Protein AF-A0A6N9A4J5-F1 (afdb_monomer_lite)

Foldseek 3Di:
DDDDDDDDDDDDDDDDDDDDDDDDDDDDDPDDPDPPPPPCDPQAQDDLVNLLLLQLLLLQLLLDLVVLQVLLVQLVQDQFDQSKDFPLVVLVVDVSSLQSSQVSGDVGNVVVVVSPVSAVTKMKGQNDPCLNQPPDSDQLAWEFGDSDDPPDPDLVNCQPDDDFGWTAGNVSDTDTDNSPDPRPGGYMYMYGDHPDDDGDHDDDDDDADDDDDDPPPPPPPPDDDPDDDDDDDDDDPDDDDDPDFQADQPDWQKDFFPVLDFLVNQQPLVPPQHDQLPQRGRLVVFLRVCVGQFAWEQAFPVFQQDFFKAKAKHDDPDQKIKIKIWTQGQWFQQQPPPDPPDDRFGTARWIKMWMKGQPDPSRRMITTQKMWFFFCNPPPDQQGPIDIGGSSLAGAPSSSYGYWYAWGRHGGTDRDQRSQCNHRVNRTHRRRRPDIHTRDRDSLRHCSRPVNQQLPDQAQAGPVDDRDGGRQNYQDFRRHPNDDPPDGYGRNNVVCVVVCVPVCPDPPPD

Secondary structure (DSSP, 8-state):
--------------------PPPP----------------PPTT---HHHHHHHHHHHHHHTTSHHHHHHHHHHHHH--SGGG-EEHHHHHTT-HHHHHHHHHHSTTHHHHHHHHHHHSS-EEEE---HHHHHH--S-S-EEEEE-SS---S--TTTGGGT---EEEE-TT--EEEE-TTS--SSEEEEEEEPPTTPPPP--------------SSGGGTTTS-------PPP---TT---PPPPSS-TTSPPEEE-TT---HHHHT-TTSTT--SS-SSS-HHHHHHHHHHH--EEEE-TTS---EEEEEEEEE-SSS-EEEEEEEEES----STTT-TTS---S--EEEEEEEEEE-STTS-EEEEEEEEE-TTTT-TTTT---EEEEGGGS-B-TTSPBEEEE-TTT--EESSHHHHHHTGGG----TT--EEEE----GGGBSSSGGG--TT---EE-TTTSS-EE-TTSSSPB--TT--TT--B--HHHHHHHTT----------

pLDDT: mean 74.15, std 21.82, range [23.23, 98.0]

Radius of gyration: 29.35 Å; chains: 1; bounding box: 64×122×80 Å

Sequence (510 aa):
MKKTLPTILVLLLAAASACVDPLPTDPIDEGPLTPAASGNRPDGVVSQDAANDVARALARALASPELRLQVLGDMRASPYAGRSLDLGRHLGRDAGFHDALARQLEGGPVVLKDMMRSTTQWRIEMPEKRDRTQWRGTDNIVVLGSATPLHGTQPGVAADVAPALTGYRIDGSKTEIDPQGVSQDVVFIVHPSPSGEPLALAPRHASHKSLATLRGTISSIREEYYVTGDCEPGLQPGDPCVPPRPGGLGTPLKRTLSSGWSLADCRNTSLGGGDSDGDGLNDQCEYEVAWAFSPALMVDPADNVNRDEYWVVMPGAGNKILVFYAFGYHIDLGSPGICRRCKDHNGDSEFVVFELTPASQRGSEWGLVWAYLSAHHGEGWGFDSSVLVGGWNLEVAGDGRPVVWVAKWKHANYYTQDECDAGANTTDTCDNNTSTTRFWVSTDGNLGQLNNRTYSSCNVPSRSGGSRRECYWTPRRFHGWRARTDSGAGPYRDHLAYFGFDTGRASIDG

Structure (mmCIF, N/CA/C/O backbone):
data_AF-A0A6N9A4J5-F1
#
_entry.id   AF-A0A6N9A4J5-F1
#
loop_
_atom_site.group_PDB
_atom_site.id
_atom_site.type_symbol
_atom_site.label_atom_id
_atom_site.label_alt_id
_atom_site.label_comp_id
_atom_site.label_asym_id
_atom_site.label_entity_id
_atom_site.label_seq_id
_atom_site.pdbx_PDB_ins_code
_atom_site.Cartn_x
_atom_site.Cartn_y
_atom_site.Cartn_z
_atom_site.occupancy
_atom_site.B_iso_or_equiv
_atom_site.auth_seq_id
_atom_site.auth_comp_id
_atom_site.auth_asym_id
_atom_site.auth_atom_id
_atom_site.pdbx_PDB_model_num
ATOM 1 N N . MET A 1 1 ? -18.413 81.417 -5.120 1.00 40.69 1 MET A N 1
ATOM 2 C CA . MET A 1 1 ? -18.540 81.784 -3.692 1.00 40.69 1 MET A CA 1
ATOM 3 C C . MET A 1 1 ? -17.990 80.642 -2.851 1.00 40.69 1 MET A C 1
ATOM 5 O O . MET A 1 1 ? -18.422 79.514 -3.026 1.00 40.69 1 MET A O 1
ATOM 9 N N . LYS A 1 2 ? -16.982 80.936 -2.023 1.00 39.97 2 LYS A N 1
ATOM 10 C CA . LYS A 1 2 ? -16.364 80.033 -1.037 1.00 39.97 2 LYS A CA 1
ATOM 11 C C . LYS A 1 2 ? -17.326 79.794 0.140 1.00 39.97 2 LYS A C 1
ATOM 13 O O . LYS A 1 2 ? -17.981 80.757 0.525 1.00 39.97 2 LYS A O 1
ATOM 18 N N . LYS A 1 3 ? -17.347 78.578 0.709 1.00 43.97 3 LYS A N 1
ATOM 19 C CA . LYS A 1 3 ? -17.707 78.210 2.108 1.00 43.97 3 LYS A CA 1
ATOM 20 C C . LYS A 1 3 ? -17.475 76.686 2.264 1.00 43.97 3 LYS A C 1
ATOM 22 O O . LYS A 1 3 ? -18.145 75.937 1.572 1.00 43.97 3 LYS A O 1
ATOM 27 N N . THR A 1 4 ? -16.358 76.170 2.792 1.00 44.00 4 THR A N 1
ATOM 28 C CA . THR A 1 4 ? -15.890 75.976 4.195 1.00 44.00 4 THR A CA 1
ATOM 29 C C . THR A 1 4 ? -16.717 75.046 5.105 1.00 44.00 4 THR A C 1
ATOM 31 O O . THR A 1 4 ? -17.755 75.474 5.596 1.00 44.00 4 THR A O 1
ATOM 34 N N . LEU A 1 5 ? -16.081 73.892 5.418 1.00 44.62 5 LEU A N 1
ATOM 35 C CA . LEU A 1 5 ? -16.027 73.079 6.665 1.00 44.62 5 LEU A CA 1
ATOM 36 C C . LEU A 1 5 ? -17.269 72.263 7.134 1.00 44.62 5 LEU A C 1
ATOM 38 O O . LEU A 1 5 ? -18.382 72.659 6.804 1.00 44.62 5 LEU A O 1
ATOM 42 N N . PRO A 1 6 ? -17.099 71.150 7.914 1.00 55.59 6 PRO A N 1
ATOM 43 C CA . PRO A 1 6 ? -15.967 70.894 8.816 1.00 55.59 6 PRO A CA 1
ATOM 44 C C . PRO A 1 6 ? -15.271 69.517 8.833 1.00 55.59 6 PRO A C 1
ATOM 46 O O . PRO A 1 6 ? -15.846 68.453 8.633 1.00 55.59 6 PRO A O 1
ATOM 49 N N . THR A 1 7 ? -13.991 69.631 9.189 1.00 42.41 7 THR A N 1
ATOM 50 C CA . THR A 1 7 ? -13.043 68.662 9.744 1.00 42.41 7 THR A CA 1
ATOM 51 C C . THR A 1 7 ? -13.524 68.098 11.085 1.00 42.41 7 THR A C 1
ATOM 53 O O . THR A 1 7 ? -13.879 68.866 11.979 1.00 42.41 7 THR A O 1
ATOM 56 N N . ILE A 1 8 ? -13.449 66.777 11.258 1.00 45.28 8 ILE A N 1
ATOM 57 C CA . ILE A 1 8 ? -13.499 66.107 12.564 1.00 45.28 8 ILE A CA 1
ATOM 58 C C . ILE A 1 8 ? -12.088 65.594 12.861 1.00 45.28 8 ILE A C 1
ATOM 60 O O . ILE A 1 8 ? -11.565 64.738 12.153 1.00 45.28 8 ILE A O 1
ATOM 64 N N . LEU A 1 9 ? -11.475 66.168 13.895 1.00 34.16 9 LEU A N 1
ATOM 65 C CA . LEU A 1 9 ? -10.220 65.744 14.506 1.00 34.16 9 LEU A CA 1
ATOM 66 C C . LEU A 1 9 ? -10.577 65.210 15.898 1.00 34.16 9 LEU A C 1
ATOM 68 O O . LEU A 1 9 ? -11.057 65.974 16.734 1.00 34.16 9 LEU A O 1
ATOM 72 N N . VAL A 1 10 ? -10.358 63.920 16.146 1.00 40.50 10 VAL A N 1
ATOM 73 C CA . VAL A 1 10 ? -10.426 63.334 17.491 1.00 40.50 10 VAL A CA 1
ATOM 74 C C . VAL A 1 10 ? -9.034 62.827 17.845 1.00 40.50 10 VAL A C 1
ATOM 76 O O . VAL A 1 10 ? -8.527 61.887 17.239 1.00 40.50 10 VAL A O 1
ATOM 79 N N . LEU A 1 11 ? -8.419 63.508 18.814 1.00 34.62 11 LEU A N 1
ATOM 80 C CA . LEU A 1 11 ? -7.261 63.047 19.572 1.00 34.62 11 LEU A CA 1
ATOM 81 C C . LEU A 1 11 ? -7.695 61.913 20.509 1.00 34.62 11 LEU A C 1
ATOM 83 O O . LEU A 1 11 ? -8.643 62.087 21.271 1.00 34.62 11 LEU A O 1
ATOM 87 N N . LEU A 1 12 ? -6.923 60.829 20.553 1.00 36.09 12 LEU A N 1
ATOM 88 C CA . LEU A 1 12 ? -6.856 59.949 21.717 1.00 36.09 12 LEU A CA 1
ATOM 89 C C . LEU A 1 12 ? -5.388 59.610 21.990 1.00 36.09 12 LEU A C 1
ATOM 91 O O . LEU A 1 12 ? -4.738 58.889 21.238 1.00 36.09 12 LEU A O 1
ATOM 95 N N . LEU A 1 13 ? -4.877 60.218 23.064 1.00 36.16 13 LEU A N 1
ATOM 96 C CA . LEU A 1 13 ? -3.632 59.870 23.738 1.00 36.16 13 LEU A CA 1
ATOM 97 C C . LEU A 1 13 ? -3.775 58.470 24.351 1.00 36.16 13 LEU A C 1
ATOM 99 O O . LEU A 1 13 ? -4.686 58.246 25.144 1.00 36.16 13 LEU A O 1
ATOM 103 N N . ALA A 1 14 ? -2.827 57.578 24.074 1.00 41.88 14 ALA A N 1
ATOM 104 C CA . ALA A 1 14 ? -2.554 56.422 24.920 1.00 41.88 14 ALA A CA 1
ATOM 105 C C . ALA A 1 14 ? -1.202 56.649 25.608 1.00 41.88 14 ALA A C 1
ATOM 107 O O . ALA A 1 14 ? -0.154 56.669 24.964 1.00 41.88 14 ALA A O 1
ATOM 108 N N . ALA A 1 15 ? -1.249 56.879 26.918 1.00 43.78 15 ALA A N 1
ATOM 109 C CA . ALA A 1 15 ? -0.085 56.899 27.787 1.00 43.78 15 ALA A CA 1
ATOM 110 C C . ALA A 1 15 ? 0.357 55.453 28.057 1.00 43.78 15 ALA A C 1
ATOM 112 O O . ALA A 1 15 ? -0.427 54.645 28.553 1.00 43.78 15 ALA A O 1
ATOM 113 N N . ALA A 1 16 ? 1.610 55.130 27.738 1.00 38.28 16 ALA A N 1
ATOM 114 C CA . ALA A 1 16 ? 2.249 53.901 28.185 1.00 38.28 16 ALA A CA 1
ATOM 115 C C . ALA A 1 16 ? 2.679 54.080 29.650 1.00 38.28 16 ALA A C 1
ATOM 117 O O . ALA A 1 16 ? 3.588 54.854 29.948 1.00 38.28 16 ALA A O 1
ATOM 118 N N . SER A 1 17 ? 2.000 53.387 30.565 1.00 45.66 17 SER A N 1
ATOM 119 C CA . SER A 1 17 ? 2.425 53.246 31.958 1.00 45.66 17 SER A CA 1
ATOM 120 C C . SER A 1 17 ? 3.461 52.127 32.036 1.00 45.66 17 SER A C 1
ATOM 122 O O . SER A 1 17 ? 3.130 50.961 31.837 1.00 45.66 17 SER A O 1
ATOM 124 N N . ALA A 1 18 ? 4.715 52.485 32.300 1.00 37.88 18 ALA A N 1
ATOM 125 C CA . ALA A 1 18 ? 5.762 51.544 32.665 1.00 37.88 18 ALA A CA 1
ATOM 126 C C . ALA A 1 18 ? 5.616 51.196 34.154 1.00 37.88 18 ALA A C 1
ATOM 128 O O . ALA A 1 18 ? 5.830 52.049 35.014 1.00 37.88 18 ALA A O 1
ATOM 129 N N . CYS A 1 19 ? 5.253 49.951 34.456 1.00 44.50 19 CYS A N 1
ATOM 130 C CA . CYS A 1 19 ? 5.417 49.370 35.785 1.00 44.50 19 CYS A CA 1
ATOM 131 C C . CYS A 1 19 ? 6.729 48.579 35.783 1.00 44.50 19 CYS A C 1
ATOM 133 O O . CYS A 1 19 ? 6.866 47.588 35.070 1.00 44.50 19 CYS A O 1
ATOM 135 N N . VAL A 1 20 ? 7.707 49.083 36.534 1.00 50.28 20 VAL A N 1
ATOM 136 C CA . VAL A 1 20 ? 8.946 48.391 36.894 1.00 50.28 20 VAL A CA 1
ATOM 137 C C . VAL A 1 20 ? 8.699 47.772 38.264 1.00 50.28 20 VAL A C 1
ATOM 139 O O . VAL A 1 20 ? 8.572 48.510 39.239 1.00 50.28 20 VAL A O 1
ATOM 142 N N . ASP A 1 21 ? 8.621 46.447 38.334 1.00 47.72 21 ASP A N 1
ATOM 143 C CA . ASP A 1 21 ? 8.674 45.729 39.608 1.00 47.72 21 ASP A CA 1
ATOM 144 C C . ASP A 1 21 ? 10.143 45.509 40.018 1.00 47.72 21 ASP A C 1
ATOM 146 O O . ASP A 1 21 ? 10.973 45.160 39.169 1.00 47.72 21 ASP A O 1
ATOM 150 N N . PRO A 1 22 ? 10.505 45.716 41.297 1.00 57.22 22 PRO A N 1
ATOM 151 C CA . PRO A 1 22 ? 11.847 45.443 41.790 1.00 57.22 22 PRO A CA 1
ATOM 152 C C . PRO A 1 22 ? 12.062 43.936 41.996 1.00 57.22 22 PRO A C 1
ATOM 154 O O . PRO A 1 22 ? 11.267 43.254 42.642 1.00 57.22 22 PRO A O 1
ATOM 157 N N . LEU A 1 23 ? 13.176 43.435 41.460 1.00 43.50 23 LEU A N 1
ATOM 158 C CA . LEU A 1 23 ? 13.668 42.073 41.670 1.00 43.50 23 LEU A CA 1
ATOM 159 C C . LEU A 1 23 ? 14.000 41.829 43.158 1.00 43.50 23 LEU A C 1
ATOM 161 O O . LEU A 1 23 ? 14.650 42.682 43.770 1.00 43.50 23 LEU A O 1
ATOM 165 N N . PRO A 1 24 ? 13.636 40.668 43.735 1.00 52.69 24 PRO A N 1
ATOM 166 C CA . PRO A 1 24 ? 14.134 40.254 45.038 1.00 52.69 24 PRO A CA 1
ATOM 167 C C . PRO A 1 24 ? 15.604 39.830 44.935 1.00 52.69 24 PRO A C 1
ATOM 169 O O . PRO A 1 24 ? 15.973 38.985 44.120 1.00 52.69 24 PRO A O 1
ATOM 172 N N . THR A 1 25 ? 16.446 40.430 45.774 1.00 54.38 25 THR A N 1
ATOM 173 C CA . THR A 1 25 ? 17.832 40.019 46.008 1.00 54.38 25 THR A CA 1
ATOM 174 C C . THR A 1 25 ? 17.865 38.940 47.084 1.00 54.38 25 THR A C 1
ATOM 176 O O . THR A 1 25 ? 17.903 39.269 48.271 1.00 54.38 25 THR A O 1
ATOM 179 N N . ASP A 1 26 ? 17.883 37.676 46.674 1.00 50.44 26 ASP A N 1
ATOM 180 C CA . ASP A 1 26 ? 18.347 36.590 47.537 1.00 50.44 26 ASP A CA 1
ATOM 181 C C . ASP A 1 26 ? 19.841 36.315 47.276 1.00 50.44 26 ASP A C 1
ATOM 183 O O . ASP A 1 26 ? 20.309 36.453 46.139 1.00 50.44 26 ASP A O 1
ATOM 187 N N . PRO A 1 27 ? 20.621 35.984 48.321 1.00 51.06 27 PRO A N 1
ATOM 188 C CA . PRO A 1 27 ? 22.060 35.787 48.216 1.00 51.06 27 PRO A CA 1
ATOM 189 C C . PRO A 1 27 ? 22.393 34.516 47.426 1.00 51.06 27 PRO A C 1
ATOM 191 O O . PRO A 1 27 ? 21.881 33.433 47.703 1.00 51.06 27 PRO A O 1
ATOM 194 N N . ILE A 1 28 ? 23.287 34.670 46.449 1.00 41.81 28 ILE A N 1
ATOM 195 C CA . ILE A 1 28 ? 23.867 33.582 45.661 1.00 41.81 28 ILE A CA 1
ATOM 196 C C . ILE A 1 28 ? 24.792 32.771 46.574 1.00 41.81 28 ILE A C 1
ATOM 198 O O . ILE A 1 28 ? 25.803 33.278 47.059 1.00 41.81 28 ILE A O 1
ATOM 202 N N . ASP A 1 29 ? 24.423 31.515 46.802 1.00 37.38 29 ASP A N 1
ATOM 203 C CA . ASP A 1 29 ? 25.256 30.491 47.425 1.00 37.38 29 ASP A CA 1
ATOM 204 C C . ASP A 1 29 ? 26.269 29.994 46.378 1.00 37.38 29 ASP A C 1
ATOM 206 O O . ASP A 1 29 ? 25.944 29.194 45.496 1.00 37.38 29 ASP A O 1
ATOM 210 N N . GLU A 1 30 ? 27.490 30.538 46.408 1.00 41.03 30 GLU A N 1
ATOM 211 C CA . GLU A 1 30 ? 28.606 30.086 45.568 1.00 41.03 30 GLU A CA 1
ATOM 212 C C . GLU A 1 30 ? 29.167 28.754 46.092 1.00 41.03 30 GLU A C 1
ATOM 214 O O . GLU A 1 30 ? 30.243 28.672 46.687 1.00 41.03 30 GLU A O 1
ATOM 219 N N . GLY A 1 31 ? 28.424 27.675 45.843 1.00 44.59 31 GLY A N 1
ATOM 220 C CA . GLY A 1 31 ? 28.974 26.323 45.847 1.00 44.59 31 GLY A CA 1
ATOM 221 C C . GLY A 1 31 ? 29.976 26.147 44.693 1.00 44.59 31 GLY A C 1
ATOM 222 O O . GLY A 1 31 ? 29.829 26.781 43.645 1.00 44.59 31 GLY A O 1
ATOM 223 N N . PRO A 1 32 ? 31.009 25.298 44.839 1.00 38.00 32 PRO A N 1
ATOM 224 C CA . PRO A 1 32 ? 32.103 25.222 43.879 1.00 38.00 32 PRO A CA 1
ATOM 225 C C . PRO A 1 32 ? 31.626 24.655 42.534 1.00 38.00 32 PRO A C 1
ATOM 227 O O . PRO A 1 32 ? 31.554 23.444 42.330 1.00 38.00 32 PRO A O 1
ATOM 230 N N . LEU A 1 33 ? 31.364 25.550 41.580 1.00 40.06 33 LEU A N 1
ATOM 231 C CA . LEU A 1 33 ? 31.248 25.247 40.157 1.00 40.06 33 LEU A CA 1
ATOM 232 C C . LEU A 1 33 ? 32.645 24.985 39.592 1.00 40.06 33 LEU A C 1
ATOM 234 O O . LEU A 1 33 ? 33.256 25.827 38.941 1.00 40.06 33 LEU A O 1
ATOM 238 N N . THR A 1 34 ? 33.159 23.784 39.836 1.00 37.28 34 THR A N 1
ATOM 239 C CA . THR A 1 34 ? 34.130 23.186 38.917 1.00 37.28 34 THR A CA 1
ATOM 240 C C . THR A 1 34 ? 33.369 22.149 38.101 1.00 37.28 34 THR A C 1
ATOM 242 O O . THR A 1 34 ? 33.037 21.092 38.637 1.00 37.28 34 THR A O 1
ATOM 245 N N . PRO A 1 35 ? 33.057 22.407 36.816 1.00 39.25 35 PRO A N 1
ATOM 246 C CA . PRO A 1 35 ? 32.706 21.323 35.922 1.00 39.25 35 PRO A CA 1
ATOM 247 C C . PRO A 1 35 ? 33.932 20.417 35.890 1.00 39.25 35 PRO A C 1
ATOM 249 O O . PRO A 1 35 ? 35.016 20.848 35.484 1.00 39.25 35 PRO A O 1
ATOM 252 N N . ALA A 1 36 ? 33.782 19.184 36.373 1.00 35.06 36 ALA A N 1
ATOM 253 C CA . ALA A 1 36 ? 34.766 18.150 36.114 1.00 35.06 36 ALA A CA 1
ATOM 254 C C . ALA A 1 36 ? 35.047 18.180 34.611 1.00 35.06 36 ALA A C 1
ATOM 256 O O . ALA A 1 36 ? 34.114 18.156 33.804 1.00 35.06 36 ALA A O 1
ATOM 257 N N . ALA A 1 37 ? 36.323 18.343 34.264 1.00 34.16 37 ALA A N 1
ATOM 258 C CA . ALA A 1 37 ? 36.779 18.457 32.896 1.00 34.16 37 ALA A CA 1
ATOM 259 C C . ALA A 1 37 ? 36.077 17.398 32.039 1.00 34.16 37 ALA A C 1
ATOM 261 O O . ALA A 1 37 ? 36.232 16.198 32.270 1.00 34.16 37 ALA A O 1
ATOM 262 N N . SER A 1 38 ? 35.285 17.870 31.073 1.00 40.53 38 SER A N 1
ATOM 263 C CA . SER A 1 38 ? 34.789 17.092 29.946 1.00 40.53 38 SER A CA 1
ATOM 264 C C . SER A 1 38 ? 36.015 16.582 29.195 1.00 40.53 38 SER A C 1
ATOM 266 O O . SER A 1 38 ? 36.501 17.220 28.262 1.00 40.53 38 SER A O 1
ATOM 268 N N . GLY A 1 39 ? 36.577 15.470 29.669 1.00 36.31 39 GLY A N 1
ATOM 269 C CA . GLY A 1 39 ? 37.627 14.758 28.970 1.00 36.31 39 GLY A CA 1
ATOM 270 C C . GLY A 1 39 ? 37.114 14.446 27.575 1.00 36.31 39 GLY A C 1
ATOM 271 O O . GLY A 1 39 ? 35.978 13.995 27.441 1.00 36.31 39 GLY A O 1
ATOM 272 N N . ASN A 1 40 ? 37.931 14.740 26.564 1.00 37.41 40 ASN A N 1
ATOM 273 C CA . ASN A 1 40 ? 37.694 14.394 25.167 1.00 37.41 40 ASN A CA 1
ATOM 274 C C . ASN A 1 40 ? 37.188 12.949 25.083 1.00 37.41 40 ASN A C 1
ATOM 276 O O . ASN A 1 40 ? 37.972 12.000 25.153 1.00 37.41 40 ASN A O 1
ATOM 280 N N . ARG A 1 41 ? 35.866 12.780 25.006 1.00 46.16 41 ARG A N 1
ATOM 281 C CA . ARG A 1 41 ? 35.242 11.478 24.815 1.00 46.16 41 ARG A CA 1
ATOM 282 C C . ARG A 1 41 ? 35.514 11.146 23.351 1.00 46.16 41 ARG A C 1
ATOM 284 O O . ARG A 1 41 ? 35.215 11.996 22.517 1.00 46.16 41 ARG A O 1
ATOM 291 N N . PRO A 1 42 ? 36.140 10.003 23.027 1.00 54.16 42 PRO A N 1
ATOM 292 C CA . PRO A 1 42 ? 36.405 9.648 21.640 1.00 54.16 42 PRO A CA 1
ATOM 293 C C . PRO A 1 42 ? 35.101 9.757 20.845 1.00 54.16 42 PRO A C 1
ATOM 295 O O . PRO A 1 42 ? 34.095 9.149 21.224 1.00 54.16 42 PRO A O 1
ATOM 298 N N . ASP A 1 43 ? 35.120 10.596 19.809 1.00 57.66 43 ASP A N 1
ATOM 299 C CA . ASP A 1 43 ? 33.955 10.901 18.987 1.00 57.66 43 ASP A CA 1
ATOM 300 C C . ASP A 1 43 ? 33.308 9.593 18.505 1.00 57.66 43 ASP A C 1
ATOM 302 O O . ASP A 1 43 ? 33.956 8.758 17.871 1.00 57.66 43 ASP A O 1
ATOM 306 N N . GLY A 1 44 ? 32.028 9.398 18.836 1.00 65.31 44 GLY A N 1
ATOM 307 C CA . GLY A 1 44 ? 31.208 8.312 18.290 1.00 65.31 44 GLY A CA 1
ATOM 308 C C . GLY A 1 44 ? 30.926 7.107 19.196 1.00 65.31 44 GLY A C 1
ATOM 309 O O . GLY A 1 44 ? 30.193 6.220 18.761 1.00 65.31 44 GLY A O 1
ATOM 310 N N . VAL A 1 45 ? 31.421 7.048 20.441 1.00 76.31 45 VAL A N 1
ATOM 311 C CA . VAL A 1 45 ? 31.017 5.978 21.381 1.00 76.31 45 VAL A CA 1
ATOM 312 C C . VAL A 1 45 ? 29.787 6.404 22.183 1.00 76.31 45 VAL A C 1
ATOM 314 O O . VAL A 1 45 ? 29.864 7.249 23.076 1.00 76.31 45 VAL A O 1
ATOM 317 N N . VAL A 1 46 ? 28.647 5.784 21.886 1.00 83.56 46 VAL A N 1
ATOM 318 C CA . VAL A 1 46 ? 27.412 5.928 22.668 1.00 83.56 46 VAL A CA 1
ATOM 319 C C . VAL A 1 46 ? 27.594 5.272 24.030 1.00 83.56 46 VAL A C 1
ATOM 321 O O . VAL A 1 46 ? 28.015 4.120 24.112 1.00 83.56 46 VAL A O 1
ATOM 324 N N . SER A 1 47 ? 27.283 5.984 25.114 1.00 89.75 47 SER A N 1
ATOM 325 C CA . SER A 1 47 ? 27.273 5.369 26.442 1.00 89.75 47 SER A CA 1
ATOM 326 C C . SER A 1 47 ? 26.068 4.445 26.605 1.00 89.75 47 SER A C 1
ATOM 328 O O . SER A 1 47 ? 24.997 4.688 26.050 1.00 89.75 47 SER A O 1
ATOM 330 N N . GLN A 1 48 ? 26.213 3.411 27.434 1.00 91.38 48 GLN A N 1
ATOM 331 C CA . GLN A 1 48 ? 25.093 2.535 27.782 1.00 91.38 48 GLN A CA 1
ATOM 332 C C . GLN A 1 48 ? 23.925 3.319 28.402 1.00 91.38 48 GLN A C 1
ATOM 334 O O . GLN A 1 48 ? 22.771 3.008 28.125 1.00 91.38 48 GLN A O 1
ATOM 339 N N . ASP A 1 49 ? 24.213 4.376 29.165 1.00 91.00 49 ASP A N 1
ATOM 340 C CA . ASP A 1 49 ? 23.190 5.268 29.721 1.00 91.00 49 ASP A CA 1
ATOM 341 C C . ASP A 1 49 ? 22.376 5.964 28.625 1.00 91.00 49 ASP A C 1
ATOM 343 O O . ASP A 1 49 ? 21.151 5.955 28.678 1.00 91.00 49 ASP A O 1
ATOM 347 N N . ALA A 1 50 ? 23.030 6.463 27.570 1.00 90.25 50 ALA A N 1
ATOM 348 C CA . ALA A 1 50 ? 22.335 7.089 26.450 1.00 90.25 50 ALA A CA 1
ATOM 349 C C . ALA A 1 50 ? 21.444 6.081 25.706 1.00 90.25 50 ALA A C 1
ATOM 351 O O . ALA A 1 50 ? 20.308 6.398 25.363 1.00 90.25 50 ALA A O 1
ATOM 352 N N . ALA A 1 51 ? 21.919 4.850 25.489 1.00 91.69 51 ALA A N 1
ATOM 353 C CA . ALA A 1 51 ? 21.101 3.797 24.885 1.00 91.69 51 ALA A CA 1
ATOM 354 C C . ALA A 1 51 ? 19.904 3.412 25.766 1.00 91.69 51 ALA A C 1
ATOM 356 O O . ALA A 1 51 ? 18.798 3.214 25.261 1.00 91.69 51 ALA A O 1
ATOM 357 N N . ASN A 1 52 ? 20.104 3.358 27.082 1.00 93.88 52 ASN A N 1
ATOM 358 C CA . ASN A 1 52 ? 19.048 3.118 28.060 1.00 93.88 52 ASN A CA 1
ATOM 359 C C . ASN A 1 52 ? 18.005 4.245 28.077 1.00 93.88 52 ASN A C 1
ATOM 361 O O . ASN A 1 52 ? 16.813 3.960 28.187 1.00 93.88 52 ASN A O 1
ATOM 365 N N . ASP A 1 53 ? 18.422 5.501 27.921 1.00 93.25 53 ASP A N 1
ATOM 366 C CA . ASP A 1 53 ? 17.508 6.639 27.825 1.00 93.25 53 ASP A CA 1
ATOM 367 C C . ASP A 1 53 ? 16.653 6.581 26.557 1.00 93.25 53 ASP A C 1
ATOM 369 O O . ASP A 1 53 ? 15.435 6.761 26.644 1.00 93.25 53 ASP A O 1
ATOM 373 N N . VAL A 1 54 ? 17.238 6.233 25.401 1.00 93.25 54 VAL A N 1
ATOM 374 C CA . VAL A 1 54 ? 16.452 5.992 24.175 1.00 93.25 54 VAL A CA 1
ATOM 375 C C . VAL A 1 54 ? 15.486 4.829 24.374 1.00 93.25 54 VAL A C 1
ATOM 377 O O . VAL A 1 54 ? 14.324 4.941 23.995 1.00 93.25 54 VAL A O 1
ATOM 380 N N . ALA A 1 55 ? 15.931 3.726 24.976 1.00 95.56 55 ALA A N 1
ATOM 381 C CA . ALA A 1 55 ? 15.086 2.559 25.212 1.00 95.56 55 ALA A CA 1
ATOM 382 C C . ALA A 1 55 ? 13.891 2.889 26.114 1.00 95.56 55 ALA A C 1
ATOM 384 O O . ALA A 1 55 ? 12.755 2.551 25.783 1.00 95.56 55 ALA A O 1
ATOM 385 N N . ARG A 1 56 ? 14.133 3.610 27.213 1.00 96.50 56 ARG A N 1
ATOM 386 C CA . ARG A 1 56 ? 13.100 4.088 28.140 1.00 96.50 56 ARG A CA 1
ATOM 387 C C . ARG A 1 56 ? 12.113 5.026 27.446 1.00 96.50 56 ARG A C 1
ATOM 389 O O . ARG A 1 56 ? 10.903 4.864 27.612 1.00 96.50 56 ARG A O 1
ATOM 396 N N . ALA A 1 57 ? 12.610 5.974 26.653 1.00 95.81 57 ALA A N 1
ATOM 397 C CA . ALA A 1 57 ? 11.770 6.900 25.900 1.00 95.81 57 ALA A CA 1
ATOM 398 C C . ALA A 1 57 ? 10.933 6.181 24.832 1.00 95.81 57 ALA A C 1
ATOM 400 O O . ALA A 1 57 ? 9.736 6.441 24.713 1.00 95.81 57 ALA A O 1
ATOM 401 N N . LEU A 1 58 ? 11.536 5.240 24.099 1.00 96.38 58 LEU A N 1
ATOM 402 C CA . LEU A 1 58 ? 10.861 4.435 23.084 1.00 96.38 58 LEU A CA 1
ATOM 403 C C . LEU A 1 58 ? 9.780 3.553 23.709 1.00 96.38 58 LEU A C 1
ATOM 405 O O . LEU A 1 58 ? 8.669 3.515 23.193 1.00 96.38 58 LEU A O 1
ATOM 409 N N . ALA A 1 59 ? 10.062 2.900 24.838 1.00 97.19 59 ALA A N 1
ATOM 410 C CA . ALA A 1 59 ? 9.073 2.089 25.541 1.00 97.19 59 ALA A CA 1
ATOM 411 C C . ALA A 1 59 ? 7.843 2.925 25.936 1.00 97.19 59 ALA A C 1
ATOM 413 O O . ALA A 1 59 ? 6.713 2.528 25.660 1.00 97.19 59 ALA A O 1
ATOM 414 N N . ARG A 1 60 ? 8.063 4.130 26.481 1.00 96.94 60 ARG A N 1
ATOM 415 C CA . ARG A 1 60 ? 6.985 5.071 26.826 1.00 96.94 60 ARG A CA 1
ATOM 416 C C . ARG A 1 60 ? 6.233 5.611 25.615 1.00 96.94 60 ARG A C 1
ATOM 418 O O . ARG A 1 60 ? 5.016 5.753 25.676 1.00 96.94 60 ARG A O 1
ATOM 425 N N . ALA A 1 61 ? 6.919 5.896 24.510 1.00 95.19 61 ALA A N 1
ATOM 426 C CA . ALA A 1 61 ? 6.259 6.280 23.262 1.00 95.19 61 ALA A CA 1
ATOM 427 C C . ALA A 1 61 ? 5.349 5.145 22.762 1.00 95.19 61 ALA A C 1
ATOM 429 O O . ALA A 1 61 ? 4.186 5.367 22.428 1.00 95.19 61 ALA A O 1
ATOM 430 N N . LEU A 1 62 ? 5.834 3.905 22.836 1.00 95.62 62 LEU A N 1
ATOM 431 C CA . LEU A 1 62 ? 5.079 2.699 22.511 1.00 95.62 62 LEU A CA 1
ATOM 432 C C . LEU A 1 62 ? 3.984 2.356 23.536 1.00 95.62 62 LEU A C 1
ATOM 434 O O . LEU A 1 62 ? 3.325 1.333 23.373 1.00 95.62 62 LEU A O 1
ATOM 438 N N . ALA A 1 63 ? 3.712 3.188 24.548 1.00 94.62 63 ALA A N 1
ATOM 439 C CA . ALA A 1 63 ? 2.476 3.097 25.327 1.00 94.62 63 ALA A CA 1
ATOM 440 C C . ALA A 1 63 ? 1.236 3.477 24.491 1.00 94.62 63 ALA A C 1
ATOM 442 O O . ALA A 1 63 ? 0.149 2.957 24.757 1.00 94.62 63 ALA A O 1
ATOM 443 N N . SER A 1 64 ? 1.396 4.304 23.448 1.00 91.75 64 SER A N 1
ATOM 444 C CA . SER A 1 64 ? 0.335 4.610 22.478 1.00 91.75 64 SER A CA 1
ATOM 445 C C . SER A 1 64 ? 0.063 3.403 21.564 1.00 91.75 64 SER A C 1
ATOM 447 O O . SER A 1 64 ? 0.985 2.927 20.891 1.00 91.75 64 SER A O 1
ATOM 449 N N . PRO A 1 65 ? -1.185 2.897 21.503 1.00 81.25 65 PRO A N 1
ATOM 450 C CA . PRO A 1 65 ? -1.574 1.852 20.555 1.00 81.25 65 PRO A CA 1
ATOM 451 C C . PRO A 1 65 ? -1.303 2.229 19.095 1.00 81.25 65 PRO A C 1
ATOM 453 O O . PRO A 1 65 ? -0.852 1.389 18.317 1.00 81.25 65 PRO A O 1
ATOM 456 N N . GLU A 1 66 ? -1.527 3.492 18.737 1.00 74.75 66 GLU A N 1
ATOM 457 C CA . GLU A 1 66 ? -1.342 4.019 17.384 1.00 74.75 66 GLU A CA 1
ATOM 458 C C . GLU A 1 66 ? 0.128 3.913 16.966 1.00 74.75 66 GLU A C 1
ATOM 460 O O . GLU A 1 66 ? 0.436 3.359 15.909 1.00 74.75 66 GLU A O 1
ATOM 465 N N . LEU A 1 67 ? 1.050 4.337 17.841 1.00 85.19 67 LEU A N 1
ATOM 466 C CA . LEU A 1 67 ? 2.488 4.244 17.577 1.00 85.19 67 LEU A CA 1
ATOM 467 C C . LEU A 1 67 ? 2.982 2.793 17.536 1.00 85.19 67 LEU A C 1
ATOM 469 O O . LEU A 1 67 ? 3.861 2.470 16.737 1.00 85.19 67 LEU A O 1
ATOM 473 N N . ARG A 1 68 ? 2.405 1.880 18.333 1.00 92.69 68 ARG A N 1
ATOM 474 C CA . ARG A 1 68 ? 2.726 0.442 18.227 1.00 92.69 68 ARG A CA 1
ATOM 475 C C . ARG A 1 68 ? 2.330 -0.130 16.871 1.00 92.69 68 ARG A C 1
ATOM 477 O O . ARG A 1 68 ? 3.111 -0.867 16.271 1.00 92.69 68 ARG A O 1
ATOM 484 N N . LEU A 1 69 ? 1.131 0.192 16.386 1.00 73.50 69 LEU A N 1
ATOM 485 C CA . LEU A 1 69 ? 0.653 -0.272 15.082 1.00 73.50 69 LEU A CA 1
ATOM 486 C C . LEU A 1 69 ? 1.466 0.325 13.932 1.00 73.50 69 LEU A C 1
ATOM 488 O O . LEU A 1 69 ? 1.765 -0.386 12.968 1.00 73.50 69 LEU A O 1
ATOM 492 N N . GLN A 1 70 ? 1.878 1.585 14.061 1.00 79.94 70 GLN A N 1
ATOM 493 C CA . GLN A 1 70 ? 2.801 2.222 13.132 1.00 79.94 70 GLN A CA 1
ATOM 494 C C . GLN A 1 70 ? 4.145 1.485 13.079 1.00 79.94 70 GLN A C 1
ATOM 496 O O . GLN A 1 70 ? 4.521 0.991 12.017 1.00 79.94 70 GLN A O 1
ATOM 501 N N . VAL A 1 71 ? 4.823 1.316 14.222 1.00 85.62 71 VAL A N 1
ATOM 502 C CA . VAL A 1 71 ? 6.120 0.620 14.295 1.00 85.62 71 VAL A CA 1
ATOM 503 C C . VAL A 1 71 ? 6.015 -0.817 13.781 1.00 85.62 71 VAL A C 1
ATOM 505 O O . VAL A 1 71 ? 6.896 -1.279 13.058 1.00 85.62 71 VAL A O 1
ATOM 508 N N . LEU A 1 72 ? 4.919 -1.521 14.077 1.00 81.38 72 LEU A N 1
ATOM 509 C CA . LEU A 1 72 ? 4.643 -2.845 13.517 1.00 81.38 72 LEU A CA 1
ATOM 510 C C . LEU A 1 72 ? 4.575 -2.819 11.983 1.00 81.38 72 LEU A C 1
ATOM 512 O O . LEU A 1 72 ? 5.159 -3.684 11.322 1.00 81.38 72 LEU A O 1
ATOM 516 N N . GLY A 1 73 ? 3.833 -1.863 11.421 1.00 69.25 73 GLY A N 1
ATOM 517 C CA . GLY A 1 73 ? 3.705 -1.679 9.978 1.00 69.25 73 GLY A CA 1
ATOM 518 C C . GLY A 1 73 ? 5.053 -1.400 9.322 1.00 69.25 73 GLY A C 1
ATOM 519 O O . GLY A 1 73 ? 5.405 -2.056 8.338 1.00 69.25 73 GLY A O 1
ATOM 520 N N . ASP A 1 74 ? 5.832 -0.500 9.914 1.00 80.44 74 ASP A N 1
ATOM 521 C CA . ASP A 1 74 ? 7.142 -0.113 9.403 1.00 80.44 74 ASP A CA 1
ATOM 522 C C . ASP A 1 74 ? 8.149 -1.257 9.493 1.00 80.44 74 ASP A C 1
ATOM 524 O O . ASP A 1 74 ? 8.876 -1.512 8.532 1.00 80.44 74 ASP A O 1
ATOM 528 N N . MET A 1 75 ? 8.173 -2.011 10.597 1.00 80.50 75 MET A N 1
ATOM 529 C CA . MET A 1 75 ? 9.050 -3.178 10.721 1.00 80.50 75 MET A CA 1
ATOM 530 C C . MET A 1 75 ? 8.718 -4.236 9.679 1.00 80.50 75 MET A C 1
ATOM 532 O O . MET A 1 75 ? 9.616 -4.764 9.030 1.00 80.50 75 MET A O 1
ATOM 536 N N . ARG A 1 76 ? 7.435 -4.522 9.442 1.00 75.06 76 ARG A N 1
ATOM 537 C CA . ARG A 1 76 ? 7.022 -5.475 8.397 1.00 75.06 76 ARG A CA 1
ATOM 538 C C . ARG A 1 76 ? 7.386 -5.001 6.993 1.00 75.06 76 ARG A C 1
ATOM 540 O O . ARG A 1 76 ? 7.729 -5.833 6.156 1.00 75.06 76 ARG A O 1
ATOM 547 N N . ALA A 1 77 ? 7.335 -3.694 6.753 1.00 62.66 77 ALA A N 1
ATOM 548 C CA . ALA A 1 77 ? 7.752 -3.079 5.498 1.00 62.66 77 ALA A CA 1
ATOM 549 C C . ALA A 1 77 ? 9.279 -2.950 5.362 1.00 62.66 77 ALA A C 1
ATOM 551 O O . ALA A 1 77 ? 9.767 -2.673 4.266 1.00 62.66 77 ALA A O 1
ATOM 552 N N . SER A 1 78 ? 10.041 -3.155 6.443 1.00 74.62 78 SER A N 1
ATOM 553 C CA . SER A 1 78 ? 11.490 -3.001 6.418 1.00 74.62 78 SER A CA 1
ATOM 554 C C . SER A 1 78 ? 12.133 -3.983 5.430 1.00 74.62 78 SER A C 1
ATOM 556 O O . SER A 1 78 ? 11.894 -5.197 5.531 1.00 74.62 78 SER A O 1
ATOM 558 N N . PRO A 1 79 ? 12.969 -3.483 4.497 1.00 64.94 79 PRO A N 1
ATOM 559 C CA . PRO A 1 79 ? 13.713 -4.316 3.558 1.00 64.94 79 PRO A CA 1
ATOM 560 C C . PRO A 1 79 ? 14.942 -4.970 4.207 1.00 64.94 79 PRO A C 1
ATOM 562 O O . PRO A 1 79 ? 15.658 -5.720 3.547 1.00 64.94 79 PRO A O 1
ATOM 565 N N . TYR A 1 80 ? 15.222 -4.672 5.477 1.00 72.44 80 TYR A N 1
ATOM 566 C CA . TYR A 1 80 ? 16.429 -5.115 6.156 1.00 72.44 80 TYR A CA 1
ATOM 567 C C . TYR A 1 80 ? 16.252 -6.496 6.788 1.00 72.44 80 TYR A C 1
ATOM 569 O O . TYR A 1 80 ? 15.181 -6.851 7.299 1.00 72.44 80 TYR A O 1
ATOM 577 N N . ALA A 1 81 ? 17.335 -7.274 6.791 1.00 63.03 81 ALA A N 1
ATOM 578 C CA . ALA A 1 81 ? 17.404 -8.520 7.539 1.00 63.03 81 ALA A CA 1
ATOM 579 C C . ALA A 1 81 ? 17.008 -8.278 9.007 1.00 63.03 81 ALA A C 1
ATOM 581 O O . ALA A 1 81 ? 17.412 -7.295 9.623 1.00 63.03 81 ALA A O 1
ATOM 582 N N . GLY A 1 82 ? 16.154 -9.145 9.556 1.00 68.75 82 GLY A N 1
ATOM 583 C CA . GLY A 1 82 ? 15.642 -8.971 10.919 1.00 68.75 82 GLY A CA 1
ATOM 584 C C . GLY A 1 82 ? 14.567 -7.888 11.080 1.00 68.75 82 GLY A C 1
ATOM 585 O O . GLY A 1 82 ? 14.188 -7.614 12.214 1.00 68.75 82 GLY A O 1
ATOM 586 N N . ARG A 1 83 ? 14.027 -7.322 9.985 1.00 76.44 83 ARG A N 1
ATOM 587 C CA . ARG A 1 83 ? 12.921 -6.339 10.007 1.00 76.44 83 ARG A CA 1
ATOM 588 C C . ARG A 1 83 ? 13.226 -5.101 10.868 1.00 76.44 83 ARG A C 1
ATOM 590 O O . ARG A 1 83 ? 12.354 -4.591 11.563 1.00 76.44 83 ARG A O 1
ATOM 597 N N . SER A 1 84 ? 14.472 -4.635 10.833 1.00 88.62 84 SER A N 1
ATOM 598 C CA . SER A 1 84 ? 14.941 -3.501 11.631 1.00 88.62 84 SER A CA 1
ATOM 599 C C . SER A 1 84 ? 14.498 -2.143 11.076 1.00 88.62 84 SER A C 1
ATOM 601 O O . SER A 1 84 ? 14.212 -2.011 9.888 1.00 88.62 84 SER A O 1
ATOM 603 N N . LEU A 1 85 ? 14.450 -1.111 11.917 1.00 90.06 85 LEU A N 1
ATOM 604 C CA . LEU A 1 85 ? 14.141 0.269 11.534 1.00 90.06 85 LEU A CA 1
ATOM 605 C C . LEU A 1 85 ? 15.329 1.185 11.784 1.00 90.06 85 LEU A C 1
ATOM 607 O O . LEU A 1 85 ? 15.940 1.124 12.844 1.00 90.06 85 LEU A O 1
ATOM 611 N N . ASP A 1 86 ? 15.600 2.080 10.837 1.00 89.50 86 ASP A N 1
ATOM 612 C CA . ASP A 1 86 ? 16.469 3.237 11.055 1.00 89.50 86 ASP A CA 1
ATOM 613 C C . ASP A 1 86 ? 15.664 4.310 11.796 1.00 89.50 86 ASP A C 1
ATOM 615 O O . ASP A 1 86 ? 14.752 4.918 11.227 1.00 89.50 86 ASP A O 1
ATOM 619 N N . LEU A 1 87 ? 15.980 4.512 13.075 1.00 88.06 87 LEU A N 1
ATOM 620 C CA . LEU A 1 87 ? 15.255 5.425 13.950 1.00 88.06 87 LEU A CA 1
ATOM 621 C C . LEU A 1 87 ? 15.384 6.876 13.473 1.00 88.06 87 LEU A C 1
ATOM 623 O O . LEU A 1 87 ? 14.393 7.596 13.473 1.00 88.06 87 LEU A O 1
ATOM 627 N N . GLY A 1 88 ? 16.558 7.302 12.999 1.00 85.00 88 GLY A N 1
ATOM 628 C CA . GLY A 1 88 ? 16.755 8.668 12.506 1.00 85.00 88 GLY A CA 1
ATOM 629 C C . GLY A 1 88 ? 15.905 8.955 11.267 1.00 85.00 88 GLY A C 1
ATOM 630 O O . GLY A 1 88 ? 15.223 9.980 11.187 1.00 85.00 88 GLY A O 1
ATOM 631 N N . ARG A 1 89 ? 15.875 8.012 10.318 1.00 80.44 89 ARG A N 1
ATOM 632 C CA . ARG A 1 89 ? 15.027 8.106 9.121 1.00 80.44 89 ARG A CA 1
ATOM 633 C C . ARG A 1 89 ? 13.543 8.050 9.464 1.00 80.44 89 ARG A C 1
ATOM 635 O O . ARG A 1 89 ? 12.747 8.716 8.807 1.00 80.44 89 ARG A O 1
ATOM 642 N N . HIS A 1 90 ? 13.177 7.246 10.455 1.00 80.00 90 HIS A N 1
ATOM 643 C CA . HIS A 1 90 ? 11.797 7.101 10.894 1.00 80.00 90 HIS A CA 1
ATOM 644 C C . HIS A 1 90 ? 11.289 8.384 11.574 1.00 80.00 90 HIS A C 1
ATOM 646 O O . HIS A 1 90 ? 10.263 8.921 11.162 1.00 80.00 90 HIS A O 1
ATOM 652 N N . LEU A 1 91 ? 12.072 8.963 12.492 1.00 82.56 91 LEU A N 1
ATOM 653 C CA . LEU A 1 91 ? 11.778 10.247 13.142 1.00 82.56 91 LEU A CA 1
ATOM 654 C C . LEU A 1 91 ? 11.663 11.412 12.146 1.00 82.56 91 LEU A C 1
ATOM 656 O O . LEU A 1 91 ? 10.880 12.329 12.359 1.00 82.56 91 LEU A O 1
ATOM 660 N N . GLY A 1 92 ? 12.424 11.386 11.047 1.00 76.44 92 GLY A N 1
ATOM 661 C CA . GLY A 1 92 ? 12.345 12.414 10.004 1.00 76.44 92 GLY A CA 1
ATOM 662 C C . GLY A 1 92 ? 11.105 12.328 9.104 1.00 76.44 92 GLY A C 1
ATOM 663 O O . GLY A 1 92 ? 10.835 13.273 8.367 1.00 76.44 92 GLY A O 1
ATOM 664 N N . ARG A 1 93 ? 10.375 11.205 9.124 1.00 75.31 93 ARG A N 1
ATOM 665 C CA . ARG A 1 93 ? 9.171 10.985 8.302 1.00 75.31 93 ARG A CA 1
ATOM 666 C C . ARG A 1 93 ? 7.877 11.280 9.047 1.00 75.31 93 ARG A C 1
ATOM 668 O O . ARG A 1 93 ? 6.901 11.640 8.401 1.00 75.31 93 ARG A O 1
ATOM 675 N N . ASP A 1 94 ? 7.874 11.110 10.366 1.00 76.38 94 ASP A N 1
ATOM 676 C CA . ASP A 1 94 ? 6.673 11.214 11.184 1.00 76.38 94 ASP A CA 1
ATOM 677 C C . ASP A 1 94 ? 6.892 12.142 12.385 1.00 76.38 94 ASP A C 1
ATOM 679 O O . ASP A 1 94 ? 7.580 11.804 13.354 1.00 76.38 94 ASP A O 1
ATOM 683 N N . ALA A 1 95 ? 6.272 13.323 12.318 1.00 79.50 95 ALA A N 1
ATOM 684 C CA . ALA A 1 95 ? 6.323 14.310 13.390 1.00 79.50 95 ALA A CA 1
ATOM 685 C C . ALA A 1 95 ? 5.645 13.811 14.680 1.00 79.50 95 ALA A C 1
ATOM 687 O O . ALA A 1 95 ? 6.097 14.141 15.773 1.00 79.50 95 ALA A O 1
ATOM 688 N N . GLY A 1 96 ? 4.607 12.977 14.577 1.00 81.19 96 GLY A N 1
ATOM 689 C CA . GLY A 1 96 ? 3.906 12.397 15.720 1.00 81.19 96 GLY A CA 1
ATOM 690 C C . GLY A 1 96 ? 4.777 11.415 16.501 1.00 81.19 96 GLY A C 1
ATOM 691 O O . GLY A 1 96 ? 4.869 11.526 17.727 1.00 81.19 96 GLY A O 1
ATOM 692 N N . PHE A 1 97 ? 5.469 10.505 15.807 1.00 86.69 97 PHE A N 1
ATOM 693 C CA . PHE A 1 97 ? 6.423 9.582 16.433 1.00 86.69 97 PHE A CA 1
ATOM 694 C C . PHE A 1 97 ? 7.622 10.336 17.027 1.00 86.69 97 PHE A C 1
ATOM 696 O O . PHE A 1 97 ? 8.028 10.064 18.161 1.00 86.69 97 PHE A O 1
ATOM 703 N N . HIS A 1 98 ? 8.142 11.339 16.309 1.00 89.75 98 HIS A N 1
ATOM 704 C CA . HIS A 1 98 ? 9.192 12.222 16.818 1.00 89.75 98 HIS A CA 1
ATOM 705 C C . HIS A 1 98 ? 8.785 12.933 18.107 1.00 89.75 98 HIS A C 1
ATOM 707 O O . HIS A 1 98 ? 9.500 12.855 19.107 1.00 89.75 98 HIS A O 1
ATOM 713 N N . ASP A 1 99 ? 7.628 13.587 18.116 1.00 87.69 99 ASP A N 1
ATOM 714 C CA . ASP A 1 99 ? 7.166 14.348 19.271 1.00 87.69 99 ASP A CA 1
ATOM 715 C C . ASP A 1 99 ? 6.828 13.436 20.450 1.00 87.69 99 ASP A C 1
ATOM 717 O O . ASP A 1 99 ? 7.066 13.796 21.604 1.00 87.69 99 ASP A O 1
ATOM 721 N N . ALA A 1 100 ? 6.304 12.239 20.180 1.00 89.31 100 ALA A N 1
ATOM 722 C CA . ALA A 1 100 ? 6.065 11.242 21.210 1.00 89.31 100 ALA A CA 1
ATOM 723 C C . ALA A 1 100 ? 7.363 10.784 21.870 1.00 89.31 100 ALA A C 1
ATOM 725 O O . ALA A 1 100 ? 7.422 10.777 23.095 1.00 89.31 100 ALA A O 1
ATOM 726 N N . LEU A 1 101 ? 8.404 10.472 21.093 1.00 91.69 101 LEU A N 1
ATOM 727 C CA . LEU A 1 101 ? 9.705 10.083 21.635 1.00 91.69 101 LEU A CA 1
ATOM 728 C C . LEU A 1 101 ? 10.371 11.247 22.385 1.00 91.69 101 LEU A C 1
ATOM 730 O O . LEU A 1 101 ? 10.844 11.077 23.509 1.00 91.69 101 LEU A O 1
ATOM 734 N N . ALA A 1 102 ? 10.351 12.445 21.798 1.00 91.62 102 ALA A N 1
ATOM 735 C CA . ALA A 1 102 ? 10.942 13.648 22.373 1.00 91.62 102 ALA A CA 1
ATOM 736 C C . ALA A 1 102 ? 10.322 14.027 23.724 1.00 91.62 102 ALA A C 1
ATOM 738 O O . ALA A 1 102 ? 11.048 14.413 24.635 1.00 91.62 102 ALA A O 1
ATOM 739 N N . ARG A 1 103 ? 8.997 13.888 23.887 1.00 92.19 103 ARG A N 1
ATOM 740 C CA . ARG A 1 103 ? 8.305 14.154 25.163 1.00 92.19 103 ARG A CA 1
ATOM 741 C C . ARG A 1 103 ? 8.736 13.228 26.302 1.00 92.19 103 ARG A C 1
ATOM 743 O O . ARG A 1 103 ? 8.516 13.577 27.457 1.00 92.19 103 ARG A O 1
ATOM 750 N N . GLN A 1 104 ? 9.304 12.061 25.993 1.00 94.56 104 GLN A N 1
ATOM 751 C CA . GLN A 1 104 ? 9.702 11.069 26.997 1.00 94.56 104 GLN A CA 1
ATOM 752 C C . GLN A 1 104 ? 11.173 11.175 27.411 1.00 94.56 104 GLN A C 1
ATOM 754 O O . GLN A 1 104 ? 11.572 10.516 28.370 1.00 94.56 104 GLN A O 1
ATOM 759 N N . LEU A 1 105 ? 11.975 11.989 26.718 1.00 90.62 105 LEU A N 1
ATOM 760 C CA . LEU A 1 105 ? 13.370 12.236 27.075 1.00 90.62 105 LEU A CA 1
ATOM 761 C C . LEU A 1 105 ? 13.483 13.391 28.075 1.00 90.62 105 LEU A C 1
ATOM 763 O O . LEU A 1 105 ? 12.875 14.451 27.909 1.00 90.62 105 LEU A O 1
ATOM 767 N N . GLU A 1 106 ? 14.314 13.205 29.099 1.00 85.06 106 GLU A N 1
ATOM 768 C CA . GLU A 1 106 ? 14.696 14.269 30.028 1.00 85.06 106 GLU A CA 1
ATOM 769 C C . GLU A 1 106 ? 15.496 15.333 29.250 1.00 85.06 106 GLU A C 1
ATOM 771 O O . GLU A 1 106 ? 16.605 15.079 28.791 1.00 85.06 106 GLU A O 1
ATOM 776 N N . GLY A 1 107 ? 14.895 16.508 29.024 1.00 84.56 107 GLY A N 1
ATOM 777 C CA . GLY A 1 107 ? 15.444 17.570 28.162 1.00 84.56 107 GLY A CA 1
ATOM 778 C C . GLY A 1 107 ? 14.759 17.718 26.793 1.00 84.56 107 GLY A C 1
ATOM 779 O O . GLY A 1 107 ? 15.091 18.626 26.026 1.00 84.56 107 GLY A O 1
ATOM 780 N N . GLY A 1 108 ? 13.750 16.891 26.506 1.00 89.94 108 GLY A N 1
ATOM 781 C CA . GLY A 1 108 ? 12.809 17.117 25.414 1.00 89.94 108 GLY A CA 1
ATOM 782 C C . GLY A 1 108 ? 13.405 16.972 24.001 1.00 89.94 108 GLY A C 1
ATOM 783 O O . GLY A 1 108 ? 14.387 16.254 23.792 1.00 89.94 108 GLY A O 1
ATOM 784 N N . PRO A 1 109 ? 12.839 17.677 22.999 1.00 85.12 109 PRO A N 1
ATOM 785 C CA . PRO A 1 109 ? 13.260 17.579 21.596 1.00 85.12 109 PRO A CA 1
ATOM 786 C C . PRO A 1 109 ? 14.723 17.954 21.326 1.00 85.12 109 PRO A C 1
ATOM 788 O O . PRO A 1 109 ? 15.305 17.480 20.351 1.00 85.12 109 PRO A O 1
ATOM 791 N N . VAL A 1 110 ? 15.323 18.810 22.162 1.00 87.00 110 VAL A N 1
ATOM 792 C CA . VAL A 1 110 ? 16.719 19.249 21.997 1.00 87.00 110 VAL A CA 1
ATOM 793 C C . VAL A 1 110 ? 17.671 18.078 22.221 1.00 87.00 110 VAL A C 1
ATOM 795 O O . VAL A 1 110 ? 18.512 17.808 21.367 1.00 87.00 110 VAL A O 1
ATOM 798 N N . VAL A 1 111 ? 17.468 17.321 23.303 1.00 86.62 111 VAL A N 1
ATOM 799 C CA . VAL A 1 111 ? 18.284 16.143 23.626 1.00 86.62 111 VAL A CA 1
ATOM 800 C C . VAL A 1 111 ? 18.141 15.073 22.550 1.00 86.62 111 VAL A C 1
ATOM 802 O O . VAL A 1 111 ? 19.149 14.558 22.075 1.00 86.62 111 VAL A O 1
ATOM 805 N N . LEU A 1 112 ? 16.917 14.802 22.080 1.00 86.44 112 LEU A N 1
ATOM 806 C CA . LEU A 1 112 ? 16.705 13.854 20.982 1.00 86.44 112 LEU A CA 1
ATOM 807 C C . LEU A 1 112 ? 17.498 14.256 19.733 1.00 86.44 112 LEU A C 1
ATOM 809 O O . LEU A 1 112 ? 18.187 13.436 19.129 1.00 86.44 112 LEU A O 1
ATOM 813 N N . LYS A 1 113 ? 17.431 15.535 19.358 1.00 84.81 113 LYS A N 1
ATOM 814 C CA . LYS A 1 113 ? 18.128 16.071 18.188 1.00 84.81 113 LYS A CA 1
ATOM 815 C C . LYS A 1 113 ? 19.647 15.970 18.325 1.00 84.81 113 LYS A C 1
ATOM 817 O O . LYS A 1 113 ? 20.310 15.619 17.350 1.00 84.81 113 LYS A O 1
ATOM 822 N N . ASP A 1 114 ? 20.194 16.236 19.505 1.00 84.00 114 ASP A N 1
ATOM 823 C CA . ASP A 1 114 ? 21.632 16.123 19.765 1.00 84.00 114 ASP A CA 1
ATOM 824 C C . ASP A 1 114 ? 22.095 14.654 19.788 1.00 84.00 114 ASP A C 1
ATOM 826 O O . ASP A 1 114 ? 23.142 14.319 19.225 1.00 84.00 114 ASP A O 1
ATOM 830 N N . MET A 1 115 ? 21.277 13.739 20.316 1.00 81.56 115 MET A N 1
ATOM 831 C CA . MET A 1 115 ? 21.526 12.290 20.259 1.00 81.56 115 MET A CA 1
ATOM 832 C C . MET A 1 115 ? 21.511 11.750 18.823 1.00 81.56 115 MET A C 1
ATOM 834 O O . MET A 1 115 ? 22.376 10.957 18.445 1.00 81.56 115 MET A O 1
ATOM 838 N N . MET A 1 116 ? 20.562 12.206 17.999 1.00 81.69 116 MET A N 1
ATOM 839 C CA . MET A 1 116 ? 20.485 11.828 16.583 1.00 81.69 116 MET A CA 1
ATOM 840 C C . MET A 1 116 ? 21.616 12.439 15.742 1.00 81.69 116 MET A C 1
ATOM 842 O O . MET A 1 116 ? 21.943 11.908 14.687 1.00 81.69 116 MET A O 1
ATOM 846 N N . ARG A 1 117 ? 22.221 13.552 16.182 1.00 80.81 117 ARG A N 1
ATOM 847 C CA . ARG A 1 117 ? 23.357 14.201 15.498 1.00 80.81 117 ARG A CA 1
ATOM 848 C C . ARG A 1 117 ? 24.716 13.622 15.881 1.00 80.81 117 ARG A C 1
ATOM 850 O O . ARG A 1 117 ? 25.617 13.605 15.050 1.00 80.81 117 ARG A O 1
ATOM 857 N N . SER A 1 118 ? 24.871 13.195 17.131 1.00 71.75 118 SER A N 1
ATOM 858 C CA . SER A 1 118 ? 26.138 12.692 17.690 1.00 71.75 118 SER A CA 1
ATOM 859 C C . SER A 1 118 ? 26.476 11.258 17.275 1.00 71.75 118 SER A C 1
ATOM 861 O O . SER A 1 118 ? 27.581 10.782 17.523 1.00 71.75 118 SER A O 1
ATOM 863 N N . THR A 1 119 ? 25.544 10.564 16.626 1.00 64.50 119 THR A N 1
ATOM 864 C CA . THR A 1 119 ? 25.683 9.165 16.220 1.00 64.50 119 THR A CA 1
ATOM 865 C C . THR A 1 119 ? 25.206 9.012 14.790 1.00 64.50 119 THR A C 1
ATOM 867 O O . THR A 1 119 ? 24.261 9.671 14.366 1.00 64.50 119 THR A O 1
ATOM 870 N N . THR A 1 120 ? 25.881 8.171 14.010 1.00 65.00 120 THR A N 1
ATOM 871 C CA . THR A 1 120 ? 25.625 8.133 12.568 1.00 65.00 120 THR A CA 1
ATOM 872 C C . THR A 1 120 ? 24.405 7.311 12.169 1.00 65.00 120 THR A C 1
ATOM 874 O O . THR A 1 120 ? 24.024 7.412 11.012 1.00 65.00 120 THR A O 1
ATOM 877 N N . GLN A 1 121 ? 23.757 6.582 13.089 1.00 82.94 121 GLN A N 1
ATOM 878 C CA . GLN A 1 121 ? 22.412 6.007 12.934 1.00 82.94 121 GLN A CA 1
ATOM 879 C C . GLN A 1 121 ? 21.995 5.282 14.219 1.00 82.94 121 GLN A C 1
ATOM 881 O O . GLN A 1 121 ? 22.787 4.534 14.784 1.00 82.94 121 GLN A O 1
ATOM 886 N N . TRP A 1 122 ? 20.746 5.439 14.655 1.00 90.19 122 TRP A N 1
ATOM 887 C CA . TRP A 1 122 ? 20.132 4.566 15.662 1.00 90.19 122 TRP A CA 1
ATOM 888 C C . TRP A 1 122 ? 19.238 3.547 14.972 1.00 90.19 122 TRP A C 1
ATOM 890 O O . TRP A 1 122 ? 18.579 3.869 13.981 1.00 90.19 122 TRP A O 1
ATOM 900 N N . ARG A 1 123 ? 19.188 2.329 15.503 1.00 91.25 123 ARG A N 1
ATOM 901 C CA . ARG A 1 123 ? 18.388 1.246 14.945 1.00 91.25 123 ARG A CA 1
ATOM 902 C C . ARG A 1 123 ? 17.476 0.644 15.997 1.00 91.25 123 ARG A C 1
ATOM 904 O O . ARG A 1 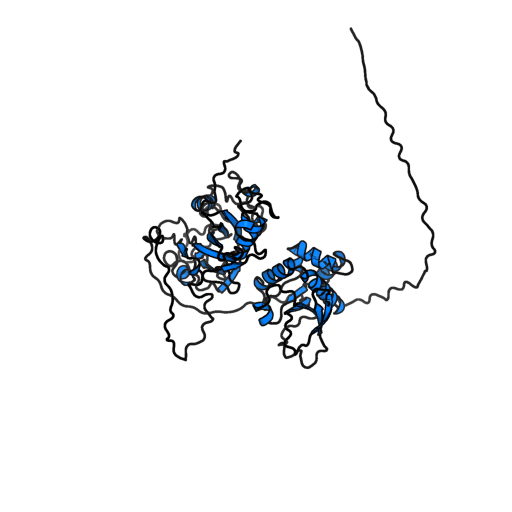123 ? 17.888 0.503 17.141 1.00 91.25 123 ARG A O 1
ATOM 911 N N . ILE A 1 124 ? 16.265 0.278 15.586 1.00 93.88 124 ILE A N 1
ATOM 912 C CA . ILE A 1 124 ? 15.351 -0.556 16.367 1.00 93.88 124 ILE A CA 1
ATOM 913 C C . ILE A 1 124 ? 15.279 -1.927 15.695 1.00 93.88 124 ILE A C 1
ATOM 915 O O . ILE A 1 124 ? 14.984 -2.016 14.504 1.00 93.88 124 ILE A O 1
ATOM 919 N N . GLU A 1 125 ? 15.518 -2.997 16.442 1.00 92.12 125 GLU A N 1
ATOM 920 C CA . GLU A 1 125 ? 15.453 -4.372 15.950 1.00 92.12 125 GLU A CA 1
ATOM 921 C C . GLU A 1 125 ? 14.532 -5.230 16.825 1.00 92.12 125 GLU A C 1
ATOM 923 O O . GLU A 1 125 ? 14.401 -4.998 18.026 1.00 92.12 125 GLU A O 1
ATOM 928 N N . MET A 1 126 ? 13.922 -6.252 16.223 1.00 89.69 126 MET A N 1
ATOM 929 C CA . MET A 1 126 ? 13.277 -7.353 16.941 1.00 89.69 126 MET A CA 1
ATOM 930 C C . MET A 1 126 ? 14.107 -8.608 16.671 1.00 89.69 126 MET A C 1
ATOM 932 O O . MET A 1 126 ? 13.995 -9.158 15.570 1.00 89.69 126 MET A O 1
ATOM 936 N N . PRO A 1 127 ? 14.971 -9.056 17.595 1.00 83.56 127 PRO A N 1
ATOM 937 C CA . PRO A 1 127 ? 15.942 -10.117 17.324 1.00 83.56 127 PRO A CA 1
ATOM 938 C C . PRO A 1 127 ? 15.262 -11.464 17.042 1.00 83.56 127 PRO A C 1
ATOM 940 O O . PRO A 1 127 ? 15.679 -12.203 16.142 1.00 83.56 127 PRO A O 1
ATOM 943 N N . GLU A 1 128 ? 14.151 -11.745 17.722 1.00 80.38 128 GLU A N 1
ATOM 944 C CA . GLU A 1 128 ? 13.452 -13.020 17.631 1.00 80.38 128 GLU A CA 1
ATOM 945 C C . GLU A 1 128 ? 12.517 -13.109 16.424 1.00 80.38 128 GLU A C 1
ATOM 947 O O . GLU A 1 128 ? 11.629 -12.281 16.206 1.00 80.38 128 GLU A O 1
ATOM 952 N N . LYS A 1 129 ? 12.653 -14.185 15.636 1.00 78.44 129 LYS A N 1
ATOM 953 C CA . LYS A 1 129 ? 11.749 -14.447 14.499 1.00 78.44 129 LYS A CA 1
ATOM 954 C C . LYS A 1 129 ? 10.305 -14.629 14.961 1.00 78.44 129 LYS A C 1
ATOM 956 O O . LYS A 1 129 ? 9.384 -14.203 14.259 1.00 78.44 129 LYS A O 1
ATOM 961 N N . ARG A 1 130 ? 10.116 -15.263 16.121 1.00 81.00 130 ARG A N 1
ATOM 962 C CA . ARG A 1 130 ? 8.806 -15.443 16.748 1.00 81.00 130 ARG A CA 1
ATOM 963 C C . ARG A 1 130 ? 8.137 -14.087 16.946 1.00 81.00 130 ARG A C 1
ATOM 965 O O . ARG A 1 130 ? 7.068 -13.861 16.392 1.00 81.00 130 ARG A O 1
ATOM 972 N N . ASP A 1 131 ? 8.813 -13.166 17.616 1.00 86.19 131 ASP A N 1
ATOM 973 C CA . ASP A 1 131 ? 8.263 -11.853 17.945 1.00 86.19 131 ASP A CA 1
ATOM 974 C C . ASP A 1 131 ? 7.953 -11.045 16.676 1.00 86.19 131 ASP A C 1
ATOM 976 O O . ASP A 1 131 ? 6.850 -10.518 16.534 1.00 86.19 131 ASP A O 1
ATOM 980 N N . ARG A 1 132 ? 8.843 -11.075 15.671 1.00 81.88 132 ARG A N 1
ATOM 981 C CA . ARG A 1 132 ? 8.600 -10.449 14.353 1.00 81.88 132 ARG A CA 1
ATOM 982 C C . ARG A 1 132 ? 7.339 -10.955 13.652 1.00 81.88 132 ARG A C 1
ATOM 984 O O . ARG A 1 132 ? 6.661 -10.201 12.957 1.00 81.88 132 ARG A O 1
ATOM 991 N N . THR A 1 133 ? 7.053 -12.249 13.771 1.00 68.25 133 THR A N 1
ATOM 992 C CA . THR A 1 133 ? 5.934 -12.895 13.062 1.00 68.25 133 THR A CA 1
ATOM 993 C C . THR A 1 133 ? 4.644 -12.903 13.872 1.00 68.25 133 THR A C 1
ATOM 995 O O . THR A 1 133 ? 3.560 -12.941 13.285 1.00 68.25 133 THR A O 1
ATOM 998 N N . GLN A 1 134 ? 4.725 -12.830 15.201 1.00 78.06 134 GLN A N 1
ATOM 999 C CA . GLN A 1 134 ? 3.588 -12.993 16.107 1.00 78.06 134 GLN A CA 1
ATOM 1000 C C . GLN A 1 134 ? 3.147 -11.702 16.789 1.00 78.06 134 GLN A C 1
ATOM 1002 O O . GLN A 1 134 ? 1.964 -11.593 17.093 1.00 78.06 134 GLN A O 1
ATOM 1007 N N . TRP A 1 135 ? 4.008 -10.695 16.956 1.00 86.75 135 TRP A N 1
ATOM 1008 C CA . TRP A 1 135 ? 3.582 -9.427 17.548 1.00 86.75 135 TRP A CA 1
ATOM 1009 C C . TRP A 1 135 ? 2.503 -8.754 16.685 1.00 86.75 135 TRP A C 1
ATOM 1011 O O . TRP A 1 135 ? 2.541 -8.771 15.444 1.00 86.75 135 TRP A O 1
ATOM 1021 N N . ARG A 1 136 ? 1.476 -8.226 17.353 1.00 85.50 136 ARG A N 1
ATOM 1022 C CA . ARG A 1 136 ? 0.292 -7.596 16.741 1.00 85.50 136 ARG A CA 1
ATOM 1023 C C . ARG A 1 136 ? 0.067 -6.169 17.254 1.00 85.50 136 ARG A C 1
ATOM 1025 O O . ARG A 1 136 ? -1.043 -5.669 17.153 1.00 85.50 136 ARG A O 1
ATOM 1032 N N . GLY A 1 137 ? 1.101 -5.523 17.798 1.00 85.00 137 GLY A N 1
ATOM 1033 C CA . GLY A 1 137 ? 0.971 -4.194 18.411 1.00 85.00 137 GLY A CA 1
ATOM 1034 C C . GLY A 1 137 ? 0.418 -4.237 19.840 1.00 85.00 137 GLY A C 1
ATOM 1035 O O . GLY A 1 137 ? -0.113 -3.243 20.332 1.00 85.00 137 GLY A O 1
ATOM 1036 N N . THR A 1 138 ? 0.519 -5.392 20.500 1.00 91.75 138 THR A N 1
ATOM 1037 C CA . THR A 1 138 ? 0.185 -5.582 21.917 1.00 91.75 138 THR A CA 1
ATOM 1038 C C . THR A 1 138 ? 1.193 -4.863 22.821 1.00 91.75 138 THR A C 1
ATOM 1040 O O . THR A 1 138 ? 2.277 -4.489 22.370 1.00 91.75 138 THR A O 1
ATOM 1043 N N . ASP A 1 139 ? 0.822 -4.633 24.079 1.00 94.38 139 ASP A N 1
ATOM 1044 C CA . ASP A 1 139 ? 1.569 -3.845 25.071 1.00 94.38 139 ASP A CA 1
ATOM 1045 C C . ASP A 1 139 ? 2.580 -4.651 25.905 1.00 94.38 139 ASP A C 1
ATOM 1047 O O . ASP A 1 139 ? 3.393 -4.060 26.616 1.00 94.38 139 ASP A O 1
ATOM 1051 N N . ASN A 1 140 ? 2.579 -5.981 25.781 1.00 94.62 140 ASN A N 1
ATOM 1052 C CA . ASN A 1 140 ? 3.582 -6.891 26.337 1.00 94.62 140 ASN A CA 1
ATOM 1053 C C . ASN A 1 140 ? 4.913 -6.767 25.580 1.00 94.62 140 ASN A C 1
ATOM 1055 O O . ASN A 1 140 ? 5.337 -7.674 24.864 1.00 94.62 140 ASN A O 1
ATOM 1059 N N . ILE A 1 141 ? 5.544 -5.602 25.689 1.00 95.75 141 ILE A N 1
ATOM 1060 C CA . ILE A 1 141 ? 6.821 -5.300 25.055 1.00 95.75 141 ILE A CA 1
ATOM 1061 C C . ILE A 1 141 ? 7.859 -4.918 26.104 1.00 95.75 141 ILE A C 1
ATOM 1063 O O . ILE A 1 141 ? 7.549 -4.294 27.124 1.00 95.75 141 ILE A O 1
ATOM 1067 N N . VAL A 1 142 ? 9.111 -5.240 25.807 1.00 96.00 142 VAL A N 1
ATOM 1068 C CA . VAL A 1 142 ? 10.267 -4.743 26.546 1.00 96.00 142 VAL A CA 1
ATOM 1069 C C . VAL A 1 142 ? 11.270 -4.173 25.556 1.00 96.00 142 VAL A C 1
ATOM 1071 O O . VAL A 1 142 ? 11.609 -4.817 24.565 1.00 96.00 142 VAL A O 1
ATOM 1074 N N . VAL A 1 143 ? 11.752 -2.961 25.822 1.00 96.25 143 VAL A N 1
ATOM 1075 C CA . VAL A 1 143 ? 12.771 -2.297 25.003 1.00 96.25 143 VAL A CA 1
ATOM 1076 C C . VAL A 1 143 ? 14.111 -2.323 25.733 1.00 96.25 143 VAL A C 1
ATOM 1078 O O . VAL A 1 143 ? 14.232 -1.813 26.846 1.00 96.25 143 VAL A O 1
ATOM 1081 N N . LEU A 1 144 ? 15.121 -2.910 25.100 1.00 94.75 144 LEU A N 1
ATOM 1082 C CA . LEU A 1 144 ? 16.506 -2.955 25.554 1.00 94.75 144 LEU A CA 1
ATOM 1083 C C . LEU A 1 144 ? 17.310 -1.835 24.898 1.00 94.75 144 LEU A C 1
ATOM 1085 O O . LEU A 1 144 ? 17.284 -1.692 23.678 1.00 94.75 144 LEU A O 1
ATOM 1089 N N . GLY A 1 145 ? 18.064 -1.081 25.692 1.00 93.94 145 GLY A N 1
ATOM 1090 C CA . GLY A 1 145 ? 19.100 -0.190 25.178 1.00 93.94 145 GLY A CA 1
ATOM 1091 C C . GLY A 1 145 ? 20.420 -0.941 25.089 1.00 93.94 145 GLY A C 1
ATOM 1092 O O . GLY A 1 145 ? 20.799 -1.615 26.043 1.00 93.94 145 GLY A O 1
ATOM 1093 N N . SER A 1 146 ? 21.147 -0.823 23.982 1.00 91.69 146 SER A N 1
ATOM 1094 C CA . SER A 1 146 ? 22.514 -1.341 23.880 1.00 91.69 146 SER A CA 1
ATOM 1095 C C . SER A 1 146 ? 23.446 -0.294 23.289 1.00 91.69 146 SER A C 1
ATOM 1097 O O . SER A 1 146 ? 23.134 0.307 22.265 1.00 91.69 146 SER A O 1
ATOM 1099 N N . ALA A 1 147 ? 24.604 -0.078 23.916 1.00 89.62 147 ALA A N 1
ATOM 1100 C CA . ALA A 1 147 ? 25.662 0.771 23.364 1.00 89.62 147 ALA A CA 1
ATOM 1101 C C . ALA A 1 147 ? 26.363 0.146 22.143 1.00 89.62 147 ALA A C 1
ATOM 1103 O O . ALA A 1 147 ? 27.018 0.853 21.379 1.00 89.62 147 ALA A O 1
ATOM 1104 N N . THR A 1 148 ? 26.230 -1.169 21.949 1.00 85.00 148 THR A N 1
ATOM 1105 C CA . THR A 1 148 ? 26.835 -1.918 20.840 1.00 85.00 148 THR A CA 1
ATOM 1106 C C . THR A 1 148 ? 25.780 -2.711 20.060 1.00 85.00 148 THR A C 1
ATOM 1108 O O . THR A 1 148 ? 24.811 -3.195 20.653 1.00 85.00 148 THR A O 1
ATOM 1111 N N . PRO A 1 149 ? 25.934 -2.882 18.733 1.00 80.19 149 PRO A N 1
ATOM 1112 C CA . PRO A 1 149 ? 25.092 -3.798 17.974 1.00 80.19 149 PRO A CA 1
ATOM 1113 C C . PRO A 1 149 ? 25.205 -5.220 18.520 1.00 80.19 149 PRO A C 1
ATOM 1115 O O . PRO A 1 149 ? 26.305 -5.751 18.672 1.00 80.19 149 PRO A O 1
ATOM 1118 N N . LEU A 1 150 ? 24.065 -5.861 18.757 1.00 74.00 150 LEU A N 1
ATOM 1119 C CA . LEU A 1 150 ? 23.998 -7.276 19.116 1.00 74.00 150 LEU A CA 1
ATOM 1120 C C . LEU A 1 150 ? 23.911 -8.107 17.827 1.00 74.00 150 LEU A C 1
ATOM 1122 O O . LEU A 1 150 ? 22.906 -8.749 17.537 1.00 74.00 150 LEU A O 1
ATOM 1126 N N . HIS A 1 151 ? 24.942 -8.031 16.981 1.00 60.03 151 HIS A N 1
ATOM 1127 C CA . HIS A 1 151 ? 24.990 -8.785 15.727 1.00 60.03 151 HIS A CA 1
ATOM 1128 C C . HIS A 1 151 ? 25.524 -10.203 15.952 1.00 60.03 151 HIS A C 1
ATOM 1130 O O . HIS A 1 151 ? 26.623 -10.401 16.461 1.00 60.03 151 HIS A O 1
ATOM 1136 N N . GLY A 1 152 ? 24.754 -11.206 15.523 1.00 52.41 152 GLY A N 1
ATOM 1137 C CA . GLY A 1 152 ? 25.255 -12.569 15.327 1.00 52.41 152 GLY A CA 1
ATOM 1138 C C . GLY A 1 152 ? 25.402 -13.438 16.578 1.00 52.41 152 GLY A C 1
ATOM 1139 O O . GLY A 1 152 ? 25.704 -14.623 16.435 1.00 52.41 152 GLY A O 1
ATOM 1140 N N . THR A 1 153 ? 25.128 -12.939 17.786 1.00 46.56 153 THR A N 1
ATOM 1141 C CA . THR A 1 153 ? 24.900 -13.845 18.915 1.00 46.56 153 THR A CA 1
ATOM 1142 C C . THR A 1 153 ? 23.549 -14.503 18.701 1.00 46.56 153 THR A C 1
ATOM 1144 O O . THR A 1 153 ? 22.509 -13.861 18.844 1.00 46.56 153 THR A O 1
ATOM 1147 N N . GLN A 1 154 ? 23.549 -15.788 18.328 1.00 45.34 154 GLN A N 1
ATOM 1148 C CA . GLN A 1 154 ? 22.346 -16.593 18.496 1.00 45.34 154 GLN A CA 1
ATOM 1149 C C . GLN A 1 154 ? 21.821 -16.368 19.924 1.00 45.34 154 GLN A C 1
ATOM 1151 O O . GLN A 1 154 ? 22.644 -16.233 20.834 1.00 45.34 154 GLN A O 1
ATOM 1156 N N . PRO A 1 155 ? 20.499 -16.353 20.142 1.00 46.41 155 PRO A N 1
ATOM 1157 C CA . PRO A 1 155 ? 19.900 -16.142 21.463 1.00 46.41 155 PRO A CA 1
ATOM 1158 C C . PRO A 1 155 ? 20.502 -17.038 22.566 1.00 46.41 155 PRO A C 1
ATOM 1160 O O . PRO A 1 155 ? 20.504 -16.666 23.731 1.00 46.41 155 PRO A O 1
ATOM 1163 N N . GLY A 1 156 ? 21.115 -18.173 22.198 1.00 44.12 156 GLY A N 1
ATOM 1164 C CA . GLY A 1 156 ? 21.840 -19.060 23.111 1.00 44.12 156 GLY A CA 1
ATOM 1165 C C . GLY A 1 156 ? 23.279 -18.673 23.498 1.00 44.12 156 GLY A C 1
ATOM 1166 O O . GLY A 1 156 ? 23.800 -19.272 24.425 1.00 44.12 156 GLY A O 1
ATOM 1167 N N . VAL A 1 157 ? 23.950 -17.707 22.853 1.00 38.94 157 VAL A N 1
ATOM 1168 C C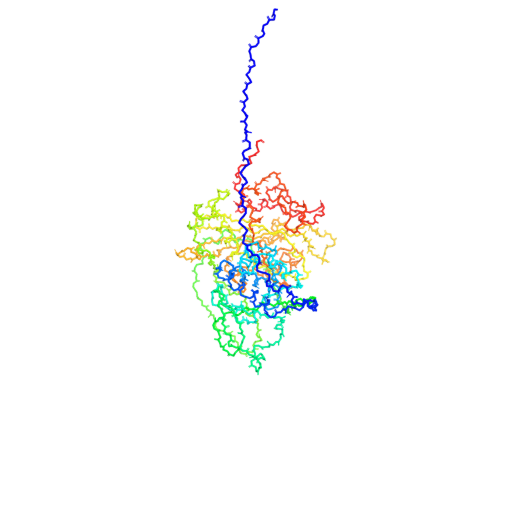A . VAL A 1 157 ? 25.368 -17.367 23.154 1.00 38.94 157 VAL A CA 1
ATOM 1169 C C . VAL A 1 157 ? 25.501 -16.178 24.117 1.00 38.94 157 VAL A C 1
ATOM 1171 O O . VAL A 1 157 ? 26.506 -16.054 24.809 1.00 38.94 157 VAL A O 1
ATOM 1174 N N . ALA A 1 158 ? 24.467 -15.341 24.251 1.00 44.75 158 ALA A N 1
ATOM 1175 C CA . ALA A 1 158 ? 24.411 -14.339 25.324 1.00 44.75 158 ALA A CA 1
ATOM 1176 C C . ALA A 1 158 ? 24.150 -14.969 26.712 1.00 44.75 158 ALA A C 1
ATOM 1178 O O . ALA A 1 158 ? 24.353 -14.322 27.737 1.00 44.75 158 ALA A O 1
ATOM 1179 N N . ALA A 1 159 ? 23.724 -16.234 26.746 1.00 45.72 159 ALA A N 1
ATOM 1180 C CA . ALA A 1 159 ? 23.218 -16.914 27.930 1.00 45.72 159 ALA A CA 1
ATOM 1181 C C . ALA A 1 159 ? 24.298 -17.383 28.925 1.00 45.72 159 ALA A C 1
ATOM 1183 O O . ALA A 1 159 ? 23.963 -17.611 30.085 1.00 45.72 159 ALA A O 1
ATOM 1184 N N . ASP A 1 160 ? 25.563 -17.503 28.505 1.00 40.06 160 ASP A N 1
ATOM 1185 C CA . ASP A 1 160 ? 26.613 -18.106 29.343 1.00 40.06 160 ASP A CA 1
ATOM 1186 C C . ASP A 1 160 ? 27.479 -17.091 30.115 1.00 40.06 160 ASP A C 1
ATOM 1188 O O . ASP A 1 160 ? 28.239 -17.492 30.997 1.00 40.06 160 ASP A O 1
ATOM 1192 N N . VAL A 1 161 ? 27.393 -15.780 29.829 1.00 38.12 161 VAL A N 1
ATOM 1193 C CA . VAL A 1 161 ? 28.266 -14.769 30.482 1.00 38.12 161 VAL A CA 1
ATOM 1194 C C . VAL A 1 161 ? 27.598 -13.401 30.738 1.00 38.12 161 VAL A C 1
ATOM 1196 O O . VAL A 1 161 ? 28.207 -12.541 31.374 1.00 38.12 161 VAL A O 1
ATOM 1199 N N . ALA A 1 162 ? 26.363 -13.143 30.289 1.00 54.22 162 ALA A N 1
ATOM 1200 C CA . ALA A 1 162 ? 25.767 -11.813 30.448 1.00 54.22 162 ALA A CA 1
ATOM 1201 C C . ALA A 1 162 ? 25.022 -11.653 31.794 1.00 54.22 162 ALA A C 1
ATOM 1203 O O . ALA A 1 162 ? 24.176 -12.488 32.119 1.00 54.22 162 ALA A O 1
ATOM 1204 N N . PRO A 1 163 ? 25.274 -10.580 32.575 1.00 63.16 163 PRO A N 1
ATOM 1205 C CA . PRO A 1 163 ? 24.372 -10.191 33.659 1.00 63.16 163 PRO A CA 1
ATOM 1206 C C . PRO A 1 163 ? 22.964 -9.928 33.105 1.00 63.16 163 PRO A C 1
ATOM 1208 O O . PRO A 1 163 ? 22.817 -9.593 31.928 1.00 63.16 163 PRO A O 1
ATOM 1211 N N . ALA A 1 164 ? 21.943 -10.064 33.961 1.00 69.38 164 ALA A N 1
ATOM 1212 C CA . ALA A 1 164 ? 20.550 -9.790 33.614 1.00 69.38 164 ALA A CA 1
ATOM 1213 C C . ALA A 1 164 ? 20.433 -8.483 32.809 1.00 69.38 164 ALA A C 1
ATOM 1215 O O . ALA A 1 164 ? 20.877 -7.417 33.249 1.00 69.38 164 ALA A O 1
ATOM 1216 N N . LEU A 1 165 ? 19.868 -8.573 31.601 1.00 84.00 165 LEU A N 1
ATOM 1217 C CA . LEU A 1 165 ? 19.715 -7.411 30.734 1.00 84.00 165 LEU A CA 1
ATOM 1218 C C . LEU A 1 165 ? 18.581 -6.545 31.284 1.00 84.00 165 LEU A C 1
ATOM 1220 O O . LEU A 1 165 ? 17.454 -7.009 31.455 1.00 84.00 165 LEU A O 1
ATOM 1224 N N . THR A 1 166 ? 18.880 -5.279 31.568 1.00 89.56 166 THR A N 1
ATOM 1225 C CA . THR A 1 166 ? 17.863 -4.313 31.996 1.00 89.56 166 THR A CA 1
ATOM 1226 C C . THR A 1 166 ? 17.125 -3.778 30.772 1.00 89.56 166 THR A C 1
ATOM 1228 O O . THR A 1 166 ? 17.716 -3.094 29.938 1.00 89.56 166 THR A O 1
ATOM 1231 N N . GLY A 1 167 ? 15.830 -4.069 30.682 1.00 94.69 167 GLY A N 1
ATOM 1232 C CA . GLY A 1 167 ? 14.915 -3.499 29.698 1.00 94.69 167 GLY A CA 1
ATOM 1233 C C . GLY A 1 167 ? 13.888 -2.561 30.325 1.00 94.69 167 GLY A C 1
ATOM 1234 O O . GLY A 1 167 ? 13.818 -2.407 31.546 1.00 94.69 167 GLY A O 1
ATOM 1235 N N . TYR A 1 168 ? 13.074 -1.942 29.473 1.00 97.06 168 TYR A N 1
ATOM 1236 C CA . TYR A 1 168 ? 12.034 -0.994 29.868 1.00 97.06 168 TYR A CA 1
ATOM 1237 C C . TYR A 1 168 ? 10.668 -1.432 29.339 1.00 97.06 168 TYR A C 1
ATOM 1239 O O . TYR A 1 168 ? 10.529 -1.724 28.149 1.00 97.06 168 TYR A O 1
ATOM 1247 N N . ARG A 1 169 ? 9.665 -1.468 30.222 1.00 97.31 169 ARG A N 1
ATOM 1248 C CA . ARG A 1 169 ? 8.253 -1.704 29.866 1.00 97.31 169 ARG A CA 1
ATOM 1249 C C . ARG A 1 169 ? 7.598 -0.421 29.353 1.00 97.31 169 ARG A C 1
ATOM 1251 O O . ARG A 1 169 ? 8.186 0.654 29.448 1.00 97.31 169 ARG A O 1
ATOM 1258 N N . ILE A 1 170 ? 6.372 -0.511 28.834 1.00 97.00 170 ILE A N 1
ATOM 1259 C CA . ILE A 1 170 ? 5.669 0.641 28.238 1.00 97.00 170 ILE A CA 1
ATOM 1260 C C . ILE A 1 170 ? 5.397 1.807 29.203 1.00 97.00 170 ILE A C 1
ATOM 1262 O O . ILE A 1 170 ? 5.239 2.941 28.773 1.00 97.00 170 ILE A O 1
ATOM 1266 N N . ASP A 1 171 ? 5.384 1.573 30.512 1.00 96.12 171 ASP A N 1
ATOM 1267 C CA . ASP A 1 171 ? 5.311 2.625 31.539 1.00 96.12 171 ASP A CA 1
ATOM 1268 C C . ASP A 1 171 ? 6.694 3.244 31.864 1.00 96.12 171 ASP A C 1
ATOM 1270 O O . ASP A 1 171 ? 6.835 4.169 32.673 1.00 96.12 171 ASP A O 1
ATOM 1274 N N . GLY A 1 172 ? 7.746 2.741 31.218 1.00 96.00 172 GLY A N 1
ATOM 1275 C CA . GLY A 1 172 ? 9.148 3.062 31.443 1.00 96.00 172 GLY A CA 1
ATOM 1276 C C . GLY A 1 172 ? 9.731 2.487 32.730 1.00 96.00 172 GLY A C 1
ATOM 1277 O O . GLY A 1 172 ? 10.825 2.904 33.114 1.00 96.00 172 GLY A O 1
ATOM 1278 N N . SER A 1 173 ? 9.029 1.576 33.410 1.00 97.19 173 SER A N 1
ATOM 1279 C CA . SER A 1 173 ? 9.592 0.828 34.533 1.00 97.19 173 SER A CA 1
ATOM 1280 C C . SER A 1 173 ? 10.702 -0.106 34.043 1.00 97.19 173 SER A C 1
ATOM 1282 O O . SER A 1 173 ? 10.640 -0.663 32.942 1.00 97.19 173 SER A O 1
ATOM 1284 N N . LYS A 1 174 ? 11.750 -0.248 34.860 1.00 96.69 174 LYS A N 1
ATOM 1285 C CA . LYS A 1 174 ? 12.837 -1.195 34.600 1.00 96.69 174 LYS A CA 1
ATOM 1286 C C . LYS A 1 174 ? 12.335 -2.617 34.833 1.00 96.69 174 LYS A C 1
ATOM 1288 O O . LYS A 1 174 ? 11.661 -2.879 35.826 1.00 96.69 174 LYS A O 1
ATOM 1293 N N . THR A 1 175 ? 12.715 -3.529 33.952 1.00 95.06 175 THR A N 1
ATOM 1294 C CA . THR A 1 175 ? 12.483 -4.966 34.101 1.00 95.06 175 THR A CA 1
ATOM 1295 C C . THR A 1 175 ? 13.767 -5.708 33.768 1.00 95.06 175 THR A C 1
ATOM 1297 O O . THR A 1 175 ? 14.503 -5.312 32.864 1.00 95.06 175 THR A O 1
ATOM 1300 N N . GLU A 1 176 ? 14.045 -6.784 34.490 1.00 91.75 176 GLU A N 1
ATOM 1301 C CA . GLU A 1 176 ? 15.091 -7.722 34.095 1.00 91.75 176 GLU A CA 1
ATOM 1302 C C . GLU A 1 176 ? 14.522 -8.660 33.030 1.00 91.75 176 GLU A C 1
ATOM 1304 O O . GLU A 1 176 ? 13.384 -9.125 33.150 1.00 91.75 176 GLU A O 1
ATOM 1309 N N . ILE A 1 177 ? 15.285 -8.890 31.963 1.00 83.88 177 ILE A N 1
ATOM 1310 C CA . ILE A 1 177 ? 14.968 -9.904 30.960 1.00 83.88 177 ILE A CA 1
ATOM 1311 C C . ILE A 1 177 ? 15.827 -11.118 31.264 1.00 83.88 177 ILE A C 1
ATOM 1313 O O . ILE A 1 177 ? 17.054 -11.022 31.263 1.00 83.88 177 ILE A O 1
ATOM 1317 N N . ASP A 1 178 ? 15.172 -12.250 31.505 1.00 78.62 178 ASP A N 1
ATOM 1318 C CA . ASP A 1 178 ? 15.837 -13.544 31.553 1.00 78.62 178 ASP A CA 1
ATOM 1319 C C . ASP A 1 178 ? 16.211 -13.955 30.117 1.00 78.62 178 ASP A C 1
ATOM 1321 O O . ASP A 1 178 ? 15.310 -14.250 29.325 1.00 78.62 178 ASP A O 1
ATOM 1325 N N . PRO A 1 179 ? 17.506 -13.969 29.748 1.00 65.06 179 PRO A N 1
ATOM 1326 C CA . PRO A 1 179 ? 17.925 -14.358 28.405 1.00 65.06 179 PRO A CA 1
ATOM 1327 C C . PRO A 1 179 ? 17.665 -15.845 28.115 1.00 65.06 179 PRO A C 1
ATOM 1329 O O . PRO A 1 179 ? 17.675 -16.239 26.951 1.00 65.06 179 PRO A O 1
ATOM 1332 N N . GLN A 1 180 ? 17.432 -16.670 29.144 1.00 64.31 180 GLN A N 1
ATOM 1333 C CA . GLN A 1 180 ? 17.124 -18.098 29.012 1.00 64.31 180 GLN A CA 1
ATOM 1334 C C . GLN A 1 180 ? 15.623 -18.403 29.142 1.00 64.31 180 GLN A C 1
ATOM 1336 O O . GLN A 1 180 ? 15.178 -19.512 28.833 1.00 64.31 180 GLN A O 1
ATOM 1341 N N . GLY A 1 181 ? 14.830 -17.428 29.583 1.00 63.28 181 GLY A N 1
ATOM 1342 C CA . GLY A 1 181 ? 13.404 -17.581 29.824 1.00 63.28 181 GLY A CA 1
ATOM 1343 C C . GLY A 1 181 ? 12.587 -17.472 28.541 1.00 63.28 181 GLY A C 1
ATOM 1344 O O . GLY A 1 181 ? 12.817 -16.609 27.694 1.00 63.28 181 GLY A O 1
ATOM 1345 N N . VAL A 1 182 ? 11.548 -18.304 28.414 1.00 59.41 182 VAL A N 1
ATOM 1346 C CA . VAL A 1 182 ? 10.490 -18.093 27.416 1.00 59.41 182 VAL A CA 1
ATOM 1347 C C . VAL A 1 182 ? 9.651 -16.900 27.874 1.00 59.41 182 VAL A C 1
ATOM 1349 O O . VAL A 1 182 ? 8.557 -17.062 28.412 1.00 59.41 182 VAL A O 1
ATOM 1352 N N . SER A 1 183 ? 10.178 -15.689 27.703 1.00 73.31 183 SER A N 1
ATOM 1353 C CA . SER A 1 183 ? 9.395 -14.488 27.959 1.00 73.31 183 SER A CA 1
ATOM 1354 C C . SER A 1 183 ? 8.228 -14.440 26.973 1.00 73.31 183 SER A C 1
ATOM 1356 O O . SER A 1 183 ? 8.389 -14.707 25.773 1.00 73.31 183 SER A O 1
ATOM 1358 N N . GLN A 1 184 ? 7.037 -14.143 27.495 1.00 83.12 184 GLN A N 1
ATOM 1359 C CA . GLN A 1 184 ? 5.879 -13.788 26.674 1.00 83.12 184 GLN A CA 1
ATOM 1360 C C . GLN A 1 184 ? 5.988 -12.358 26.143 1.00 83.12 184 GLN A C 1
ATOM 1362 O O . GLN A 1 184 ? 5.216 -11.984 25.260 1.00 83.12 184 GLN A O 1
ATOM 1367 N N . ASP A 1 185 ? 6.920 -11.566 26.673 1.00 91.31 185 ASP A N 1
ATOM 1368 C CA . ASP A 1 185 ? 7.149 -10.211 26.208 1.00 91.31 185 ASP A CA 1
ATOM 1369 C C . ASP A 1 185 ? 7.878 -10.229 24.864 1.00 91.31 185 ASP A C 1
ATOM 1371 O O . ASP A 1 185 ? 8.780 -11.030 24.613 1.00 91.31 185 ASP A O 1
ATOM 1375 N N . VAL A 1 186 ? 7.472 -9.307 24.003 1.00 90.75 186 VAL A N 1
ATOM 1376 C CA . VAL A 1 186 ? 8.117 -9.022 22.731 1.00 90.75 186 VAL A CA 1
ATOM 1377 C C . VAL A 1 186 ? 9.309 -8.109 22.976 1.00 90.75 186 VAL A C 1
ATOM 1379 O O . VAL A 1 186 ? 9.162 -7.020 23.537 1.00 90.75 186 VAL A O 1
ATOM 1382 N N . VAL A 1 187 ? 10.492 -8.535 22.539 1.00 92.94 187 VAL A N 1
ATOM 1383 C CA . VAL A 1 187 ? 11.730 -7.797 22.811 1.00 92.94 187 VAL A CA 1
ATOM 1384 C C . VAL A 1 187 ? 12.100 -6.901 21.632 1.00 92.94 187 VAL A C 1
ATOM 1386 O O . VAL A 1 187 ? 12.288 -7.364 20.506 1.00 92.94 187 VAL A O 1
ATOM 1389 N N . PHE A 1 188 ? 12.256 -5.610 21.912 1.00 93.75 188 PHE A N 1
ATOM 1390 C CA . PHE A 1 188 ? 12.905 -4.643 21.033 1.00 93.75 188 PHE A CA 1
ATOM 1391 C C . PHE A 1 188 ? 14.308 -4.353 21.532 1.00 93.75 188 PHE A C 1
ATOM 1393 O O . PHE A 1 188 ? 14.539 -4.262 22.735 1.00 93.75 188 PHE A O 1
ATOM 1400 N N . ILE A 1 189 ? 15.231 -4.123 20.608 1.00 93.25 189 ILE A N 1
ATOM 1401 C CA . ILE A 1 189 ? 16.572 -3.636 20.917 1.00 93.25 189 ILE A CA 1
ATOM 1402 C C . ILE A 1 189 ? 16.770 -2.325 20.179 1.00 93.25 189 ILE A C 1
ATOM 1404 O O . ILE A 1 189 ? 16.593 -2.270 18.964 1.00 93.25 189 ILE A O 1
ATOM 1408 N N . VAL A 1 190 ? 17.142 -1.277 20.910 1.00 93.81 190 VAL A N 1
ATOM 1409 C CA . VAL A 1 190 ? 17.586 -0.010 20.342 1.00 93.81 190 VAL A CA 1
ATOM 1410 C C . VAL A 1 190 ? 19.076 0.173 20.583 1.00 93.81 190 VAL A C 1
ATOM 1412 O O . VAL A 1 190 ? 19.559 0.088 21.713 1.00 93.81 190 VAL A O 1
ATOM 1415 N N . HIS A 1 191 ? 19.823 0.385 19.506 1.00 92.31 191 HIS A N 1
ATOM 1416 C CA . HIS A 1 191 ? 21.276 0.496 19.563 1.00 92.31 191 HIS A CA 1
ATOM 1417 C C . HIS A 1 191 ? 21.804 1.421 18.461 1.00 92.31 191 HIS A C 1
ATOM 1419 O O . HIS A 1 191 ? 21.130 1.615 17.442 1.00 92.31 191 HIS A O 1
ATOM 1425 N N . PRO A 1 192 ? 23.002 2.005 18.620 1.00 90.25 192 PRO A N 1
ATOM 1426 C CA . PRO A 1 192 ? 23.657 2.694 17.524 1.00 90.25 192 PRO A CA 1
ATOM 1427 C C . PRO A 1 192 ? 24.097 1.683 16.460 1.00 90.25 192 PRO A C 1
ATOM 1429 O O . PRO A 1 192 ? 24.542 0.574 16.765 1.00 90.25 192 PRO A O 1
ATOM 1432 N N . SER A 1 193 ? 23.979 2.071 15.198 1.00 83.50 193 SER A N 1
ATOM 1433 C CA . SER A 1 193 ? 24.558 1.372 14.057 1.00 83.50 193 SER A CA 1
ATOM 1434 C C . SER A 1 193 ? 25.916 2.008 13.746 1.00 83.50 193 SER A C 1
ATOM 1436 O O . SER A 1 193 ? 25.979 3.236 13.624 1.00 83.50 193 SER A O 1
ATOM 1438 N N . PRO A 1 194 ? 27.004 1.230 13.596 1.00 72.25 194 PRO A N 1
ATOM 1439 C CA . PRO A 1 194 ? 28.262 1.773 13.105 1.00 72.25 194 PRO A CA 1
ATOM 1440 C C . PRO A 1 194 ? 28.044 2.368 11.708 1.00 72.25 194 PRO A C 1
ATOM 1442 O O . PRO A 1 194 ? 27.282 1.832 10.897 1.00 72.25 194 PRO A O 1
ATOM 1445 N N . SER A 1 195 ? 28.685 3.502 11.433 1.00 55.53 195 SER A N 1
ATOM 1446 C CA . SER A 1 195 ? 28.600 4.161 10.130 1.00 55.53 195 SER A CA 1
ATOM 1447 C C . SER A 1 195 ? 29.172 3.251 9.044 1.00 55.53 195 SER A C 1
ATOM 1449 O O . SER A 1 195 ? 30.341 2.880 9.092 1.00 55.53 195 SER A O 1
ATOM 1451 N N . GLY A 1 196 ? 28.361 2.932 8.033 1.00 55.22 196 GLY A N 1
ATOM 1452 C CA . GLY A 1 196 ? 28.844 2.336 6.785 1.00 55.22 196 GLY A CA 1
ATOM 1453 C C . GLY A 1 196 ? 28.636 0.832 6.592 1.00 55.22 196 GLY A C 1
ATOM 1454 O O . GLY A 1 196 ? 29.074 0.337 5.558 1.00 55.22 196 GLY A O 1
ATOM 1455 N N . GLU A 1 197 ? 27.956 0.103 7.487 1.00 51.06 197 GLU A N 1
ATOM 1456 C CA . GLU A 1 197 ? 27.535 -1.273 7.167 1.00 51.06 197 GLU A CA 1
ATOM 1457 C C . GLU A 1 197 ? 26.289 -1.286 6.252 1.00 51.06 197 GLU A C 1
ATOM 1459 O O . GLU A 1 197 ? 25.220 -0.821 6.664 1.00 51.06 197 GLU A O 1
ATOM 1464 N N . PRO A 1 198 ? 26.382 -1.808 5.009 1.00 51.97 198 PRO A N 1
ATOM 1465 C CA . PRO A 1 198 ? 25.233 -1.965 4.125 1.00 51.97 198 PRO A CA 1
ATOM 1466 C C . PRO A 1 198 ? 24.319 -3.105 4.596 1.00 51.97 198 PRO A C 1
ATOM 1468 O O . PRO A 1 198 ? 24.769 -4.162 5.030 1.00 51.97 198 PRO A O 1
ATOM 1471 N N . LEU A 1 199 ? 23.010 -2.902 4.475 1.00 56.25 199 LEU A N 1
ATOM 1472 C CA . LEU A 1 199 ? 21.991 -3.848 4.941 1.00 56.25 199 LEU A CA 1
ATOM 1473 C C . LEU A 1 199 ? 21.826 -5.007 3.927 1.00 56.25 199 LEU A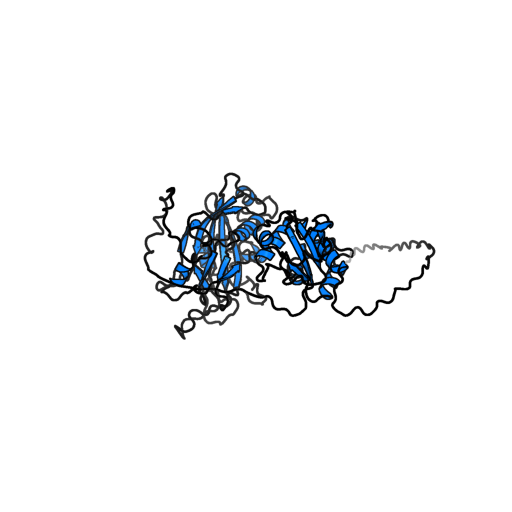 C 1
ATOM 1475 O O . LEU A 1 199 ? 21.684 -4.756 2.732 1.00 56.25 199 LEU A O 1
ATOM 1479 N N . ALA A 1 200 ? 21.861 -6.271 4.376 1.00 41.69 200 ALA A N 1
ATOM 1480 C CA . ALA A 1 200 ? 21.888 -7.474 3.512 1.00 41.69 200 ALA A CA 1
ATOM 1481 C C . ALA A 1 200 ? 20.490 -8.006 3.057 1.00 41.69 200 ALA A C 1
ATOM 1483 O O . ALA A 1 200 ? 19.525 -7.891 3.814 1.00 41.69 200 ALA A O 1
ATOM 1484 N N . LEU A 1 201 ? 20.398 -8.629 1.852 1.00 39.09 201 LEU A N 1
ATOM 1485 C CA . LEU A 1 201 ? 19.186 -9.138 1.117 1.00 39.09 201 LEU A CA 1
ATOM 1486 C C . LEU A 1 201 ? 19.185 -10.712 0.893 1.00 39.09 201 LEU A C 1
ATOM 1488 O O . LEU A 1 201 ? 20.185 -11.332 1.241 1.00 39.09 201 LEU A O 1
ATOM 1492 N N . ALA A 1 202 ? 18.141 -11.395 0.322 1.00 36.28 202 ALA A N 1
ATOM 1493 C CA . ALA A 1 202 ? 17.931 -12.906 0.273 1.00 36.28 202 ALA A CA 1
ATOM 1494 C C . ALA A 1 202 ? 17.634 -13.626 -1.141 1.00 36.28 202 ALA A C 1
ATOM 1496 O O . ALA A 1 202 ? 17.265 -12.883 -2.047 1.00 36.28 202 ALA A O 1
ATOM 1497 N N . PRO A 1 203 ? 17.745 -15.002 -1.382 1.00 31.27 203 PRO A N 1
ATOM 1498 C CA . PRO A 1 203 ? 17.824 -15.761 -2.727 1.00 31.27 203 PRO A CA 1
ATOM 1499 C C . PRO A 1 203 ? 16.706 -16.840 -3.210 1.00 31.27 203 PRO A C 1
ATOM 1501 O O . PRO A 1 203 ? 15.842 -17.128 -2.389 1.00 31.27 203 PRO A O 1
ATOM 1504 N N . ARG A 1 204 ? 16.685 -17.455 -4.480 1.00 34.19 204 ARG A N 1
ATOM 1505 C CA . ARG A 1 204 ? 15.500 -18.064 -5.314 1.00 34.19 204 ARG A CA 1
ATOM 1506 C C . ARG A 1 204 ? 15.624 -19.296 -6.363 1.00 34.19 204 ARG A C 1
ATOM 1508 O O . ARG A 1 204 ? 16.765 -19.621 -6.666 1.00 34.19 204 ARG A O 1
ATOM 1515 N N . HIS A 1 205 ? 14.513 -19.849 -7.019 1.00 33.88 205 HIS A N 1
ATOM 1516 C CA . HIS A 1 205 ? 14.371 -20.819 -8.231 1.00 33.88 205 HIS A CA 1
ATOM 1517 C C . HIS A 1 205 ? 12.952 -20.922 -9.019 1.00 33.88 205 HIS A C 1
ATOM 1519 O O . HIS A 1 205 ? 11.992 -20.414 -8.456 1.00 33.88 205 HIS A O 1
ATOM 1525 N N . ALA A 1 206 ? 12.775 -21.572 -10.241 1.00 34.22 206 ALA A N 1
ATOM 1526 C CA . ALA A 1 206 ? 11.690 -21.389 -11.326 1.00 34.22 206 ALA A CA 1
ATOM 1527 C C . ALA A 1 206 ? 10.977 -22.615 -12.092 1.00 34.22 206 ALA A C 1
ATOM 1529 O O . ALA A 1 206 ? 11.544 -23.707 -12.066 1.00 34.22 206 ALA A O 1
ATOM 1530 N N . SER A 1 207 ? 9.819 -22.440 -12.836 1.00 35.47 207 SER A N 1
ATOM 1531 C CA . SER A 1 207 ? 9.373 -23.004 -14.202 1.00 35.47 207 SER A CA 1
ATOM 1532 C C . SER A 1 207 ? 7.818 -23.061 -14.574 1.00 35.47 207 SER A C 1
ATOM 1534 O O . SER A 1 207 ? 6.994 -23.048 -13.673 1.00 35.47 207 SER A O 1
ATOM 1536 N N . HIS A 1 208 ? 7.447 -23.171 -15.894 1.00 32.62 208 HIS A N 1
ATOM 1537 C CA . HIS A 1 208 ? 6.251 -22.683 -16.711 1.00 32.62 208 HIS A CA 1
ATOM 1538 C C . HIS A 1 208 ? 5.085 -23.642 -17.195 1.00 32.62 208 HIS A C 1
ATOM 1540 O O . HIS A 1 208 ? 5.361 -24.831 -17.376 1.00 32.62 208 HIS A O 1
ATOM 1546 N N . LYS A 1 209 ? 3.888 -23.107 -17.639 1.00 27.47 209 LYS A N 1
ATOM 1547 C CA . LYS A 1 209 ? 3.154 -23.315 -18.971 1.00 27.47 209 LYS A CA 1
ATOM 1548 C C . LYS A 1 209 ? 1.684 -22.749 -19.126 1.00 27.47 209 LYS A C 1
ATOM 1550 O O . LYS A 1 209 ? 0.964 -22.643 -18.149 1.00 27.47 209 LYS A O 1
ATOM 1555 N N . SER A 1 210 ? 1.229 -22.495 -20.385 1.00 32.28 210 SER A N 1
ATOM 1556 C CA . SER A 1 210 ? 0.098 -21.636 -20.905 1.00 32.28 210 SER A CA 1
ATOM 1557 C C . SER A 1 210 ? -1.254 -22.275 -21.372 1.00 32.28 210 SER A C 1
ATOM 1559 O O . SER A 1 210 ? -1.219 -23.446 -21.747 1.00 32.28 210 SER A O 1
ATOM 1561 N N . LEU A 1 211 ? -2.341 -21.479 -21.609 1.00 27.73 211 LEU A N 1
ATOM 1562 C CA . LEU A 1 211 ? -3.124 -21.310 -22.894 1.00 27.73 211 LEU A CA 1
ATOM 1563 C C . LEU A 1 211 ? -4.476 -20.526 -22.772 1.00 27.73 211 LEU A C 1
ATOM 1565 O O . LEU A 1 211 ? -5.172 -20.592 -21.771 1.00 27.73 211 LEU A O 1
ATOM 1569 N N . ALA A 1 212 ? -4.883 -19.854 -23.860 1.00 26.34 212 ALA A N 1
ATOM 1570 C CA . ALA A 1 212 ? -6.057 -18.987 -24.061 1.00 26.34 212 ALA A CA 1
ATOM 1571 C C . ALA A 1 212 ? -7.461 -19.648 -24.011 1.00 26.34 212 ALA A C 1
ATOM 1573 O O . ALA A 1 212 ? -7.681 -20.611 -24.738 1.00 26.34 212 ALA A O 1
ATOM 1574 N N . THR A 1 213 ? -8.442 -19.067 -23.286 1.00 30.28 213 THR A N 1
ATOM 1575 C CA . THR A 1 213 ? -9.923 -19.192 -23.483 1.00 30.28 213 THR A CA 1
ATOM 1576 C C . THR A 1 213 ? -10.687 -18.225 -22.540 1.00 30.28 213 THR A C 1
ATOM 1578 O O . THR A 1 213 ? -11.007 -18.640 -21.438 1.00 30.28 213 THR A O 1
ATOM 1581 N N . LEU A 1 214 ? -11.003 -16.955 -22.875 1.00 34.38 214 LEU A N 1
ATOM 1582 C CA . LEU A 1 214 ? -11.705 -16.082 -21.882 1.00 34.38 214 LEU A CA 1
ATOM 1583 C C . LEU A 1 214 ? -12.602 -14.931 -22.402 1.00 34.38 214 LEU A C 1
ATOM 1585 O O . LEU A 1 214 ? -12.922 -14.011 -21.658 1.00 34.38 214 LEU A O 1
ATOM 1589 N N . ARG A 1 215 ? -13.093 -14.963 -23.651 1.00 29.06 215 ARG A N 1
ATOM 1590 C CA . ARG A 1 215 ? -13.962 -13.885 -24.199 1.00 29.06 215 ARG A CA 1
ATOM 1591 C C . ARG A 1 215 ? -15.482 -14.053 -24.000 1.00 29.06 215 ARG A C 1
ATOM 1593 O O . ARG A 1 215 ? -16.239 -13.226 -24.492 1.00 29.06 215 ARG A O 1
ATOM 1600 N N . GLY A 1 216 ? -15.949 -15.075 -23.282 1.00 27.59 216 GLY A N 1
ATOM 1601 C CA . GLY A 1 216 ? -17.390 -15.329 -23.082 1.00 27.59 216 GLY A CA 1
ATOM 1602 C C . GLY A 1 216 ? -17.954 -14.963 -21.703 1.00 27.59 216 GLY A C 1
ATOM 1603 O O . GLY A 1 216 ? -19.169 -14.918 -21.535 1.00 27.59 216 GLY A O 1
ATOM 1604 N N . THR A 1 217 ? -17.103 -14.714 -20.706 1.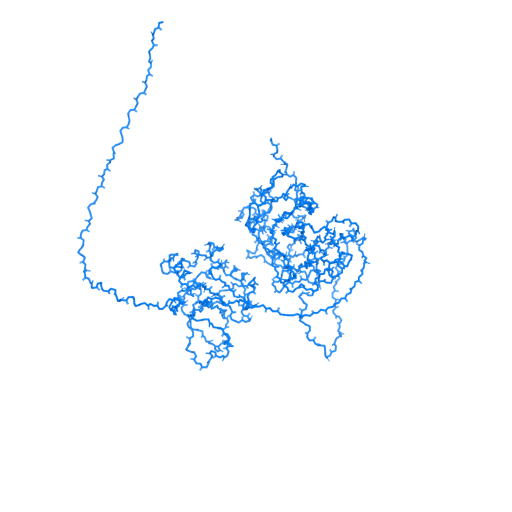00 35.88 217 THR A N 1
ATOM 1605 C CA . THR A 1 217 ? -17.468 -14.997 -19.307 1.00 35.88 217 THR A CA 1
ATOM 1606 C C . THR A 1 217 ? -18.141 -13.834 -18.559 1.00 35.88 217 THR A C 1
ATOM 1608 O O . THR A 1 217 ? -18.857 -14.069 -17.595 1.00 35.88 217 THR A O 1
ATOM 1611 N N . ILE A 1 218 ? -18.001 -12.574 -18.987 1.00 38.16 218 ILE A N 1
ATOM 1612 C CA . ILE A 1 218 ? -18.344 -11.410 -18.132 1.00 38.16 218 ILE A CA 1
ATOM 1613 C C . ILE A 1 218 ? -19.860 -11.232 -17.871 1.00 38.16 218 ILE A C 1
ATOM 1615 O O . ILE A 1 218 ? -20.238 -10.605 -16.885 1.00 38.16 218 ILE A O 1
ATOM 1619 N N . SER A 1 219 ? -20.751 -11.828 -18.672 1.00 30.14 219 SER A N 1
ATOM 1620 C CA . SER A 1 219 ? -22.208 -11.718 -18.443 1.00 30.14 219 SER A CA 1
ATOM 1621 C C . SER A 1 219 ? -22.844 -12.902 -17.700 1.00 30.14 219 SER A C 1
ATOM 1623 O O . SER A 1 219 ? -23.970 -12.765 -17.224 1.00 30.14 219 SER A O 1
ATOM 1625 N N . SER A 1 220 ? -22.140 -14.031 -17.540 1.00 30.69 220 SER A N 1
ATOM 1626 C CA . SER A 1 220 ? -22.713 -15.269 -16.983 1.00 30.69 220 SER A CA 1
ATOM 1627 C C . SER A 1 220 ? -22.289 -15.603 -15.545 1.00 30.69 220 SER A C 1
ATOM 1629 O O . SER A 1 220 ? -22.880 -16.496 -14.952 1.00 30.69 220 SER A O 1
ATOM 1631 N N . ILE A 1 221 ? -21.345 -14.881 -14.923 1.00 37.62 221 ILE A N 1
ATOM 1632 C CA . ILE A 1 221 ? -20.927 -15.110 -13.511 1.00 37.62 221 ILE A CA 1
ATOM 1633 C C . ILE A 1 221 ? -21.928 -14.493 -12.507 1.00 37.62 221 ILE A C 1
ATOM 1635 O O . ILE A 1 221 ? -21.567 -14.120 -11.395 1.00 37.62 221 ILE A O 1
ATOM 1639 N N . ARG A 1 222 ? -23.198 -14.299 -12.885 1.00 39.66 222 ARG A N 1
ATOM 1640 C CA . ARG A 1 222 ? -24.173 -13.614 -12.021 1.00 39.66 222 ARG A CA 1
ATOM 1641 C C . ARG A 1 222 ? -25.016 -14.525 -11.132 1.00 39.66 222 ARG A C 1
ATOM 1643 O O . ARG A 1 222 ? -25.654 -13.975 -10.244 1.00 39.66 222 ARG A O 1
ATOM 1650 N N . GLU A 1 223 ? -24.997 -15.853 -11.292 1.00 30.73 223 GLU A N 1
ATOM 1651 C CA . GLU A 1 223 ? -25.971 -16.694 -10.567 1.00 30.73 223 GLU A CA 1
ATOM 1652 C C . GLU A 1 223 ? -25.549 -18.095 -10.086 1.00 30.73 223 GLU A C 1
ATOM 1654 O O . GLU A 1 223 ? -26.373 -18.769 -9.476 1.00 30.73 223 GLU A O 1
ATOM 1659 N N . GLU A 1 224 ? -24.300 -18.541 -10.219 1.00 30.81 224 GLU A N 1
ATOM 1660 C CA . GLU A 1 224 ? -23.912 -19.869 -9.705 1.00 30.81 224 GLU A CA 1
ATOM 1661 C C . GLU A 1 224 ? -22.616 -19.844 -8.891 1.00 30.81 224 GLU A C 1
ATOM 1663 O O . GLU A 1 224 ? -21.744 -19.015 -9.126 1.00 30.81 224 GLU A O 1
ATOM 1668 N N . TYR A 1 225 ? -22.520 -20.804 -7.962 1.00 28.31 225 TYR A N 1
ATOM 1669 C CA . TYR A 1 225 ? -21.419 -21.132 -7.042 1.00 28.31 225 TYR A CA 1
ATOM 1670 C C . TYR A 1 225 ? -21.528 -20.632 -5.592 1.00 28.31 225 TYR A C 1
ATOM 1672 O O . TYR A 1 225 ? -20.709 -19.874 -5.085 1.00 28.31 225 TYR A O 1
ATOM 1680 N N . TYR A 1 226 ? -22.474 -21.234 -4.866 1.00 25.78 226 TYR A N 1
ATOM 1681 C CA . TYR A 1 226 ? -22.179 -21.787 -3.541 1.00 25.78 226 TYR A CA 1
ATOM 1682 C C . TYR A 1 226 ? -22.088 -23.313 -3.678 1.00 25.78 226 TYR A C 1
ATOM 1684 O O . TYR A 1 226 ? -23.116 -23.973 -3.796 1.00 25.78 226 TYR A O 1
ATOM 1692 N N . VAL A 1 227 ? -20.879 -23.883 -3.668 1.00 24.67 227 VAL A N 1
ATOM 1693 C CA . VAL A 1 227 ? -20.686 -25.330 -3.476 1.00 24.67 227 VAL A CA 1
ATOM 1694 C C . VAL A 1 227 ? -19.594 -25.553 -2.433 1.00 24.67 227 VAL A C 1
ATOM 1696 O O . VAL A 1 227 ? -18.517 -24.967 -2.482 1.00 24.67 227 VAL A O 1
ATOM 1699 N N . THR A 1 228 ? -19.949 -26.369 -1.451 1.00 26.16 228 THR A N 1
ATOM 1700 C CA . THR A 1 228 ? -19.182 -26.826 -0.294 1.00 26.16 228 THR A CA 1
ATOM 1701 C C . THR A 1 228 ? -18.164 -27.915 -0.651 1.00 26.16 228 THR A C 1
ATOM 1703 O O . THR A 1 228 ? -18.511 -28.797 -1.424 1.00 26.16 228 THR A O 1
ATOM 1706 N N . GLY A 1 229 ? -16.991 -27.870 -0.000 1.00 25.48 229 GLY A N 1
ATOM 1707 C CA . GLY A 1 229 ? -16.191 -29.002 0.519 1.00 25.48 229 GLY A CA 1
ATOM 1708 C C . GLY A 1 229 ? -15.778 -30.157 -0.408 1.00 25.48 229 GLY A C 1
ATOM 1709 O O . GLY A 1 229 ? -16.622 -30.906 -0.875 1.00 25.48 229 GLY A O 1
ATOM 1710 N N . ASP A 1 230 ? -14.467 -30.359 -0.595 1.00 24.23 230 ASP A N 1
ATOM 1711 C CA . ASP A 1 230 ? -13.676 -31.422 0.071 1.00 24.23 230 ASP A CA 1
ATOM 1712 C C . ASP A 1 230 ? -12.303 -31.604 -0.615 1.00 24.23 230 ASP A C 1
ATOM 1714 O O . ASP A 1 230 ? -12.178 -31.557 -1.837 1.00 24.23 230 ASP A O 1
ATOM 1718 N N . CYS A 1 231 ? -11.247 -31.788 0.184 1.00 23.23 231 CYS A N 1
ATOM 1719 C CA . CYS A 1 231 ? -9.890 -32.077 -0.289 1.00 23.23 231 CYS A CA 1
ATOM 1720 C C . CYS A 1 231 ? -9.730 -33.580 -0.567 1.00 23.23 231 CYS A C 1
ATOM 1722 O O . CYS A 1 231 ? -9.988 -34.387 0.326 1.00 23.23 231 CYS A O 1
ATOM 1724 N N . GLU A 1 232 ? -9.219 -33.969 -1.740 1.00 25.66 232 GLU A N 1
ATOM 1725 C CA . GLU A 1 232 ? -8.774 -35.352 -1.963 1.00 25.66 232 GLU A CA 1
ATOM 1726 C C . GLU A 1 232 ? -7.370 -35.623 -1.373 1.00 25.66 232 GLU A C 1
ATOM 1728 O O . GLU A 1 232 ? -6.496 -34.749 -1.417 1.00 25.66 232 GLU A O 1
ATOM 1733 N N . PRO A 1 233 ? -7.118 -36.835 -0.836 1.00 30.75 233 PRO A N 1
ATOM 1734 C CA . PRO A 1 233 ? -5.839 -37.232 -0.262 1.00 30.75 233 PRO A CA 1
ATOM 1735 C C . PRO A 1 233 ? -4.948 -37.954 -1.286 1.00 30.75 233 PRO A C 1
ATOM 1737 O O . PRO A 1 233 ? -5.330 -38.985 -1.836 1.00 30.75 233 PRO A O 1
ATOM 1740 N N . GLY A 1 234 ? -3.705 -37.497 -1.465 1.00 31.81 234 GLY A N 1
ATOM 1741 C CA . GLY A 1 234 ? -2.696 -38.310 -2.151 1.00 31.81 234 GLY A CA 1
ATOM 1742 C C . GLY A 1 234 ? -1.428 -37.578 -2.577 1.00 31.81 234 GLY A C 1
ATOM 1743 O O . GLY A 1 234 ? -1.302 -37.226 -3.741 1.00 31.81 234 GLY A O 1
ATOM 1744 N N . LEU A 1 235 ? -0.450 -37.435 -1.676 1.00 30.91 235 LEU A N 1
ATOM 1745 C CA . LEU A 1 235 ? 0.956 -37.211 -2.047 1.00 30.91 235 LEU A CA 1
ATOM 1746 C C . LEU A 1 235 ? 1.871 -38.091 -1.177 1.00 30.91 235 LEU A C 1
ATOM 1748 O O . LEU A 1 235 ? 1.644 -38.242 0.024 1.00 30.91 235 LEU A O 1
ATOM 1752 N N . GLN A 1 236 ? 2.848 -38.740 -1.817 1.00 33.25 236 GLN A N 1
ATOM 1753 C CA . GLN A 1 236 ? 3.744 -39.741 -1.225 1.00 33.25 236 GLN A CA 1
ATOM 1754 C C . GLN A 1 236 ? 4.930 -39.116 -0.458 1.00 33.25 236 GLN A C 1
ATOM 1756 O O . GLN A 1 236 ? 5.282 -37.962 -0.694 1.00 33.25 236 GLN A O 1
ATOM 1761 N N . PRO A 1 237 ? 5.592 -39.870 0.445 1.00 26.28 237 PRO A N 1
ATOM 1762 C CA . PRO A 1 237 ? 6.740 -39.382 1.207 1.00 26.28 237 PRO A CA 1
ATOM 1763 C C . PRO A 1 237 ? 7.992 -39.313 0.317 1.00 26.28 237 PRO A C 1
ATOM 1765 O O . PRO A 1 237 ? 8.524 -40.352 -0.072 1.00 26.28 237 PRO A O 1
ATOM 1768 N N . GLY A 1 238 ? 8.478 -38.105 0.013 1.00 35.19 238 GLY A N 1
ATOM 1769 C CA . GLY A 1 238 ? 9.732 -37.919 -0.730 1.00 35.19 238 GLY A CA 1
ATOM 1770 C C . GLY A 1 238 ? 9.889 -36.606 -1.500 1.00 35.19 238 GLY A C 1
ATOM 1771 O O . GLY A 1 238 ? 10.997 -36.323 -1.951 1.00 35.19 238 GLY A O 1
ATOM 1772 N N . ASP A 1 239 ? 8.839 -35.791 -1.629 1.00 33.50 239 ASP A N 1
ATOM 1773 C CA . ASP A 1 239 ? 8.945 -34.513 -2.337 1.00 33.50 239 ASP A CA 1
ATOM 1774 C C . ASP A 1 239 ? 9.729 -33.461 -1.522 1.00 33.50 239 ASP A C 1
ATOM 1776 O O . ASP A 1 239 ? 9.484 -33.293 -0.321 1.00 33.50 239 ASP A O 1
ATOM 1780 N N . PRO A 1 240 ? 10.685 -32.740 -2.142 1.00 31.75 240 PRO A N 1
ATOM 1781 C CA . PRO A 1 240 ? 11.425 -31.674 -1.479 1.00 31.75 240 PRO A CA 1
ATOM 1782 C C . PRO A 1 240 ? 10.478 -30.540 -1.068 1.00 31.75 240 PRO A C 1
ATOM 1784 O O . PRO A 1 240 ? 9.609 -30.135 -1.836 1.00 31.75 240 PRO A O 1
ATOM 1787 N N . CYS A 1 241 ? 10.667 -30.011 0.144 1.00 25.62 241 CYS A N 1
ATOM 1788 C CA . CYS A 1 241 ? 9.878 -28.917 0.708 1.00 25.62 241 CYS A CA 1
ATOM 1789 C C . CYS A 1 241 ? 9.816 -27.704 -0.236 1.00 25.62 241 CYS A C 1
ATOM 1791 O O . CYS A 1 241 ? 10.726 -26.874 -0.261 1.00 25.62 241 CYS A O 1
ATOM 1793 N N . VAL A 1 242 ? 8.710 -27.567 -0.962 1.00 33.78 242 VAL A N 1
ATOM 1794 C CA . VAL A 1 242 ? 8.292 -26.301 -1.565 1.00 33.78 242 VAL A CA 1
ATOM 1795 C C . VAL A 1 242 ? 7.884 -25.382 -0.404 1.00 33.78 242 VAL A C 1
ATOM 1797 O O . VAL A 1 242 ? 7.115 -25.819 0.459 1.00 33.78 242 VAL A O 1
ATOM 1800 N N . PRO A 1 243 ? 8.396 -24.140 -0.303 1.00 30.05 243 PRO A N 1
ATOM 1801 C CA . PRO A 1 243 ? 7.885 -23.193 0.682 1.00 30.05 243 PRO A CA 1
ATOM 1802 C C . PRO A 1 243 ? 6.364 -23.048 0.495 1.00 30.05 243 PRO A C 1
ATOM 1804 O O . PRO A 1 243 ? 5.891 -23.075 -0.641 1.00 30.05 243 PRO A O 1
ATOM 1807 N N . PRO A 1 244 ? 5.578 -22.942 1.578 1.00 29.30 244 PRO A N 1
ATOM 1808 C CA . PRO A 1 244 ? 4.122 -22.929 1.485 1.00 29.30 244 PRO A CA 1
ATOM 1809 C C . PRO A 1 244 ? 3.658 -21.835 0.517 1.00 29.30 244 PRO A C 1
ATOM 1811 O O . PRO A 1 244 ? 4.052 -20.677 0.665 1.00 29.30 244 PRO A O 1
ATOM 1814 N N . ARG A 1 245 ? 2.822 -22.211 -0.464 1.00 38.22 245 ARG A N 1
ATOM 1815 C CA . ARG A 1 245 ? 2.108 -21.257 -1.325 1.00 38.22 245 ARG A CA 1
ATOM 1816 C C . ARG A 1 245 ? 1.389 -20.233 -0.424 1.00 38.22 245 ARG A C 1
ATOM 1818 O O . ARG A 1 245 ? 0.674 -20.660 0.489 1.00 38.22 245 ARG A O 1
ATOM 1825 N N . PRO A 1 246 ? 1.581 -18.916 -0.614 1.00 37.62 246 PRO A N 1
ATOM 1826 C CA . PRO A 1 246 ? 0.912 -17.900 0.190 1.00 37.62 246 PRO A CA 1
ATOM 1827 C C . PRO A 1 246 ? -0.596 -17.881 -0.105 1.00 37.62 246 PRO A C 1
ATOM 1829 O O . PRO A 1 246 ? -1.030 -17.365 -1.127 1.00 37.62 246 PRO A O 1
ATOM 1832 N N . GLY A 1 247 ? -1.390 -18.456 0.803 1.00 36.59 247 GLY A N 1
ATOM 1833 C CA . GLY A 1 247 ? -2.852 -18.483 0.723 1.00 36.59 247 GLY A CA 1
ATOM 1834 C C . GLY A 1 247 ? -3.373 -19.507 -0.284 1.00 36.59 247 GLY A C 1
ATOM 1835 O O . GLY A 1 247 ? -3.175 -19.387 -1.487 1.00 36.59 247 GLY A O 1
ATOM 1836 N N . GLY A 1 248 ? -4.064 -20.537 0.205 1.00 38.69 248 GLY A N 1
ATOM 1837 C CA . GLY A 1 248 ? -4.839 -21.403 -0.674 1.00 38.69 248 GLY A CA 1
ATOM 1838 C C . GLY A 1 248 ? -5.895 -20.570 -1.397 1.00 38.69 248 GLY A C 1
ATOM 1839 O O . GLY A 1 248 ? -6.701 -19.902 -0.742 1.00 38.69 248 GLY A O 1
ATOM 1840 N N . LEU A 1 249 ? -5.880 -20.627 -2.730 1.00 51.41 249 LEU A N 1
ATOM 1841 C CA . LEU A 1 249 ? -7.004 -20.220 -3.568 1.00 51.41 249 LEU A CA 1
ATOM 1842 C C . LEU A 1 249 ? -8.302 -20.735 -2.922 1.00 51.41 249 LEU A C 1
ATOM 1844 O O . LEU A 1 249 ? -8.389 -21.910 -2.559 1.00 51.41 249 LEU A O 1
ATOM 1848 N N . GLY A 1 250 ? -9.285 -19.856 -2.723 1.00 55.16 250 GLY A N 1
ATOM 1849 C CA . GLY A 1 250 ? -10.605 -20.233 -2.201 1.00 55.16 250 GLY A CA 1
ATOM 1850 C C . GLY A 1 250 ? -10.968 -19.742 -0.795 1.00 55.16 250 GLY A C 1
ATOM 1851 O O . GLY A 1 250 ? -12.137 -19.842 -0.429 1.00 55.16 250 GLY A O 1
ATOM 1852 N N . THR A 1 251 ? -10.048 -19.159 -0.012 1.00 61.56 251 THR A N 1
ATOM 1853 C CA . THR A 1 251 ? -10.453 -18.443 1.219 1.00 61.56 251 THR A CA 1
ATOM 1854 C C . THR A 1 251 ? -10.657 -16.959 0.910 1.00 61.56 251 THR A C 1
ATOM 1856 O O . THR A 1 251 ? -9.720 -16.320 0.434 1.00 61.56 251 THR A O 1
ATOM 1859 N N . PRO A 1 252 ? -11.840 -16.375 1.184 1.00 73.00 252 PRO A N 1
ATOM 1860 C CA . PRO A 1 252 ? -12.048 -14.942 1.010 1.00 73.00 252 PRO A CA 1
ATOM 1861 C C . PRO A 1 252 ? -11.020 -14.149 1.820 1.00 73.00 252 PRO A C 1
ATOM 1863 O O . PRO A 1 252 ? -10.886 -14.365 3.028 1.00 73.00 252 PRO A O 1
ATOM 1866 N N . LEU A 1 253 ? -10.302 -13.230 1.172 1.00 88.44 253 LEU A N 1
ATOM 1867 C CA . LEU A 1 253 ? -9.367 -12.345 1.858 1.00 88.44 253 LEU A CA 1
ATOM 1868 C C . LEU A 1 253 ? -10.161 -11.414 2.771 1.00 88.44 253 LEU A C 1
ATOM 1870 O O . LEU A 1 253 ? -11.016 -10.663 2.299 1.00 88.44 253 LEU A O 1
ATOM 1874 N N . LYS A 1 254 ? -9.874 -11.462 4.074 1.00 93.12 254 LYS A N 1
ATOM 1875 C CA . LYS A 1 254 ? -10.558 -10.661 5.090 1.00 93.12 254 LYS A CA 1
ATOM 1876 C C . LYS A 1 254 ? -9.590 -9.851 5.935 1.00 93.12 254 LYS A C 1
ATOM 1878 O O . LYS A 1 254 ? -8.476 -10.295 6.214 1.00 93.12 254 LYS A O 1
ATOM 1883 N N . ARG A 1 255 ? -10.021 -8.662 6.356 1.00 92.81 255 ARG A N 1
ATOM 1884 C CA . ARG A 1 255 ? -9.240 -7.728 7.172 1.00 92.81 255 ARG A CA 1
ATOM 1885 C C . ARG A 1 255 ? -10.131 -6.978 8.147 1.00 92.81 255 ARG A C 1
ATOM 1887 O O . ARG A 1 255 ? -11.183 -6.475 7.773 1.00 92.81 255 ARG A O 1
ATOM 1894 N N . THR A 1 256 ? -9.660 -6.835 9.375 1.00 92.62 256 THR A N 1
ATOM 1895 C CA . THR A 1 256 ? -10.227 -5.892 10.342 1.00 92.62 256 THR A CA 1
ATOM 1896 C C . THR A 1 256 ? -9.489 -4.565 10.218 1.00 92.62 256 THR A C 1
ATOM 1898 O O . THR A 1 256 ? -8.255 -4.559 10.142 1.00 92.62 256 THR A O 1
ATOM 1901 N N . LEU A 1 257 ? -10.226 -3.455 10.181 1.00 91.81 257 LEU A N 1
ATOM 1902 C CA . LEU A 1 257 ? -9.629 -2.116 10.231 1.00 91.81 257 LEU A CA 1
ATOM 1903 C C . LEU A 1 257 ? -9.048 -1.861 11.626 1.00 91.81 257 LEU A C 1
ATOM 1905 O O . LEU A 1 257 ? -9.564 -2.385 12.614 1.00 91.81 257 LEU A O 1
ATOM 1909 N N . SER A 1 258 ? -7.979 -1.073 11.728 1.00 90.38 258 SER A N 1
ATOM 1910 C CA . SER A 1 258 ? -7.306 -0.797 13.010 1.00 90.38 258 SER A CA 1
ATOM 1911 C C . SER A 1 258 ? -8.232 -0.143 14.030 1.00 90.38 258 SER A C 1
ATOM 1913 O O . SER A 1 258 ? -8.189 -0.478 15.211 1.00 90.38 258 SER A O 1
ATOM 1915 N N . SER A 1 259 ? -9.100 0.744 13.558 1.00 89.62 259 SER A N 1
ATOM 1916 C CA . SER A 1 259 ? -10.137 1.412 14.343 1.00 89.62 259 SER A CA 1
ATOM 1917 C C . SER A 1 259 ? -11.326 0.512 14.697 1.00 89.62 259 SER A C 1
ATOM 1919 O O . SER A 1 259 ? -12.169 0.885 15.511 1.00 89.62 259 SER A O 1
ATOM 1921 N N . GLY A 1 260 ? -11.431 -0.666 14.071 1.00 92.31 260 GLY A N 1
ATOM 1922 C CA . GLY A 1 260 ? -12.600 -1.534 14.168 1.00 92.31 260 GLY A CA 1
ATOM 1923 C C . GLY A 1 260 ? -13.839 -0.988 13.452 1.00 92.31 260 GLY A C 1
ATOM 1924 O O . GLY A 1 260 ? -14.936 -1.466 13.729 1.00 92.31 260 GLY A O 1
ATOM 1925 N N . TRP A 1 261 ? -13.693 -0.010 12.556 1.00 92.38 261 TRP A N 1
ATOM 1926 C CA . TRP A 1 261 ? -14.831 0.608 11.882 1.00 92.38 261 TRP A CA 1
ATOM 1927 C C . TRP A 1 261 ? -15.619 -0.366 11.016 1.00 92.38 261 TRP A C 1
ATOM 1929 O O . TRP A 1 261 ? -15.074 -1.132 10.211 1.00 92.38 261 TRP A O 1
ATOM 1939 N N . SER A 1 262 ? -16.933 -0.298 11.187 1.00 93.31 262 SER A N 1
ATOM 1940 C CA . SER A 1 262 ? -17.903 -0.950 10.329 1.00 93.31 262 SER A CA 1
ATOM 1941 C C . SER A 1 262 ? -18.263 -0.095 9.121 1.00 93.31 262 SER A C 1
ATOM 1943 O O . SER A 1 262 ? -17.987 1.100 9.078 1.00 93.31 262 SER A O 1
ATOM 1945 N N . LEU A 1 263 ? -18.968 -0.675 8.147 1.00 92.69 263 LEU A N 1
ATOM 1946 C CA . LEU A 1 263 ? -19.540 0.108 7.048 1.00 92.69 263 LEU A CA 1
ATOM 1947 C C . LEU A 1 263 ? -20.474 1.225 7.541 1.00 92.69 263 LEU A C 1
ATOM 1949 O O . LEU A 1 263 ? -20.537 2.281 6.920 1.00 92.69 263 LEU A O 1
ATOM 1953 N N . ALA A 1 264 ? -21.203 1.000 8.638 1.00 92.56 264 ALA A N 1
ATOM 1954 C CA . ALA A 1 264 ? -22.068 2.025 9.214 1.00 92.56 264 ALA A CA 1
ATOM 1955 C C . ALA A 1 264 ? -21.248 3.188 9.788 1.00 92.56 264 ALA A C 1
ATOM 1957 O O . ALA A 1 264 ? -21.618 4.339 9.579 1.00 92.56 264 ALA A O 1
ATOM 1958 N N . ASP A 1 265 ? -20.117 2.892 10.435 1.00 93.38 265 ASP A N 1
ATOM 1959 C CA . ASP A 1 265 ? -19.193 3.913 10.940 1.00 93.38 265 ASP A CA 1
ATOM 1960 C C . ASP A 1 265 ? -18.545 4.677 9.784 1.00 93.38 265 ASP A C 1
ATOM 1962 O O . ASP A 1 265 ? -18.521 5.902 9.788 1.00 93.38 265 ASP A O 1
ATOM 1966 N N . CYS A 1 266 ? -18.122 3.960 8.741 1.00 93.19 266 CYS A N 1
ATOM 1967 C CA . CYS A 1 266 ? -17.565 4.554 7.530 1.00 93.19 266 CYS A CA 1
ATOM 1968 C C . CYS A 1 266 ? -18.542 5.482 6.813 1.00 93.19 266 CYS A C 1
ATOM 1970 O O . CYS A 1 266 ? -18.115 6.477 6.253 1.00 93.19 266 CYS A O 1
ATOM 1972 N N . ARG A 1 267 ? -19.846 5.192 6.845 1.00 93.44 267 ARG A N 1
ATOM 1973 C CA . ARG A 1 267 ? -20.893 6.075 6.299 1.00 93.44 267 ARG A CA 1
ATOM 1974 C C . ARG A 1 267 ? -21.332 7.169 7.265 1.00 93.44 267 ARG A C 1
ATOM 1976 O O . ARG A 1 267 ? -22.132 8.030 6.903 1.00 93.44 267 ARG A O 1
ATOM 1983 N N . ASN A 1 268 ? -20.862 7.128 8.508 1.00 91.94 268 ASN A N 1
ATOM 1984 C CA . ASN A 1 268 ? -21.157 8.147 9.490 1.00 91.94 268 ASN A CA 1
ATOM 1985 C C . ASN A 1 268 ? -20.094 9.246 9.422 1.00 91.94 268 ASN A C 1
ATOM 1987 O O . ASN A 1 268 ? -19.134 9.286 10.190 1.00 91.94 268 ASN A O 1
ATOM 1991 N N . THR A 1 269 ? -20.325 10.185 8.515 1.00 89.12 269 THR A N 1
ATOM 1992 C CA . THR A 1 269 ? -19.445 11.328 8.240 1.00 89.12 269 THR A CA 1
ATOM 1993 C C . THR A 1 269 ? -19.327 12.314 9.411 1.00 89.12 269 THR A C 1
ATOM 1995 O O . THR A 1 269 ? -18.502 13.223 9.378 1.00 89.12 269 THR A O 1
ATOM 1998 N N . SER A 1 270 ? -20.124 12.130 10.473 1.00 87.94 270 SER A N 1
ATOM 1999 C CA . SER A 1 270 ? -20.033 12.908 11.716 1.00 87.94 270 SER A CA 1
ATOM 2000 C C . SER A 1 270 ? -19.055 12.331 12.746 1.00 87.94 270 SER A C 1
ATOM 2002 O O . SER A 1 270 ? -18.725 13.010 13.720 1.00 87.94 270 SER A O 1
ATOM 2004 N N . LEU A 1 271 ? -18.586 11.092 12.556 1.00 80.25 271 LEU A N 1
ATOM 2005 C CA . LEU A 1 271 ? -17.500 10.531 13.361 1.00 80.25 271 LEU A CA 1
ATOM 2006 C C . LEU A 1 271 ? -16.173 11.180 12.943 1.00 80.25 271 LEU A C 1
ATOM 2008 O O . LEU A 1 271 ? -16.049 11.672 11.826 1.00 80.25 271 LEU A O 1
ATOM 2012 N N . GLY A 1 272 ? -15.197 11.241 13.855 1.00 69.44 272 GLY A N 1
ATOM 2013 C CA . GLY A 1 272 ? -13.925 11.947 13.633 1.00 69.44 272 GLY A CA 1
ATOM 2014 C C . GLY A 1 272 ? -13.284 11.643 12.271 1.00 69.44 272 GLY A C 1
ATOM 2015 O O . GLY A 1 272 ? -13.412 10.534 11.769 1.00 69.44 272 GLY A O 1
ATOM 2016 N N . GLY A 1 273 ? -12.629 12.634 11.664 1.00 74.56 273 GLY A N 1
ATOM 2017 C CA . GLY A 1 273 ? -12.094 12.552 10.295 1.00 74.56 273 GLY A CA 1
ATOM 2018 C C . GLY A 1 273 ? -12.918 13.339 9.273 1.00 74.56 273 GLY A C 1
ATOM 2019 O O . GLY A 1 273 ? -12.328 14.003 8.431 1.00 74.56 273 GLY A O 1
ATOM 2020 N N . GLY A 1 274 ? -14.248 13.384 9.427 1.00 86.94 274 GLY A N 1
ATOM 2021 C CA . GLY A 1 274 ? -15.135 14.083 8.488 1.00 86.94 274 GLY A CA 1
ATOM 2022 C C . GLY A 1 274 ? -15.277 13.361 7.144 1.00 86.94 274 GLY A C 1
ATOM 2023 O O . GLY A 1 274 ? -14.765 12.264 6.975 1.00 86.94 274 GLY A O 1
ATOM 2024 N N . ASP A 1 275 ? -16.007 13.980 6.221 1.00 90.75 275 ASP A N 1
ATOM 2025 C CA . ASP A 1 275 ? -16.164 13.588 4.811 1.00 90.75 275 ASP A CA 1
ATOM 2026 C C . ASP A 1 275 ? -15.858 14.845 4.001 1.00 90.75 275 ASP A C 1
ATOM 2028 O O . ASP A 1 275 ? -16.735 15.685 3.757 1.00 90.75 275 ASP A O 1
ATOM 2032 N N . SER A 1 276 ? -14.569 15.079 3.755 1.00 85.44 276 SER A N 1
ATOM 2033 C CA . SER A 1 276 ? -14.126 16.355 3.196 1.00 85.44 276 SER A CA 1
ATOM 2034 C C . SER A 1 276 ? -14.549 16.503 1.743 1.00 85.44 276 SER A C 1
ATOM 2036 O O . SER A 1 276 ? -14.660 17.638 1.272 1.00 85.44 276 SER A O 1
ATOM 2038 N N . ASP A 1 277 ? -14.749 15.393 1.024 1.00 82.69 277 ASP A N 1
ATOM 2039 C CA . ASP A 1 277 ? -15.116 15.399 -0.388 1.00 82.69 277 ASP A CA 1
ATOM 2040 C C . ASP A 1 277 ? -16.620 15.214 -0.669 1.00 82.69 277 ASP A C 1
ATOM 2042 O O . ASP A 1 277 ? -17.096 15.428 -1.797 1.00 82.69 277 ASP A O 1
ATOM 2046 N N . GLY A 1 278 ? -17.397 14.967 0.385 1.00 88.00 278 GLY A N 1
ATOM 2047 C CA . GLY A 1 278 ? -18.849 14.868 0.368 1.00 88.00 278 GLY A CA 1
ATOM 2048 C C . GLY A 1 278 ? -19.328 13.671 -0.442 1.00 88.00 278 GLY A C 1
ATOM 2049 O O . GLY A 1 278 ? -20.349 13.788 -1.145 1.00 88.00 278 GLY A O 1
ATOM 2050 N N . ASP A 1 279 ? -18.557 12.587 -0.458 1.00 86.25 279 ASP A N 1
ATOM 2051 C CA . ASP A 1 279 ? -18.868 11.372 -1.204 1.00 86.25 279 ASP A CA 1
ATOM 2052 C C . ASP A 1 279 ? -19.706 10.370 -0.384 1.00 86.25 279 ASP A C 1
ATOM 2054 O O . ASP A 1 279 ? -20.300 9.444 -0.945 1.00 86.25 279 ASP A O 1
ATOM 2058 N N . GLY A 1 280 ? -19.878 10.640 0.916 1.00 90.81 280 GLY A N 1
ATOM 2059 C CA . GLY A 1 280 ? -20.661 9.841 1.849 1.00 90.81 280 GLY A CA 1
ATOM 2060 C C . GLY A 1 280 ? -19.843 8.825 2.644 1.00 90.81 280 GLY A C 1
ATOM 2061 O O . GLY A 1 280 ? -20.449 8.023 3.368 1.00 90.81 280 GLY A O 1
ATOM 2062 N N . LEU A 1 281 ? -18.513 8.834 2.528 1.00 93.06 281 LEU A N 1
ATOM 2063 C CA . LEU A 1 281 ? -17.599 8.097 3.391 1.00 93.06 281 LEU A CA 1
ATOM 2064 C C . LEU A 1 281 ? -16.779 9.036 4.270 1.00 93.06 281 LEU A C 1
ATOM 2066 O O . LEU A 1 281 ? -16.480 10.172 3.941 1.00 93.06 281 LEU A O 1
ATOM 2070 N N . ASN A 1 282 ? -16.427 8.541 5.446 1.00 93.44 282 ASN A N 1
ATOM 2071 C CA . ASN A 1 282 ? -15.524 9.232 6.339 1.00 93.44 282 ASN A CA 1
ATOM 2072 C C . ASN A 1 282 ? -14.070 9.093 5.848 1.00 93.44 282 ASN A C 1
ATOM 2074 O O . ASN A 1 282 ? -13.596 7.964 5.712 1.00 93.44 282 ASN A O 1
ATOM 2078 N N . ASP A 1 283 ? -13.340 10.200 5.691 1.00 91.44 283 ASP A N 1
ATOM 2079 C CA . ASP A 1 283 ? -11.966 10.267 5.161 1.00 91.44 283 ASP A CA 1
ATOM 2080 C C . ASP A 1 283 ? -10.982 9.327 5.889 1.00 91.44 283 ASP A C 1
ATOM 2082 O O . ASP A 1 283 ? -10.091 8.717 5.289 1.00 91.44 283 ASP A O 1
ATOM 2086 N N . GLN A 1 284 ? -11.123 9.187 7.210 1.00 93.06 284 GLN A N 1
ATOM 2087 C CA . GLN A 1 284 ? -10.281 8.292 8.005 1.00 93.06 284 GLN A CA 1
ATOM 2088 C C . GLN A 1 284 ? -10.639 6.817 7.740 1.00 93.06 284 GLN A C 1
ATOM 2090 O O . GLN A 1 284 ? -9.751 5.962 7.757 1.00 93.06 284 GLN A O 1
ATOM 2095 N N . CYS A 1 285 ? -11.904 6.513 7.422 1.00 94.50 285 CYS A N 1
ATOM 2096 C CA . CYS A 1 285 ? -12.331 5.169 7.017 1.00 94.50 285 CYS A CA 1
ATOM 2097 C C . CYS A 1 285 ? -11.679 4.839 5.694 1.00 94.50 285 CYS A C 1
ATOM 2099 O O . CYS A 1 285 ? -11.097 3.768 5.547 1.00 94.50 285 CYS A O 1
ATOM 2101 N N . GLU A 1 286 ? -11.794 5.757 4.735 1.00 95.00 286 GLU A N 1
ATOM 2102 C CA . GLU A 1 286 ? -11.225 5.594 3.409 1.00 95.00 286 GLU A CA 1
ATOM 2103 C C . GLU A 1 286 ? -9.743 5.262 3.504 1.00 95.00 286 GLU A C 1
ATOM 2105 O O . GLU A 1 286 ? -9.284 4.269 2.938 1.00 95.00 286 GLU A O 1
ATOM 2110 N N . TYR A 1 287 ? -9.008 6.044 4.296 1.00 95.31 287 TYR A N 1
ATOM 2111 C CA . TYR A 1 287 ? -7.595 5.814 4.532 1.00 95.31 287 TYR A CA 1
ATOM 2112 C C . TYR A 1 287 ? -7.330 4.429 5.131 1.00 95.31 287 TYR A C 1
ATOM 2114 O O . TYR A 1 287 ? -6.472 3.702 4.627 1.00 95.31 287 TYR A O 1
ATOM 2122 N N . GLU A 1 288 ? -8.056 4.026 6.177 1.00 95.75 288 GLU A N 1
ATOM 2123 C CA . GLU A 1 288 ? -7.858 2.717 6.808 1.00 95.75 288 GLU A CA 1
ATOM 2124 C C . GLU A 1 288 ? -8.230 1.553 5.890 1.00 95.75 288 GLU A C 1
ATOM 2126 O O . GLU A 1 288 ? -7.513 0.553 5.860 1.00 95.75 288 GLU A O 1
ATOM 2131 N N . VAL A 1 289 ? -9.303 1.681 5.111 1.00 95.94 289 VAL A N 1
ATOM 2132 C CA . VAL A 1 289 ? -9.729 0.698 4.112 1.00 95.94 289 VAL A CA 1
ATOM 2133 C C . VAL A 1 289 ? -8.669 0.570 3.023 1.00 95.94 289 VAL A C 1
ATOM 2135 O O . VAL A 1 289 ? -8.159 -0.532 2.786 1.00 95.94 289 VAL A O 1
ATOM 2138 N N . ALA A 1 290 ? -8.272 1.689 2.413 1.00 97.31 290 ALA A N 1
ATOM 2139 C CA . ALA A 1 290 ? -7.234 1.716 1.395 1.00 97.31 290 ALA A CA 1
ATOM 2140 C C . ALA A 1 290 ? -5.931 1.131 1.945 1.00 97.31 290 ALA A C 1
ATOM 2142 O O . ALA A 1 290 ? -5.304 0.289 1.297 1.00 97.31 290 ALA A O 1
ATOM 2143 N N . TRP A 1 291 ? -5.538 1.505 3.163 1.00 96.94 291 TRP A N 1
ATOM 2144 C CA . TRP A 1 291 ? -4.329 1.007 3.806 1.00 96.94 291 TRP A CA 1
ATOM 2145 C C . TRP A 1 291 ? -4.427 -0.476 4.151 1.00 96.94 291 TRP A C 1
ATOM 2147 O O . TRP A 1 291 ? -3.436 -1.184 3.979 1.00 96.94 291 TRP A O 1
ATOM 2157 N N . ALA A 1 292 ? -5.563 -0.981 4.629 1.00 95.81 292 ALA A N 1
ATOM 2158 C CA . ALA A 1 292 ? -5.727 -2.377 5.036 1.00 95.81 292 ALA A CA 1
ATOM 2159 C C . ALA A 1 292 ? -5.656 -3.332 3.842 1.00 95.81 292 ALA A C 1
ATOM 2161 O O . ALA A 1 292 ? -5.022 -4.383 3.950 1.00 95.81 292 ALA A O 1
ATOM 2162 N N . PHE A 1 293 ? -6.234 -2.931 2.710 1.00 97.25 293 PHE A N 1
ATOM 2163 C CA . PHE A 1 293 ? -6.273 -3.729 1.486 1.00 97.25 293 PHE A CA 1
ATOM 2164 C C . PHE A 1 293 ? -5.190 -3.359 0.472 1.00 97.25 293 PHE A C 1
ATOM 2166 O O . PHE A 1 293 ? -5.143 -3.973 -0.586 1.00 97.25 293 PHE A O 1
ATOM 2173 N N . SER A 1 294 ? -4.286 -2.418 0.786 1.00 97.81 294 SER A N 1
ATOM 2174 C CA . SER A 1 294 ? -3.257 -2.006 -0.177 1.00 97.81 294 SER A CA 1
ATOM 2175 C C . SER A 1 294 ? -2.427 -3.200 -0.661 1.00 97.81 294 SER A C 1
ATOM 2177 O O . SER A 1 294 ? -1.973 -3.990 0.183 1.00 97.81 294 SER A O 1
ATOM 2179 N N . PRO A 1 295 ? -2.243 -3.356 -1.985 1.00 97.81 295 PRO A N 1
ATOM 2180 C CA . PRO A 1 295 ? -1.646 -4.558 -2.537 1.00 97.81 295 PRO A CA 1
ATOM 2181 C C . PRO A 1 295 ? -0.157 -4.676 -2.204 1.00 97.81 295 PRO A C 1
ATOM 2183 O O . PRO A 1 295 ? 0.583 -3.687 -2.107 1.00 97.81 295 PRO A O 1
ATOM 2186 N N . ALA A 1 296 ? 0.275 -5.920 -2.032 1.00 96.75 296 ALA A N 1
ATOM 2187 C CA . ALA A 1 296 ? 1.673 -6.313 -2.018 1.00 96.75 296 ALA A CA 1
ATOM 2188 C C . ALA A 1 296 ? 2.095 -6.616 -3.460 1.00 96.75 296 ALA A C 1
ATOM 2190 O O . ALA A 1 296 ? 1.621 -7.574 -4.063 1.00 96.75 296 ALA A O 1
ATOM 2191 N N . LEU A 1 297 ? 2.972 -5.790 -4.016 1.00 97.50 297 LEU A N 1
ATOM 2192 C CA . LEU A 1 297 ? 3.445 -5.922 -5.385 1.00 97.50 297 LEU A CA 1
ATOM 2193 C C . LEU A 1 297 ? 4.657 -6.848 -5.422 1.00 97.50 297 LEU A C 1
ATOM 2195 O O . LEU A 1 297 ? 5.706 -6.533 -4.850 1.00 97.50 297 LEU A O 1
ATOM 2199 N N . MET A 1 298 ? 4.518 -7.974 -6.107 1.00 97.38 298 MET A N 1
ATOM 2200 C CA . MET A 1 298 ? 5.621 -8.873 -6.422 1.00 97.38 298 MET A CA 1
ATOM 2201 C C . MET A 1 298 ? 6.299 -8.353 -7.681 1.00 97.38 298 MET A C 1
ATOM 2203 O O . MET A 1 298 ? 5.666 -8.272 -8.731 1.00 97.38 298 MET A O 1
ATOM 2207 N N . VAL A 1 299 ? 7.572 -7.980 -7.558 1.00 96.19 299 VAL A N 1
ATOM 2208 C CA . VAL A 1 299 ? 8.345 -7.263 -8.582 1.00 96.19 299 VAL A CA 1
ATOM 2209 C C . VAL A 1 299 ? 9.726 -7.881 -8.776 1.00 96.19 299 VAL A C 1
ATOM 2211 O O . VAL A 1 299 ? 10.305 -8.481 -7.854 1.00 96.19 299 VAL A O 1
ATOM 2214 N N . ASP A 1 300 ? 10.288 -7.696 -9.968 1.00 95.12 300 ASP A N 1
ATOM 2215 C CA . ASP A 1 300 ? 11.675 -8.048 -10.244 1.00 95.12 300 ASP A CA 1
ATOM 2216 C C . ASP A 1 300 ? 12.629 -7.011 -9.618 1.00 95.12 300 ASP A C 1
ATOM 2218 O O . ASP A 1 300 ? 12.494 -5.815 -9.864 1.00 95.12 300 ASP A O 1
ATOM 2222 N N . PRO A 1 301 ? 13.604 -7.421 -8.784 1.00 92.12 301 PRO A N 1
ATOM 2223 C CA . PRO A 1 301 ? 14.539 -6.512 -8.125 1.00 92.12 301 PRO A CA 1
ATOM 2224 C C . PRO A 1 301 ? 15.503 -5.813 -9.091 1.00 92.12 301 PRO A C 1
ATOM 2226 O O . PRO A 1 301 ? 16.127 -4.828 -8.702 1.00 92.12 301 PRO A O 1
ATOM 2229 N N . ALA A 1 302 ? 15.670 -6.326 -10.311 1.00 90.38 302 ALA A N 1
ATOM 2230 C CA . ALA A 1 302 ? 16.443 -5.678 -11.365 1.00 90.38 302 ALA A CA 1
ATOM 2231 C C . ALA A 1 302 ? 15.612 -4.663 -12.169 1.00 90.38 302 ALA A C 1
ATOM 2233 O O . ALA A 1 302 ? 16.175 -3.959 -13.008 1.00 90.38 302 ALA A O 1
ATOM 2234 N N . ASP A 1 303 ? 14.300 -4.608 -11.941 1.00 90.19 303 ASP A N 1
ATOM 2235 C CA . ASP A 1 303 ? 13.386 -3.715 -12.637 1.00 90.19 303 ASP A CA 1
ATOM 2236 C C . ASP A 1 303 ? 13.229 -2.370 -11.916 1.00 90.19 303 ASP A C 1
ATOM 2238 O O . ASP A 1 303 ? 13.397 -2.244 -10.698 1.00 90.19 303 ASP A O 1
ATOM 2242 N N . ASN A 1 304 ? 12.902 -1.333 -12.682 1.00 87.88 304 ASN A N 1
ATOM 2243 C CA . ASN A 1 304 ? 12.679 0.003 -12.159 1.00 87.88 304 ASN A CA 1
ATOM 2244 C C . ASN A 1 304 ? 11.204 0.231 -11.827 1.00 87.88 304 ASN A C 1
ATOM 2246 O O . ASN A 1 304 ? 10.500 0.970 -12.506 1.00 87.88 304 ASN A O 1
ATOM 2250 N N . VAL A 1 305 ? 10.787 -0.297 -10.684 1.00 90.25 305 VAL A N 1
ATOM 2251 C CA . VAL A 1 305 ? 9.408 -0.163 -10.195 1.00 90.25 305 VAL A CA 1
ATOM 2252 C C . VAL A 1 305 ? 9.142 1.127 -9.409 1.00 90.25 305 VAL A C 1
ATOM 2254 O O . VAL A 1 305 ? 8.200 1.186 -8.610 1.00 90.25 305 VAL A O 1
ATOM 2257 N N . ASN A 1 306 ? 9.980 2.156 -9.592 1.00 89.19 306 ASN A N 1
ATOM 2258 C CA . ASN A 1 306 ? 9.735 3.469 -9.000 1.00 89.19 306 ASN A CA 1
ATOM 2259 C C . ASN A 1 306 ? 8.459 4.065 -9.595 1.00 89.19 306 ASN A C 1
ATOM 2261 O O . ASN A 1 306 ? 8.276 4.116 -10.813 1.00 89.19 306 ASN A O 1
ATOM 2265 N N . ARG A 1 307 ? 7.583 4.529 -8.712 1.00 90.88 307 ARG A N 1
ATOM 2266 C CA . ARG A 1 307 ? 6.241 4.991 -9.046 1.00 90.88 307 ARG A CA 1
ATOM 2267 C C . ARG A 1 307 ? 5.788 6.028 -8.034 1.00 90.88 307 ARG A C 1
ATOM 2269 O O . ARG A 1 307 ? 6.279 6.045 -6.907 1.00 90.88 307 ARG A O 1
ATOM 2276 N N . ASP A 1 308 ? 4.840 6.855 -8.444 1.00 90.56 308 ASP A N 1
ATOM 2277 C CA . ASP A 1 308 ? 4.048 7.645 -7.512 1.00 90.56 308 ASP A CA 1
ATOM 2278 C C . ASP A 1 308 ? 2.677 6.989 -7.353 1.00 90.56 308 ASP A C 1
ATOM 2280 O O . ASP A 1 308 ? 2.046 6.593 -8.332 1.00 90.56 308 ASP A O 1
ATOM 2284 N N . GLU A 1 309 ? 2.243 6.857 -6.107 1.00 92.25 309 GLU A N 1
ATOM 2285 C CA . GLU A 1 309 ? 1.090 6.046 -5.727 1.00 92.25 309 GLU A CA 1
ATOM 2286 C C . GLU A 1 309 ? -0.065 6.934 -5.279 1.00 92.25 309 GLU A C 1
ATOM 2288 O O . GLU A 1 309 ? 0.101 7.797 -4.402 1.00 92.25 309 GLU A O 1
ATOM 2293 N N . TYR A 1 310 ? -1.226 6.686 -5.883 1.00 93.75 310 TYR A N 1
ATOM 2294 C CA . TYR A 1 310 ? -2.466 7.399 -5.614 1.00 93.75 310 TYR A CA 1
ATOM 2295 C C . TYR A 1 310 ? -3.634 6.439 -5.497 1.00 93.75 310 TYR A C 1
ATOM 2297 O O . TYR A 1 310 ? -3.664 5.396 -6.143 1.00 93.75 310 TYR A O 1
ATOM 2305 N N . TRP A 1 311 ? -4.608 6.782 -4.676 1.00 95.38 311 TRP A N 1
ATOM 2306 C CA . TRP A 1 311 ? -5.721 5.899 -4.376 1.00 95.38 311 TRP A CA 1
ATOM 2307 C C . TRP A 1 311 ? -7.007 6.697 -4.226 1.00 95.38 311 TRP A C 1
ATOM 2309 O O . TRP A 1 311 ? -6.964 7.895 -3.977 1.00 95.38 311 TRP A O 1
ATOM 2319 N N . VAL A 1 312 ? -8.150 6.047 -4.382 1.00 94.06 312 VAL A N 1
ATOM 2320 C CA . VAL A 1 312 ? -9.453 6.621 -4.031 1.00 94.06 312 VAL A CA 1
ATOM 2321 C C . VAL A 1 312 ? -10.351 5.511 -3.519 1.00 94.06 312 VAL A C 1
ATOM 2323 O O . VAL A 1 312 ? -10.317 4.387 -4.025 1.00 94.06 312 VAL A O 1
ATOM 2326 N N . VAL A 1 313 ? -11.126 5.826 -2.492 1.00 95.50 313 VAL A N 1
ATOM 2327 C CA . VAL A 1 313 ? -12.186 4.973 -1.966 1.00 95.50 313 VAL A CA 1
ATOM 2328 C C . VAL A 1 313 ? -13.506 5.657 -2.281 1.00 95.50 313 VAL A C 1
ATOM 2330 O O . VAL A 1 313 ? -13.540 6.871 -2.383 1.00 95.50 313 VAL A O 1
ATOM 2333 N N . MET A 1 314 ? -14.561 4.884 -2.521 1.00 93.00 314 MET A N 1
ATOM 2334 C CA . MET A 1 314 ? -15.906 5.430 -2.683 1.00 93.00 314 MET A CA 1
ATOM 2335 C C . MET A 1 314 ? -16.977 4.417 -2.276 1.00 93.00 314 MET A C 1
ATOM 2337 O O . MET A 1 314 ? -16.732 3.199 -2.300 1.00 93.00 314 MET A O 1
ATOM 2341 N N . PRO A 1 315 ? -18.212 4.870 -1.998 1.00 92.62 315 PRO A N 1
ATOM 2342 C CA . PRO A 1 315 ? -19.349 3.974 -1.869 1.00 92.62 315 PRO A CA 1
ATOM 2343 C C . PRO A 1 315 ? -19.565 3.137 -3.138 1.00 92.62 315 PRO A C 1
ATOM 2345 O O . PRO A 1 315 ? -19.676 3.655 -4.247 1.00 92.62 315 PRO A O 1
ATOM 2348 N N . GLY A 1 316 ? -19.697 1.823 -2.962 1.00 88.88 316 GLY A N 1
ATOM 2349 C CA . GLY A 1 316 ? -20.199 0.913 -3.987 1.00 88.88 316 GLY A CA 1
ATOM 2350 C C . GLY A 1 316 ? -21.713 0.703 -3.876 1.00 88.88 316 GLY A C 1
ATOM 2351 O O . GLY A 1 316 ? -22.379 1.185 -2.955 1.00 88.88 316 GLY A O 1
ATOM 2352 N N . ALA A 1 317 ? -22.279 -0.080 -4.796 1.00 81.88 317 ALA A N 1
ATOM 2353 C CA . ALA A 1 317 ? -23.694 -0.443 -4.743 1.00 81.88 317 ALA A CA 1
ATOM 2354 C C . ALA A 1 317 ? -24.027 -1.279 -3.488 1.00 81.88 317 ALA A C 1
ATOM 2356 O O . ALA A 1 317 ? -23.333 -2.240 -3.154 1.00 81.88 317 ALA A O 1
ATOM 2357 N N . GLY A 1 318 ? -25.135 -0.965 -2.812 1.00 88.62 318 GLY A N 1
ATOM 2358 C CA . GLY A 1 318 ? -25.587 -1.716 -1.636 1.00 88.62 318 GLY A CA 1
ATOM 2359 C C . GLY A 1 318 ? -24.683 -1.505 -0.420 1.00 88.62 318 GLY A C 1
ATOM 2360 O O . GLY A 1 318 ? -24.474 -0.371 -0.000 1.00 88.62 318 GLY A O 1
ATOM 2361 N N . ASN A 1 319 ? -24.169 -2.588 0.170 1.00 90.06 319 ASN A N 1
ATOM 2362 C CA . ASN A 1 319 ? -23.297 -2.553 1.352 1.00 90.06 319 ASN A CA 1
ATOM 2363 C C . ASN A 1 319 ? -21.821 -2.751 0.989 1.00 90.06 319 ASN A C 1
ATOM 2365 O O . ASN A 1 319 ? -21.127 -3.555 1.606 1.00 90.06 319 ASN A O 1
ATOM 2369 N N . LYS A 1 320 ? -21.366 -2.058 -0.053 1.00 92.44 320 LYS A N 1
ATOM 2370 C CA . LYS A 1 320 ? -20.038 -2.253 -0.628 1.00 92.44 320 LYS A CA 1
ATOM 2371 C C . LYS A 1 320 ? -19.258 -0.949 -0.672 1.00 92.44 320 LYS A C 1
ATOM 2373 O O . LYS A 1 320 ? -19.848 0.131 -0.669 1.00 92.44 320 LYS A O 1
ATOM 2378 N N . ILE A 1 321 ? -17.941 -1.078 -0.738 1.00 95.69 321 ILE A N 1
ATOM 2379 C CA . ILE A 1 321 ? -16.992 0.009 -0.978 1.00 95.69 321 ILE A CA 1
ATOM 2380 C C . ILE A 1 321 ? -16.090 -0.409 -2.137 1.00 95.69 321 ILE A C 1
ATOM 2382 O O . ILE A 1 321 ? -15.729 -1.582 -2.242 1.00 95.69 321 ILE A O 1
ATOM 2386 N N . LEU A 1 322 ? -15.742 0.539 -3.001 1.00 96.31 322 LEU A N 1
ATOM 2387 C CA . LEU A 1 322 ? -14.761 0.346 -4.061 1.00 96.31 322 LEU A CA 1
ATOM 2388 C C . LEU A 1 322 ? -13.470 1.073 -3.697 1.00 96.31 322 LEU A C 1
ATOM 2390 O O . LEU A 1 322 ? -13.513 2.173 -3.151 1.00 96.31 322 LEU A O 1
ATOM 2394 N N . VAL A 1 323 ? -12.332 0.468 -4.021 1.00 97.88 323 VAL A N 1
ATOM 2395 C CA . VAL A 1 323 ? -11.008 1.068 -3.856 1.00 97.88 323 VAL A CA 1
ATOM 2396 C C . VAL A 1 323 ? -10.268 0.995 -5.180 1.00 97.88 323 VAL A C 1
ATOM 2398 O O . VAL A 1 323 ? -10.100 -0.091 -5.728 1.00 97.88 323 VAL A O 1
ATOM 2401 N N . PHE A 1 324 ? -9.813 2.133 -5.685 1.00 96.94 324 PHE A N 1
ATOM 2402 C CA . PHE A 1 324 ? -8.948 2.224 -6.856 1.00 96.94 324 PHE A CA 1
ATOM 2403 C C . PHE A 1 324 ? -7.525 2.529 -6.393 1.00 96.94 324 PHE A C 1
ATOM 2405 O O . PHE A 1 324 ? -7.314 3.483 -5.645 1.00 96.94 324 PHE A O 1
ATOM 2412 N N . TYR A 1 325 ? -6.549 1.760 -6.861 1.00 97.56 325 TYR A N 1
ATOM 2413 C CA . TYR A 1 325 ? -5.127 2.015 -6.649 1.00 97.56 325 TYR A CA 1
ATOM 2414 C C . TYR A 1 325 ? -4.472 2.305 -7.998 1.00 97.56 325 TYR A C 1
ATOM 2416 O O . TYR A 1 325 ? -4.472 1.450 -8.877 1.00 97.56 325 TYR A O 1
ATOM 2424 N N . ALA A 1 326 ? -3.924 3.505 -8.154 1.00 94.69 326 ALA A N 1
ATOM 2425 C CA . ALA A 1 326 ? -3.258 3.981 -9.358 1.00 94.69 326 ALA A CA 1
ATOM 2426 C C . ALA A 1 326 ? -1.733 3.924 -9.188 1.00 94.69 326 ALA A C 1
ATOM 2428 O O . ALA A 1 326 ? -1.175 4.536 -8.266 1.00 94.69 326 ALA A O 1
ATOM 2429 N N . PHE A 1 327 ? -1.053 3.218 -10.089 1.00 93.38 327 PHE A N 1
ATOM 2430 C CA . PHE A 1 327 ? 0.397 3.068 -10.091 1.00 93.38 327 PHE A CA 1
ATOM 2431 C C . PHE A 1 327 ? 1.009 3.978 -11.156 1.00 93.38 327 PHE A C 1
ATOM 2433 O O . PHE A 1 327 ? 1.188 3.602 -12.310 1.00 93.38 327 PHE A O 1
ATOM 2440 N N . GLY A 1 328 ? 1.373 5.202 -10.779 1.00 89.56 328 GLY A N 1
ATOM 2441 C CA . GLY A 1 328 ? 2.046 6.123 -11.688 1.00 89.56 328 GLY A CA 1
ATOM 2442 C C . GLY A 1 328 ? 3.520 5.765 -11.863 1.00 89.56 328 GLY A C 1
ATOM 2443 O O . GLY A 1 328 ? 4.371 6.474 -11.316 1.00 89.56 328 GLY A O 1
ATOM 2444 N N . TYR A 1 329 ? 3.834 4.685 -12.585 1.00 88.12 329 TYR A N 1
ATOM 2445 C CA . TYR A 1 329 ? 5.214 4.262 -12.843 1.00 88.12 329 TYR A CA 1
ATOM 2446 C C . TYR A 1 329 ? 6.007 5.370 -13.534 1.00 88.12 329 TYR A C 1
ATOM 2448 O O . TYR A 1 329 ? 5.499 6.139 -14.351 1.00 88.12 329 TYR A O 1
ATOM 2456 N N . HIS A 1 330 ? 7.272 5.516 -13.152 1.00 84.75 330 HIS A N 1
ATOM 2457 C CA . HIS A 1 330 ? 8.108 6.604 -13.661 1.00 84.75 330 HIS A CA 1
ATOM 2458 C C . HIS A 1 330 ? 8.636 6.314 -15.061 1.00 84.75 330 HIS A C 1
ATOM 2460 O O . HIS A 1 330 ? 8.814 7.241 -15.851 1.00 84.75 330 HIS A O 1
ATOM 2466 N N . ILE A 1 331 ? 8.949 5.048 -15.326 1.00 78.69 331 ILE A N 1
ATOM 2467 C CA . ILE A 1 331 ? 9.558 4.545 -16.554 1.00 78.69 331 ILE A CA 1
ATOM 2468 C C . ILE A 1 331 ? 8.890 3.207 -16.860 1.00 78.69 331 ILE A C 1
ATOM 2470 O O . ILE A 1 331 ? 8.733 2.411 -15.946 1.00 78.69 331 ILE A O 1
ATOM 2474 N N . ASP A 1 332 ? 8.577 2.971 -18.128 1.00 77.44 332 ASP A N 1
ATOM 2475 C CA . ASP A 1 332 ? 8.233 1.668 -18.688 1.00 77.44 332 ASP A CA 1
ATOM 2476 C C . ASP A 1 332 ? 9.233 1.391 -19.828 1.00 77.44 332 ASP A C 1
ATOM 2478 O O . ASP A 1 332 ? 9.491 2.243 -20.684 1.00 77.44 332 ASP A O 1
ATOM 2482 N N . LEU A 1 333 ? 9.907 0.245 -19.751 1.00 77.88 333 LEU A N 1
ATOM 2483 C CA . LEU A 1 333 ? 10.939 -0.182 -20.702 1.00 77.88 333 LEU A CA 1
ATOM 2484 C C . LEU A 1 333 ? 10.417 -1.233 -21.688 1.00 77.88 333 LEU A C 1
ATOM 2486 O O . LEU A 1 333 ? 11.197 -1.770 -22.478 1.00 77.88 333 LEU A O 1
ATOM 2490 N N . GLY A 1 334 ? 9.124 -1.549 -21.637 1.00 78.38 334 GLY A N 1
ATOM 2491 C CA . GLY A 1 334 ? 8.449 -2.444 -22.554 1.00 78.38 334 GLY A CA 1
ATOM 2492 C C . GLY A 1 334 ? 9.089 -3.831 -22.586 1.00 78.38 334 GLY A C 1
ATOM 2493 O O . GLY A 1 334 ? 9.158 -4.549 -21.596 1.00 78.38 334 GLY A O 1
ATOM 2494 N N . SER A 1 335 ? 9.545 -4.253 -23.767 1.00 72.69 335 SER A N 1
ATOM 2495 C CA . SER A 1 335 ? 10.204 -5.552 -23.981 1.00 72.69 335 SER A CA 1
ATOM 2496 C C . SER A 1 335 ? 11.641 -5.356 -24.462 1.00 72.69 335 SER A C 1
ATOM 2498 O O . SER A 1 335 ? 11.902 -5.458 -25.673 1.00 72.69 335 SER A O 1
ATOM 2500 N N . PRO A 1 336 ? 12.593 -5.084 -23.550 1.00 60.97 336 PRO A N 1
ATOM 2501 C CA . PRO A 1 336 ? 13.972 -4.827 -23.929 1.00 60.97 336 PRO A CA 1
ATOM 2502 C C . PRO A 1 336 ? 14.557 -6.054 -24.643 1.00 60.97 336 PRO A C 1
ATOM 2504 O O . PRO A 1 336 ? 14.755 -7.111 -24.053 1.00 60.97 336 PRO A O 1
ATOM 2507 N N . GLY A 1 337 ? 14.813 -5.916 -25.948 1.00 60.97 337 GLY A N 1
ATOM 2508 C CA . GLY A 1 337 ? 15.453 -6.941 -26.785 1.00 60.97 337 GLY A CA 1
ATOM 2509 C C . GLY A 1 337 ? 14.575 -7.577 -27.867 1.00 60.97 337 GLY A C 1
ATOM 2510 O O . GLY A 1 337 ? 15.118 -8.003 -28.884 1.00 60.97 337 GLY A O 1
ATOM 2511 N N . ILE A 1 338 ? 13.246 -7.585 -27.727 1.00 60.84 338 ILE A N 1
ATOM 2512 C CA . ILE A 1 338 ? 12.355 -8.156 -28.761 1.00 60.84 338 ILE A CA 1
ATOM 2513 C C . ILE A 1 338 ? 12.115 -7.146 -29.882 1.00 60.84 338 ILE A C 1
ATOM 2515 O O . ILE A 1 338 ? 11.976 -7.503 -31.051 1.00 60.84 338 ILE A O 1
ATOM 2519 N N . CYS A 1 339 ? 12.092 -5.859 -29.546 1.00 55.22 339 CYS A N 1
ATOM 2520 C CA . CYS A 1 339 ? 11.644 -4.865 -30.495 1.00 55.22 339 CYS A CA 1
ATOM 2521 C C . CYS A 1 339 ? 12.306 -3.514 -30.244 1.00 55.22 339 CYS A C 1
ATOM 2523 O O . CYS A 1 339 ? 11.890 -2.724 -29.410 1.00 55.22 339 CYS A O 1
ATOM 2525 N N . ARG A 1 340 ? 13.320 -3.215 -31.060 1.00 53.56 340 ARG A N 1
ATOM 2526 C CA . ARG A 1 340 ? 14.106 -1.964 -31.051 1.00 53.56 340 ARG A CA 1
ATOM 2527 C C . ARG A 1 340 ? 13.283 -0.692 -31.357 1.00 53.56 340 ARG A C 1
ATOM 2529 O O . ARG A 1 340 ? 13.846 0.397 -31.401 1.00 53.56 340 ARG A O 1
ATOM 2536 N N . ARG A 1 341 ? 11.991 -0.851 -31.670 1.00 51.88 341 ARG A N 1
ATOM 2537 C CA . ARG A 1 341 ? 11.001 0.195 -31.993 1.00 51.88 341 ARG A CA 1
ATOM 2538 C C . ARG A 1 341 ? 9.682 0.028 -31.230 1.00 51.88 341 ARG A C 1
ATOM 2540 O O . ARG A 1 341 ? 8.750 0.787 -31.496 1.00 51.88 341 ARG A O 1
ATOM 2547 N N . CYS A 1 342 ? 9.568 -0.974 -30.361 1.00 56.75 342 CYS A N 1
ATOM 2548 C CA . CYS A 1 342 ? 8.386 -1.081 -29.520 1.00 56.75 342 CYS A CA 1
ATOM 2549 C C . CYS A 1 342 ? 8.507 0.043 -28.516 1.00 56.75 342 CYS A C 1
ATOM 2551 O O . CYS A 1 342 ? 9.604 0.363 -28.067 1.00 56.75 342 CYS A O 1
ATOM 2553 N N . LYS A 1 343 ? 7.410 0.770 -28.376 1.00 56.34 343 LYS A N 1
ATOM 2554 C CA . LYS A 1 343 ? 7.405 2.081 -27.764 1.00 56.34 343 LYS A CA 1
ATOM 2555 C C . LYS A 1 343 ? 7.624 1.902 -26.272 1.00 56.34 343 LYS A C 1
ATOM 2557 O O . LYS A 1 343 ? 6.650 1.792 -25.547 1.00 56.34 343 LYS A O 1
ATOM 2562 N N . ASP A 1 344 ? 8.881 1.898 -25.842 1.00 59.16 344 ASP A N 1
ATOM 2563 C CA . ASP A 1 344 ? 9.230 2.330 -24.496 1.00 59.16 344 ASP A CA 1
ATOM 2564 C C . ASP A 1 344 ? 8.536 3.689 -24.332 1.00 59.16 344 ASP A C 1
ATOM 2566 O O . ASP A 1 344 ? 8.873 4.656 -25.033 1.00 59.16 344 ASP A O 1
ATOM 2570 N N . HIS A 1 345 ? 7.492 3.744 -23.514 1.00 60.03 345 HIS A N 1
ATOM 2571 C CA . HIS A 1 345 ? 6.815 4.989 -23.200 1.00 60.03 345 HIS A CA 1
ATOM 2572 C C . HIS A 1 345 ? 7.112 5.379 -21.768 1.00 60.03 345 HIS A C 1
ATOM 2574 O O . HIS A 1 345 ? 7.436 4.568 -20.905 1.00 60.03 345 HIS A O 1
ATOM 2580 N N . ASN A 1 346 ? 7.109 6.683 -21.524 1.00 62.44 346 ASN A N 1
ATOM 2581 C CA . ASN A 1 346 ? 7.393 7.146 -20.182 1.00 62.44 346 ASN A CA 1
ATOM 2582 C C . ASN A 1 346 ? 6.144 6.932 -19.349 1.00 62.44 346 ASN A C 1
ATOM 2584 O O . ASN A 1 346 ? 5.073 7.437 -19.681 1.00 62.44 346 ASN A O 1
ATOM 2588 N N . GLY A 1 347 ? 6.344 6.172 -18.280 1.00 67.94 347 GLY A N 1
ATOM 2589 C CA . GLY A 1 347 ? 5.303 5.753 -17.371 1.00 67.94 347 GLY A CA 1
ATOM 2590 C C . GLY A 1 347 ? 4.291 4.799 -17.978 1.00 67.94 347 GLY A C 1
ATOM 2591 O O . GLY A 1 347 ? 4.182 4.639 -19.193 1.00 67.94 347 GLY A O 1
ATOM 2592 N N . ASP A 1 348 ? 3.543 4.204 -17.064 1.00 78.69 348 ASP A N 1
ATOM 2593 C CA . ASP A 1 348 ? 2.392 3.385 -17.372 1.00 78.69 348 ASP A CA 1
ATOM 2594 C C . ASP A 1 348 ? 1.227 3.799 -16.467 1.00 78.69 348 ASP A C 1
ATOM 2596 O O . ASP A 1 348 ? 1.440 4.179 -15.308 1.00 78.69 348 ASP A O 1
ATOM 2600 N N . SER A 1 349 ? 0.014 3.811 -17.016 1.00 84.94 349 SER A N 1
ATOM 2601 C CA . SER A 1 349 ? -1.214 4.200 -16.311 1.00 84.94 349 SER A CA 1
ATOM 2602 C C . SER A 1 349 ? -1.919 2.976 -15.742 1.00 84.94 349 SER A C 1
ATOM 2604 O O . SER A 1 349 ? -3.122 2.791 -15.913 1.00 84.94 349 SER A O 1
ATOM 2606 N N . GLU A 1 350 ? -1.139 2.124 -15.100 1.00 92.12 350 GLU A N 1
ATOM 2607 C CA . GLU A 1 350 ? -1.584 0.861 -14.547 1.00 92.12 350 GLU A CA 1
ATOM 2608 C C . GLU A 1 350 ? -2.332 1.066 -13.222 1.00 92.12 350 GLU A C 1
ATOM 2610 O O . GLU A 1 350 ? -2.060 1.979 -12.438 1.00 92.12 350 GLU A O 1
ATOM 2615 N N . PHE A 1 351 ? -3.295 0.198 -12.945 1.00 95.75 351 PHE A N 1
ATOM 2616 C CA . PHE A 1 351 ? -4.152 0.271 -11.766 1.00 95.75 351 PHE A CA 1
ATOM 2617 C C . PHE A 1 351 ? -4.707 -1.088 -11.311 1.00 95.75 351 PHE A C 1
ATOM 2619 O O . PHE A 1 351 ? -4.710 -2.083 -12.038 1.00 95.75 351 PHE A O 1
ATOM 2626 N N . VAL A 1 352 ? -5.231 -1.129 -10.088 1.00 97.94 352 VAL A N 1
ATOM 2627 C CA . VAL A 1 352 ? -6.112 -2.212 -9.630 1.00 97.94 352 VAL A CA 1
ATOM 2628 C C . VAL A 1 352 ? -7.348 -1.639 -8.950 1.00 97.94 352 VAL A C 1
ATOM 2630 O O . VAL A 1 352 ? -7.281 -0.590 -8.307 1.00 97.94 352 VAL A O 1
ATOM 2633 N N . VAL A 1 353 ? -8.476 -2.337 -9.076 1.00 97.62 353 VAL A N 1
ATOM 2634 C CA . VAL A 1 353 ? -9.739 -1.962 -8.424 1.00 97.62 353 VAL A CA 1
ATOM 2635 C C . VAL A 1 353 ? -10.216 -3.101 -7.548 1.00 97.62 353 VAL A C 1
ATOM 2637 O O . VAL A 1 353 ? -10.353 -4.221 -8.028 1.00 97.62 353 VAL A O 1
ATOM 2640 N N . PHE A 1 354 ? -10.497 -2.825 -6.281 1.00 98.00 354 PHE A N 1
ATOM 2641 C CA . PHE A 1 354 ? -11.025 -3.792 -5.325 1.00 98.00 354 PHE A CA 1
ATOM 2642 C C . PHE A 1 354 ? -12.445 -3.421 -4.915 1.00 98.00 354 PHE A C 1
ATOM 2644 O O . PHE A 1 354 ? -12.721 -2.263 -4.611 1.00 98.00 354 PHE A O 1
ATOM 2651 N N . GLU A 1 355 ? -13.331 -4.412 -4.841 1.00 95.81 355 GLU A N 1
ATOM 2652 C CA . GLU A 1 355 ? -14.630 -4.273 -4.182 1.00 95.81 355 GLU A CA 1
ATOM 2653 C C . GLU A 1 355 ? -14.618 -4.992 -2.844 1.00 95.81 355 GLU A C 1
ATOM 2655 O O . GLU A 1 355 ? -14.272 -6.171 -2.748 1.00 95.81 355 GLU A O 1
ATOM 2660 N N . LEU A 1 356 ? -15.041 -4.278 -1.810 1.00 96.75 356 LEU A N 1
ATOM 2661 C CA . LEU A 1 356 ? -15.050 -4.740 -0.436 1.00 96.75 356 LEU A CA 1
ATOM 2662 C C . LEU A 1 356 ? -16.479 -4.789 0.100 1.00 96.75 356 LEU A C 1
ATOM 2664 O O . LEU A 1 356 ? -17.311 -3.936 -0.211 1.00 96.75 356 LEU A O 1
ATOM 2668 N N . THR A 1 357 ? -16.749 -5.768 0.956 1.00 94.62 357 THR A N 1
ATOM 2669 C CA . THR A 1 357 ? -18.010 -5.906 1.696 1.00 94.62 357 THR A CA 1
ATOM 2670 C C . THR A 1 357 ? -17.718 -6.177 3.170 1.00 94.62 357 THR A C 1
ATOM 2672 O O . THR A 1 357 ? -16.710 -6.816 3.473 1.00 94.62 357 THR A O 1
ATOM 2675 N N . PRO A 1 358 ? -18.592 -5.788 4.110 1.00 92.31 358 PRO A N 1
ATOM 2676 C CA . PRO A 1 358 ? -18.545 -6.321 5.465 1.00 92.31 358 PRO A CA 1
ATOM 2677 C C . PRO A 1 358 ? -18.594 -7.854 5.438 1.00 92.31 358 PRO A C 1
ATOM 2679 O O . PRO A 1 358 ? -19.491 -8.447 4.838 1.00 92.31 358 PRO A O 1
ATOM 2682 N N . ALA A 1 359 ? -17.615 -8.494 6.071 1.00 86.88 359 ALA A N 1
ATOM 2683 C CA . ALA A 1 359 ? -17.461 -9.943 6.166 1.00 86.88 359 ALA A CA 1
ATOM 2684 C C . ALA A 1 359 ? -18.030 -10.530 7.467 1.00 86.88 359 ALA A C 1
ATOM 2686 O O . ALA A 1 359 ? -18.215 -11.745 7.562 1.00 86.88 359 ALA A O 1
ATOM 2687 N N . SER A 1 360 ? -18.332 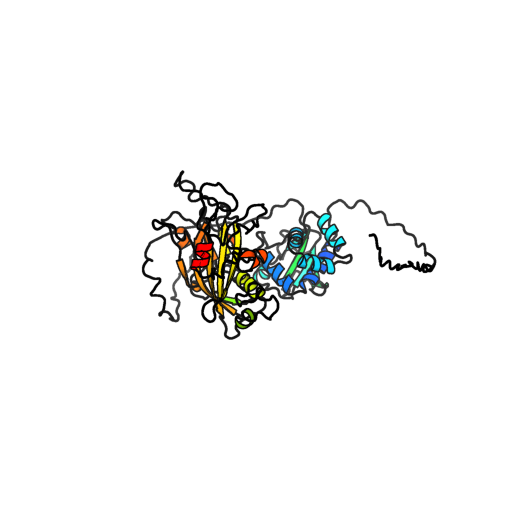-9.684 8.457 1.00 78.19 360 SER A N 1
ATOM 2688 C CA . SER A 1 360 ? -18.990 -10.087 9.699 1.00 78.19 360 SER A CA 1
ATOM 2689 C C . SER A 1 360 ? -20.243 -9.256 9.965 1.00 78.19 360 SER A C 1
ATOM 2691 O O . SER A 1 360 ? -20.331 -8.087 9.596 1.00 78.19 360 SER A O 1
ATOM 2693 N N . GLN A 1 361 ? -21.214 -9.848 10.668 1.00 62.34 361 GLN A N 1
ATOM 2694 C CA . GLN A 1 361 ? -22.441 -9.153 11.083 1.00 62.34 361 GLN A CA 1
ATOM 2695 C C . GLN A 1 361 ? -22.177 -8.001 12.063 1.00 62.34 361 GLN A C 1
ATOM 2697 O O . GLN A 1 361 ? -22.986 -7.085 12.157 1.00 62.34 361 GLN A O 1
ATOM 2702 N N . ARG A 1 362 ? -21.042 -8.032 12.781 1.00 66.19 362 ARG A N 1
ATOM 2703 C CA . ARG A 1 362 ? -20.580 -6.918 13.627 1.00 66.19 362 ARG A CA 1
ATOM 2704 C C . ARG A 1 362 ? -19.918 -5.795 12.818 1.00 66.19 362 ARG A C 1
ATOM 2706 O O . ARG A 1 362 ? -19.599 -4.759 13.381 1.00 66.19 362 ARG A O 1
ATOM 2713 N N . GLY A 1 363 ? -19.723 -5.996 11.515 1.00 70.25 363 GLY A N 1
ATOM 2714 C CA . GLY A 1 363 ? -19.379 -4.967 10.541 1.00 70.25 363 GLY A CA 1
ATOM 2715 C C . GLY A 1 363 ? -17.904 -4.575 10.464 1.00 70.25 363 GLY A C 1
ATOM 2716 O O . GLY A 1 363 ? -17.518 -4.035 9.439 1.00 70.25 363 GLY A O 1
ATOM 2717 N N . SER A 1 364 ? -17.086 -4.862 11.480 1.00 82.25 364 SER A N 1
ATOM 2718 C CA . SER A 1 364 ? -15.686 -4.403 11.567 1.00 82.25 364 SER A CA 1
ATOM 2719 C C . SER A 1 364 ? -14.671 -5.229 10.769 1.00 82.25 364 SER A C 1
ATOM 2721 O O . SER A 1 364 ? -13.533 -4.806 10.563 1.00 82.25 364 SER A O 1
ATOM 2723 N N . GLU A 1 365 ? -15.075 -6.421 10.327 1.00 92.44 365 GLU A N 1
ATOM 2724 C CA . GLU A 1 365 ? -14.298 -7.257 9.414 1.00 92.44 365 GLU A CA 1
ATOM 2725 C C . GLU A 1 365 ? -14.791 -7.003 7.993 1.00 92.44 365 GLU A C 1
ATOM 2727 O O . GLU A 1 365 ? -15.992 -7.058 7.734 1.00 92.44 365 GLU A O 1
ATOM 2732 N N . TRP A 1 366 ? -13.862 -6.774 7.079 1.00 94.56 366 TRP A N 1
ATOM 2733 C CA . TRP A 1 366 ? -14.090 -6.502 5.669 1.00 94.56 366 TRP A CA 1
ATOM 2734 C C . TRP A 1 366 ? -13.553 -7.657 4.840 1.00 94.56 366 TRP A C 1
ATOM 2736 O O . TRP A 1 366 ? -12.532 -8.239 5.190 1.00 94.56 366 TRP A O 1
ATOM 2746 N N . GLY A 1 367 ? -14.225 -7.991 3.747 1.00 94.50 367 GLY A N 1
ATOM 2747 C CA . GLY A 1 367 ? -13.833 -9.036 2.813 1.00 94.50 367 GLY A CA 1
ATOM 2748 C C . GLY A 1 367 ? -13.675 -8.485 1.404 1.00 94.50 367 GLY A C 1
ATOM 2749 O O . GLY A 1 367 ? -14.512 -7.699 0.959 1.00 94.50 367 GLY A O 1
ATOM 2750 N N . LEU A 1 368 ? -12.629 -8.922 0.705 1.00 95.50 368 LEU A N 1
ATOM 2751 C CA . LEU A 1 368 ? -12.432 -8.663 -0.718 1.00 95.50 368 LEU A CA 1
ATOM 2752 C C . LEU A 1 368 ? -13.374 -9.556 -1.534 1.00 95.50 368 LEU A C 1
ATOM 2754 O O . LEU A 1 368 ? -13.266 -10.782 -1.489 1.00 95.50 368 LEU A O 1
ATOM 2758 N N . VAL A 1 369 ? -14.301 -8.938 -2.266 1.00 90.38 369 VAL A N 1
ATOM 2759 C CA . VAL A 1 369 ? -15.296 -9.626 -3.102 1.00 90.38 369 VAL A CA 1
ATOM 2760 C C . VAL A 1 369 ? -14.694 -9.975 -4.455 1.00 90.38 369 VAL A C 1
ATOM 2762 O O . VAL A 1 369 ? -14.692 -11.139 -4.851 1.00 90.38 369 VAL A O 1
ATOM 2765 N N . TRP A 1 370 ? -14.160 -8.973 -5.149 1.00 93.62 370 TRP A N 1
ATOM 2766 C CA . TRP A 1 370 ? -13.485 -9.126 -6.431 1.00 93.62 370 TRP A CA 1
ATOM 2767 C C . TRP A 1 370 ? -12.359 -8.107 -6.577 1.00 93.62 370 TRP A C 1
ATOM 2769 O O . TRP A 1 370 ? -12.333 -7.082 -5.889 1.00 93.62 370 TRP A O 1
ATOM 2779 N N . ALA A 1 371 ? -11.442 -8.407 -7.493 1.00 96.38 371 ALA A N 1
ATOM 2780 C CA . ALA A 1 371 ? -10.419 -7.490 -7.962 1.00 96.38 371 ALA A CA 1
ATOM 2781 C C . ALA A 1 371 ? -10.454 -7.383 -9.488 1.00 96.38 371 ALA A C 1
ATOM 2783 O O . ALA A 1 371 ? -10.643 -8.382 -10.181 1.00 96.38 371 ALA A O 1
ATOM 2784 N N . TYR A 1 372 ? -10.237 -6.178 -9.999 1.00 95.31 372 TYR A N 1
ATOM 2785 C CA . TYR A 1 372 ? -9.907 -5.919 -11.391 1.00 95.31 372 TYR A CA 1
ATOM 2786 C C . TYR A 1 372 ? -8.423 -5.573 -11.495 1.00 95.31 372 TYR A C 1
ATOM 2788 O O . TYR A 1 372 ? -7.947 -4.695 -10.771 1.00 95.31 372 TYR A O 1
ATOM 2796 N N . LEU A 1 373 ? -7.709 -6.259 -12.381 1.00 96.06 373 LEU A N 1
ATOM 2797 C CA . LEU A 1 373 ? -6.282 -6.081 -12.630 1.00 96.06 373 LEU A CA 1
ATOM 2798 C C . LEU A 1 373 ? -6.120 -5.583 -14.070 1.00 96.06 373 LEU A C 1
ATOM 2800 O O . LEU A 1 373 ? -6.744 -6.146 -14.967 1.00 96.06 373 LEU A O 1
ATOM 2804 N N . SER A 1 374 ? -5.351 -4.514 -14.282 1.00 94.12 374 SER A N 1
ATOM 2805 C CA . SER A 1 374 ? -5.390 -3.717 -15.522 1.00 94.12 374 SER A CA 1
ATOM 2806 C C . SER A 1 374 ? -4.286 -4.009 -16.538 1.00 94.12 374 SER A C 1
ATOM 2808 O O . SER A 1 374 ? -4.003 -3.144 -17.359 1.00 94.12 374 SER A O 1
ATOM 2810 N N . ALA A 1 375 ? -3.693 -5.208 -16.520 1.00 92.00 375 ALA A N 1
ATOM 2811 C CA . ALA A 1 375 ? -2.625 -5.576 -17.447 1.00 92.00 375 ALA A CA 1
ATOM 2812 C C . ALA A 1 375 ? -2.937 -5.186 -18.908 1.00 92.00 375 ALA A C 1
ATOM 2814 O O . ALA A 1 375 ? -3.762 -5.827 -19.569 1.00 92.00 375 ALA A O 1
ATOM 2815 N N . HIS A 1 376 ? -2.244 -4.156 -19.414 1.00 87.75 376 HIS A N 1
ATOM 2816 C CA . HIS A 1 376 ? -2.413 -3.607 -20.771 1.00 87.75 376 HIS A CA 1
ATOM 2817 C C . HIS A 1 376 ? -3.836 -3.107 -21.080 1.00 87.75 376 HIS A C 1
ATOM 2819 O O . HIS A 1 376 ? -4.319 -3.228 -22.210 1.00 87.75 376 HIS A O 1
ATOM 2825 N N . HIS A 1 377 ? -4.540 -2.571 -20.083 1.00 88.19 377 HIS A N 1
ATOM 2826 C CA . HIS A 1 377 ? -5.939 -2.168 -20.206 1.00 88.19 377 HIS A CA 1
ATOM 2827 C C . HIS A 1 377 ? -6.195 -1.215 -21.378 1.00 88.19 377 HIS A C 1
ATOM 2829 O O . HIS A 1 377 ? -5.608 -0.136 -21.484 1.00 88.19 377 HIS A O 1
ATOM 2835 N N . GLY A 1 378 ? -7.148 -1.587 -22.235 1.00 80.62 378 GLY A N 1
ATOM 2836 C CA . GLY A 1 378 ? -7.532 -0.795 -23.400 1.00 80.62 378 GLY A CA 1
ATOM 2837 C C . GLY A 1 378 ? -6.550 -0.879 -24.572 1.00 80.62 378 GLY A C 1
ATOM 2838 O O . GLY A 1 378 ? -6.800 -0.248 -25.604 1.00 80.62 378 GLY A O 1
ATOM 2839 N N . GLU A 1 379 ? -5.472 -1.662 -24.462 1.00 80.88 379 GLU A N 1
ATOM 2840 C CA . GLU A 1 379 ? -4.549 -1.879 -25.571 1.00 80.88 379 GLU A CA 1
ATOM 2841 C C . GLU A 1 379 ? -5.177 -2.782 -26.647 1.00 80.88 379 GLU A C 1
ATOM 2843 O O . GLU A 1 379 ? -5.884 -3.762 -26.389 1.00 80.88 379 GLU A O 1
ATOM 2848 N N . GLY A 1 380 ? -4.934 -2.441 -27.913 1.00 74.44 380 GLY A N 1
ATOM 2849 C CA . GLY A 1 380 ? -5.506 -3.163 -29.045 1.00 74.44 380 GLY A CA 1
ATOM 2850 C C . GLY A 1 380 ? -4.866 -4.536 -29.282 1.00 74.44 380 GLY A C 1
ATOM 2851 O O . GLY A 1 380 ? -4.020 -5.014 -28.535 1.00 74.44 380 GLY A O 1
ATOM 2852 N N . TRP A 1 381 ? -5.246 -5.180 -30.391 1.00 75.06 381 TRP A N 1
ATOM 2853 C CA . TRP A 1 381 ? -4.526 -6.341 -30.953 1.00 75.06 381 TRP A CA 1
ATOM 2854 C C . TRP A 1 381 ? -4.414 -7.581 -30.049 1.00 75.06 381 TRP A C 1
ATOM 2856 O O . TRP A 1 381 ? -3.635 -8.483 -30.344 1.00 75.06 381 TRP A O 1
ATOM 2866 N N . GLY A 1 382 ? -5.239 -7.663 -29.001 1.00 72.56 382 GLY A N 1
ATOM 2867 C CA . GLY A 1 382 ? -5.227 -8.779 -28.055 1.00 72.56 382 GLY A CA 1
ATOM 2868 C C . GLY A 1 382 ? -4.116 -8.693 -27.010 1.00 72.56 382 GLY A C 1
ATOM 2869 O O . GLY A 1 382 ? -3.795 -9.718 -26.419 1.00 72.56 382 GLY A O 1
ATOM 2870 N N . PHE A 1 383 ? -3.530 -7.509 -26.805 1.00 81.75 383 PHE A N 1
ATOM 2871 C CA . PHE A 1 383 ? -2.601 -7.283 -25.701 1.00 81.75 383 PHE A CA 1
ATOM 2872 C C . PHE A 1 383 ? -3.320 -6.978 -24.386 1.00 81.75 383 PHE A C 1
ATOM 2874 O O . PHE A 1 383 ? -2.798 -7.366 -23.347 1.00 81.75 383 PHE A O 1
ATOM 2881 N N . ASP A 1 384 ? -4.524 -6.390 -24.418 1.00 84.31 384 ASP A N 1
ATOM 2882 C CA . ASP A 1 384 ? -5.345 -6.227 -23.213 1.00 84.31 384 ASP A CA 1
ATOM 2883 C C . ASP A 1 384 ? -5.609 -7.584 -22.547 1.00 84.31 384 ASP A C 1
ATOM 2885 O O . ASP A 1 384 ? -6.342 -8.433 -23.070 1.00 84.31 384 ASP A O 1
ATOM 2889 N N . SER A 1 385 ? -4.957 -7.766 -21.401 1.00 88.00 385 SER A N 1
ATOM 2890 C CA . SER A 1 385 ? -5.017 -8.949 -20.545 1.00 88.00 385 SER A CA 1
ATOM 2891 C C . SER A 1 385 ? -5.660 -8.605 -19.202 1.00 88.00 385 SER A C 1
ATOM 2893 O O . SER A 1 385 ? -5.498 -9.332 -18.221 1.00 88.00 385 SER A O 1
ATOM 2895 N N . SER A 1 386 ? -6.406 -7.497 -19.155 1.00 88.19 386 SER A N 1
ATOM 2896 C CA . SER A 1 386 ? -7.111 -7.078 -17.957 1.00 88.19 386 SER A CA 1
ATOM 2897 C C . SER A 1 386 ? -8.183 -8.088 -17.588 1.00 88.19 386 SER A C 1
ATOM 2899 O O . SER A 1 386 ? -8.894 -8.625 -18.444 1.00 88.19 386 SER A O 1
ATOM 2901 N N . VAL A 1 387 ? -8.355 -8.319 -16.291 1.00 88.56 387 VAL A N 1
ATOM 2902 C CA . VAL A 1 387 ? -9.243 -9.376 -15.809 1.00 88.56 387 VAL A CA 1
ATOM 2903 C C . VAL A 1 387 ? -9.941 -8.980 -14.518 1.00 88.56 387 VAL A C 1
ATOM 2905 O O . VAL A 1 387 ? -9.355 -8.359 -13.633 1.00 88.56 387 VAL A O 1
ATOM 2908 N N . LEU A 1 388 ? -11.213 -9.370 -14.415 1.00 87.88 388 LEU A N 1
ATOM 2909 C CA . LEU A 1 388 ? -11.972 -9.358 -13.171 1.00 87.88 388 LEU A CA 1
ATOM 2910 C C . LEU A 1 388 ? -11.934 -10.759 -12.565 1.00 87.88 388 LEU A C 1
ATOM 2912 O O . LEU A 1 388 ? -12.376 -11.722 -13.193 1.00 87.88 388 LEU A O 1
ATOM 2916 N N . VAL A 1 389 ? -11.435 -10.867 -11.339 1.00 88.12 389 VAL A N 1
ATOM 2917 C CA . VAL A 1 389 ? -11.328 -12.127 -10.599 1.00 88.12 389 VAL A CA 1
ATOM 2918 C C . VAL A 1 389 ? -12.023 -12.017 -9.249 1.00 88.12 389 VAL A C 1
ATOM 2920 O O . VAL A 1 389 ? -12.102 -10.939 -8.662 1.00 88.12 389 VAL A O 1
ATOM 2923 N N . GLY A 1 390 ? -12.520 -13.139 -8.728 1.00 84.88 390 GLY A N 1
ATOM 2924 C CA . GLY A 1 390 ? -12.991 -13.193 -7.344 1.00 84.88 390 GLY A CA 1
ATOM 2925 C C . GLY A 1 390 ? -11.845 -12.912 -6.372 1.00 84.88 390 GLY A C 1
ATOM 2926 O O . GLY A 1 390 ? -10.702 -13.280 -6.633 1.00 84.88 390 GLY A O 1
ATOM 2927 N N . GLY A 1 391 ? -12.136 -12.290 -5.229 1.00 86.88 391 GLY A N 1
ATOM 2928 C CA . GLY A 1 391 ? -11.123 -11.945 -4.224 1.00 86.88 391 GLY A CA 1
ATOM 2929 C C . GLY A 1 391 ? -10.368 -13.161 -3.676 1.00 86.88 391 GLY A C 1
ATOM 2930 O O . GLY A 1 391 ? -9.224 -13.049 -3.255 1.00 86.88 391 GLY A O 1
ATOM 2931 N N . TRP A 1 392 ? -10.997 -14.337 -3.732 1.00 84.19 392 TRP A N 1
ATOM 2932 C CA . TRP A 1 392 ? -10.421 -15.631 -3.359 1.00 84.19 392 TRP A CA 1
ATOM 2933 C C . TRP A 1 392 ? -9.441 -16.212 -4.393 1.00 84.19 392 TRP A C 1
ATOM 2935 O O . TRP A 1 392 ? -8.815 -17.232 -4.105 1.00 84.19 392 TRP A O 1
ATOM 2945 N N . ASN A 1 393 ? -9.327 -15.605 -5.582 1.00 86.31 393 ASN A N 1
ATOM 2946 C CA . ASN A 1 393 ? -8.347 -15.984 -6.604 1.00 86.31 393 ASN A CA 1
ATOM 2947 C C . ASN A 1 393 ? -7.009 -15.251 -6.436 1.00 86.31 393 ASN A C 1
ATOM 2949 O O . ASN A 1 393 ? -6.044 -15.621 -7.099 1.00 86.31 393 ASN A O 1
ATOM 2953 N N . LEU A 1 394 ? -6.945 -14.207 -5.603 1.00 90.62 394 LEU A N 1
ATOM 2954 C CA . LEU A 1 394 ? -5.691 -13.509 -5.344 1.00 90.62 394 LEU A CA 1
ATOM 2955 C C . LEU A 1 394 ? -4.862 -14.297 -4.341 1.00 90.62 394 LEU A C 1
ATOM 2957 O O . LEU A 1 394 ? -5.361 -14.767 -3.316 1.00 90.62 394 LEU A O 1
ATOM 2961 N N . GLU A 1 395 ? -3.568 -14.363 -4.615 1.00 92.25 395 GLU A N 1
ATOM 2962 C CA . GLU A 1 395 ? -2.592 -14.770 -3.619 1.00 92.25 395 GLU A CA 1
ATOM 2963 C C . GLU A 1 395 ? -2.573 -13.779 -2.448 1.00 92.25 395 GLU A C 1
ATOM 2965 O O . GLU A 1 395 ? -2.911 -12.595 -2.577 1.00 92.25 395 GLU A O 1
ATOM 2970 N N . VAL A 1 396 ? -2.165 -14.270 -1.278 1.00 90.81 396 VAL A N 1
ATOM 2971 C CA . VAL A 1 396 ? -2.174 -13.476 -0.049 1.00 90.81 396 VAL A CA 1
ATOM 2972 C C . VAL A 1 396 ? -0.771 -13.404 0.524 1.00 90.81 396 VAL A C 1
ATOM 2974 O O . VAL A 1 396 ? -0.178 -14.419 0.882 1.00 90.81 396 VAL A O 1
ATOM 2977 N N . ALA A 1 397 ? -0.244 -12.192 0.665 1.00 89.69 397 ALA A N 1
ATOM 2978 C CA . ALA A 1 397 ? 1.065 -11.966 1.249 1.00 89.69 397 ALA A CA 1
ATOM 2979 C C . ALA A 1 397 ? 1.095 -12.441 2.709 1.00 89.69 397 ALA A C 1
ATOM 2981 O O . ALA A 1 397 ? 0.066 -12.551 3.376 1.00 89.69 397 ALA A O 1
ATOM 2982 N N . GLY A 1 398 ? 2.294 -12.664 3.253 1.00 85.06 398 GLY A N 1
ATOM 2983 C CA . GLY A 1 398 ? 2.453 -13.133 4.636 1.00 85.06 398 GLY A CA 1
ATOM 2984 C C . GLY A 1 398 ? 1.839 -12.213 5.706 1.00 85.06 398 GLY A C 1
ATOM 2985 O O . GLY A 1 398 ? 1.628 -12.650 6.834 1.00 85.06 398 GLY A O 1
ATOM 2986 N N . ASP A 1 399 ? 1.533 -10.956 5.371 1.00 82.94 399 ASP A N 1
ATOM 2987 C CA . ASP A 1 399 ? 0.833 -9.994 6.230 1.00 82.94 399 ASP A CA 1
ATOM 2988 C C . ASP A 1 399 ? -0.675 -9.863 5.922 1.00 82.94 399 ASP A C 1
ATOM 2990 O O . ASP A 1 399 ? -1.334 -8.940 6.410 1.00 82.94 399 ASP A O 1
ATOM 2994 N N . GLY A 1 400 ? -1.229 -10.779 5.124 1.00 88.31 400 GLY A N 1
ATOM 2995 C CA . GLY A 1 400 ? -2.652 -10.861 4.802 1.00 88.31 400 GLY A CA 1
ATOM 2996 C C . GLY A 1 400 ? -3.116 -9.918 3.690 1.00 88.31 400 GLY A C 1
ATOM 2997 O O . GLY A 1 400 ? -4.309 -9.631 3.619 1.00 88.31 400 GLY A O 1
ATOM 2998 N N . ARG A 1 401 ? -2.210 -9.318 2.909 1.00 92.31 401 ARG A N 1
ATOM 2999 C CA . ARG A 1 401 ? -2.559 -8.385 1.819 1.00 92.31 401 ARG A CA 1
ATOM 3000 C C . ARG A 1 401 ? -2.780 -9.108 0.497 1.00 92.31 401 ARG A C 1
ATOM 3002 O O . ARG A 1 401 ? -2.123 -10.125 0.283 1.00 92.31 401 ARG A O 1
ATOM 3009 N N . PRO A 1 402 ? -3.628 -8.574 -0.398 1.00 95.81 402 PRO A N 1
ATOM 3010 C CA . PRO A 1 402 ? -3.725 -9.106 -1.748 1.00 95.81 402 PRO A CA 1
ATOM 3011 C C . PRO A 1 402 ? -2.385 -8.924 -2.457 1.00 95.81 402 PRO A C 1
ATOM 3013 O O . PRO A 1 402 ? -1.783 -7.848 -2.399 1.00 95.81 402 PRO A O 1
ATOM 3016 N N . VAL A 1 403 ? -1.907 -9.984 -3.092 1.00 96.25 403 VAL A N 1
ATOM 3017 C CA . VAL A 1 403 ? -0.712 -9.952 -3.927 1.00 96.25 403 VAL A CA 1
ATOM 3018 C C . VAL A 1 403 ? -1.099 -9.536 -5.340 1.00 96.25 403 VAL A C 1
ATOM 3020 O O . VAL A 1 403 ? -2.099 -10.001 -5.883 1.00 96.25 403 VAL A O 1
ATOM 3023 N N . VAL A 1 404 ? -0.288 -8.663 -5.930 1.00 97.50 404 VAL A N 1
ATOM 3024 C CA . VAL A 1 404 ? -0.357 -8.293 -7.343 1.00 97.50 404 VAL A CA 1
ATOM 3025 C C . VAL A 1 404 ? 1.014 -8.538 -7.956 1.00 97.50 404 VAL A C 1
ATOM 3027 O O . VAL A 1 404 ? 2.030 -8.064 -7.448 1.00 97.50 404 VAL A O 1
ATOM 3030 N N . TRP A 1 405 ? 1.049 -9.298 -9.038 1.00 97.31 405 TRP A N 1
ATOM 3031 C CA . TRP A 1 405 ? 2.260 -9.620 -9.776 1.00 97.31 405 TRP A CA 1
ATOM 3032 C C . TRP A 1 405 ? 2.467 -8.591 -10.882 1.00 97.31 405 TRP A C 1
ATOM 3034 O O . TRP A 1 405 ? 1.579 -8.380 -11.701 1.00 97.31 405 TRP A O 1
ATOM 3044 N N . VAL A 1 406 ? 3.620 -7.925 -10.877 1.00 95.88 406 VAL A N 1
ATOM 3045 C CA . VAL A 1 406 ? 3.920 -6.809 -11.783 1.00 95.88 406 VAL A CA 1
ATOM 3046 C C . VAL A 1 406 ? 4.889 -7.276 -12.862 1.00 95.88 406 VAL A C 1
ATOM 3048 O O . VAL A 1 406 ? 6.048 -7.557 -12.558 1.00 95.88 406 VAL A O 1
ATOM 3051 N N . ALA A 1 407 ? 4.448 -7.355 -14.114 1.00 93.81 407 ALA A N 1
ATOM 3052 C CA . ALA A 1 407 ? 5.286 -7.818 -15.214 1.00 93.81 407 ALA A CA 1
ATOM 3053 C C . ALA A 1 407 ? 6.565 -6.989 -15.337 1.00 93.81 407 ALA A C 1
ATOM 3055 O O . ALA A 1 407 ? 6.530 -5.758 -15.390 1.00 93.81 407 ALA A O 1
ATOM 3056 N N . LYS A 1 408 ? 7.700 -7.677 -15.432 1.00 91.56 408 LYS A N 1
ATOM 3057 C CA . LYS A 1 408 ? 9.009 -7.050 -15.566 1.00 91.56 408 LYS A CA 1
ATOM 3058 C C . LYS A 1 408 ? 9.057 -6.138 -16.789 1.00 91.56 408 LYS A C 1
ATOM 3060 O O . LYS A 1 408 ? 8.646 -6.537 -17.879 1.00 91.56 408 LYS A O 1
ATOM 3065 N N . TRP A 1 409 ? 9.632 -4.954 -16.608 1.00 87.50 409 TRP A N 1
ATOM 3066 C CA . TRP A 1 409 ? 9.857 -3.884 -17.580 1.00 87.50 409 TRP A CA 1
ATOM 3067 C C . TRP A 1 409 ? 8.611 -3.175 -18.087 1.00 87.50 409 TRP A C 1
ATOM 3069 O O . TRP A 1 409 ? 8.740 -2.015 -18.458 1.00 87.50 409 TRP A O 1
ATOM 3079 N N . LYS A 1 410 ? 7.461 -3.851 -18.085 1.00 86.56 410 LYS A N 1
ATOM 3080 C CA . LYS A 1 410 ? 6.179 -3.362 -18.601 1.00 86.56 410 LYS A CA 1
ATOM 3081 C C . LYS A 1 410 ? 5.280 -2.799 -17.521 1.00 86.56 410 LYS A C 1
ATOM 3083 O O . LYS A 1 410 ? 4.554 -1.860 -17.761 1.00 86.56 410 LYS A O 1
ATOM 3088 N N . HIS A 1 411 ? 5.358 -3.371 -16.324 1.00 91.75 411 HIS A N 1
ATOM 3089 C CA . HIS A 1 411 ? 4.565 -3.005 -15.156 1.00 91.75 411 HIS A CA 1
ATOM 3090 C C . HIS A 1 411 ? 3.068 -3.357 -15.195 1.00 91.75 411 HIS A C 1
ATOM 3092 O O . HIS A 1 411 ? 2.328 -2.944 -14.302 1.00 91.75 411 HIS A O 1
ATOM 3098 N N . ALA A 1 412 ? 2.654 -4.208 -16.136 1.00 92.38 412 ALA A N 1
ATOM 3099 C CA . ALA A 1 412 ? 1.315 -4.788 -16.181 1.00 92.38 412 ALA A CA 1
ATOM 3100 C C . ALA A 1 412 ? 0.981 -5.606 -14.919 1.00 92.38 412 ALA A C 1
ATOM 3102 O O . ALA A 1 412 ? 1.826 -6.348 -14.409 1.00 92.38 412 ALA A O 1
ATOM 3103 N N . ASN A 1 413 ? -0.251 -5.482 -14.413 1.00 95.25 413 ASN A N 1
ATOM 3104 C CA . ASN A 1 413 ? -0.669 -6.074 -13.135 1.00 95.25 413 ASN A CA 1
ATOM 3105 C C . ASN A 1 413 ? -1.493 -7.355 -13.296 1.00 95.25 413 ASN A C 1
ATOM 3107 O O . ASN A 1 413 ? -2.534 -7.356 -13.948 1.00 95.25 413 ASN A O 1
ATOM 3111 N N . TYR A 1 414 ? -1.086 -8.416 -12.598 1.00 95.75 414 TYR A N 1
ATOM 3112 C CA . TYR A 1 414 ? -1.687 -9.750 -12.660 1.00 95.75 414 TYR A CA 1
ATOM 3113 C C . TYR A 1 414 ? -2.018 -10.297 -11.268 1.00 95.75 414 TYR A C 1
ATOM 3115 O O . TYR A 1 414 ? -1.431 -9.903 -10.260 1.00 95.75 414 TYR A O 1
ATOM 3123 N N . TYR A 1 415 ? -2.970 -11.227 -11.207 1.00 93.31 415 TYR A N 1
ATOM 3124 C CA . TYR A 1 415 ? -3.474 -11.783 -9.946 1.00 93.31 415 TYR A CA 1
ATOM 3125 C C . TYR A 1 415 ? -2.692 -13.010 -9.444 1.00 93.31 415 TYR A C 1
ATOM 3127 O O . TYR A 1 415 ? -2.770 -13.332 -8.260 1.00 93.31 415 TYR A O 1
ATOM 3135 N N . THR A 1 416 ? -1.914 -13.663 -10.314 1.00 90.94 416 THR A N 1
ATOM 3136 C CA . THR A 1 416 ? -0.970 -14.744 -9.975 1.00 90.94 416 THR A CA 1
ATOM 3137 C C . THR A 1 416 ? 0.297 -14.625 -10.817 1.00 90.94 416 THR A C 1
ATOM 3139 O O . THR A 1 416 ? 0.302 -13.952 -11.855 1.00 90.94 416 THR A O 1
ATOM 3142 N N . GLN A 1 417 ? 1.366 -15.298 -10.387 1.00 93.31 417 GLN A N 1
ATOM 3143 C CA . GLN A 1 417 ? 2.592 -15.390 -11.176 1.00 93.31 417 GLN A CA 1
ATOM 3144 C C . GLN A 1 417 ? 2.340 -16.074 -12.524 1.00 93.31 417 GLN A C 1
ATOM 3146 O O . GLN A 1 417 ? 2.754 -15.552 -13.555 1.00 93.31 417 GLN A O 1
ATOM 3151 N N . ASP A 1 418 ? 1.624 -17.202 -12.511 1.00 88.94 418 ASP A N 1
ATOM 3152 C CA . ASP A 1 418 ? 1.366 -18.013 -13.706 1.00 88.94 418 ASP A CA 1
ATOM 3153 C C . ASP A 1 418 ? 0.666 -17.201 -14.805 1.00 88.94 418 ASP A C 1
ATOM 3155 O O . ASP A 1 418 ? 0.986 -17.331 -15.983 1.00 88.94 418 ASP A O 1
ATOM 3159 N N . GLU A 1 419 ? -0.256 -16.319 -14.424 1.00 90.81 419 GLU A N 1
ATOM 3160 C CA . GLU A 1 419 ? -0.981 -15.450 -15.357 1.00 90.81 419 GLU A CA 1
ATOM 3161 C C . GLU A 1 419 ? -0.110 -14.318 -15.894 1.00 90.81 419 GLU A C 1
ATOM 3163 O O . GLU A 1 419 ? -0.198 -13.973 -17.070 1.00 90.81 419 GLU A O 1
ATOM 3168 N N . CYS A 1 420 ? 0.783 -13.780 -15.064 1.00 93.31 420 CYS A N 1
ATOM 3169 C CA . CYS A 1 420 ? 1.776 -12.817 -15.524 1.00 93.31 420 CYS A CA 1
ATOM 3170 C C . CYS A 1 420 ? 2.767 -13.434 -16.519 1.00 93.31 420 CYS A C 1
ATOM 3172 O O . CYS A 1 420 ? 3.055 -12.833 -17.551 1.00 93.31 420 CYS A O 1
ATOM 3174 N N . ASP A 1 421 ? 3.280 -14.633 -16.227 1.00 89.56 421 ASP A N 1
ATOM 3175 C CA . ASP A 1 421 ? 4.199 -15.356 -17.112 1.00 89.56 421 ASP A CA 1
ATOM 3176 C C . ASP A 1 421 ? 3.488 -15.910 -18.363 1.00 89.56 421 ASP A C 1
ATOM 3178 O O . ASP A 1 421 ? 4.115 -16.085 -19.411 1.00 89.56 421 ASP A O 1
ATOM 3182 N N . ALA A 1 422 ? 2.171 -16.141 -18.302 1.00 84.56 422 ALA A N 1
ATOM 3183 C CA . ALA A 1 422 ? 1.355 -16.375 -19.493 1.00 84.56 422 ALA A CA 1
ATOM 3184 C C . ALA A 1 422 ? 1.266 -15.102 -20.352 1.00 84.56 422 ALA A C 1
ATOM 3186 O O . ALA A 1 422 ? 1.455 -15.170 -21.574 1.00 84.56 422 ALA A O 1
ATOM 3187 N N . GLY A 1 423 ? 1.044 -13.961 -19.694 1.00 72.88 423 GLY A N 1
ATOM 3188 C CA . GLY A 1 423 ? 1.207 -12.614 -20.218 1.00 72.88 423 GLY A CA 1
ATOM 3189 C C . GLY A 1 423 ? 0.322 -12.236 -21.404 1.00 72.88 423 GLY A C 1
ATOM 3190 O O . GLY A 1 423 ? -0.335 -13.057 -22.048 1.00 72.88 423 GLY A O 1
ATOM 3191 N N . ALA A 1 424 ? 0.401 -10.965 -21.790 1.00 70.31 424 ALA A N 1
ATOM 3192 C CA . ALA A 1 424 ? -0.120 -10.495 -23.065 1.00 70.31 424 ALA A CA 1
ATOM 3193 C C . ALA A 1 424 ? 0.742 -11.028 -24.221 1.00 70.31 424 ALA A C 1
ATOM 3195 O O . ALA A 1 424 ? 1.875 -10.585 -24.451 1.00 70.31 424 ALA A O 1
ATOM 3196 N N . ASN A 1 425 ? 0.215 -12.007 -24.961 1.00 67.75 425 ASN A N 1
ATOM 3197 C CA . ASN A 1 425 ? 0.892 -12.623 -26.107 1.00 67.75 425 ASN A CA 1
ATOM 3198 C C . ASN A 1 425 ? 2.290 -13.186 -25.749 1.00 67.75 425 ASN A C 1
ATOM 3200 O O . ASN A 1 425 ? 3.222 -13.089 -26.549 1.00 67.75 425 ASN A O 1
ATOM 3204 N N . THR A 1 426 ? 2.452 -13.751 -24.542 1.00 65.31 426 THR A N 1
ATOM 3205 C CA . THR A 1 426 ? 3.702 -14.360 -24.020 1.00 65.31 426 THR A CA 1
ATOM 3206 C C . THR A 1 426 ? 4.899 -13.416 -23.882 1.00 65.31 426 THR A C 1
ATOM 3208 O O . THR A 1 426 ? 6.048 -13.854 -23.865 1.00 65.31 426 THR A O 1
ATOM 3211 N N . THR A 1 427 ? 4.656 -12.105 -23.831 1.00 77.75 427 THR A N 1
ATOM 3212 C CA . THR A 1 427 ? 5.740 -11.112 -23.753 1.00 77.75 427 THR A CA 1
ATOM 3213 C C . THR A 1 427 ? 5.937 -10.517 -22.362 1.00 77.75 427 THR A C 1
ATOM 3215 O O . THR A 1 427 ? 6.888 -9.761 -22.165 1.00 77.75 427 THR A O 1
ATOM 3218 N N . ASP A 1 428 ? 5.061 -10.841 -21.415 1.00 88.31 428 ASP A N 1
ATOM 3219 C CA . ASP A 1 428 ? 5.199 -10.445 -20.015 1.00 88.31 428 ASP A CA 1
ATOM 3220 C C . ASP A 1 428 ? 5.892 -11.561 -19.243 1.00 88.31 428 ASP A C 1
ATOM 3222 O O . ASP A 1 428 ? 5.841 -12.727 -19.630 1.00 88.31 428 ASP A O 1
ATOM 3226 N N . THR A 1 429 ? 6.593 -11.194 -18.176 1.00 90.38 429 THR A N 1
ATOM 3227 C CA . THR A 1 429 ? 7.220 -12.177 -17.301 1.00 90.38 429 THR A CA 1
ATOM 3228 C C . THR A 1 429 ? 7.290 -11.674 -15.870 1.00 90.38 429 THR A C 1
ATOM 3230 O O . THR A 1 429 ? 7.609 -10.512 -15.610 1.00 90.38 429 THR A O 1
ATOM 3233 N N . CYS A 1 430 ? 7.014 -12.590 -14.954 1.00 93.44 430 CYS A N 1
ATOM 3234 C CA . CYS A 1 430 ? 7.147 -12.495 -13.516 1.00 93.44 430 CYS A CA 1
ATOM 3235 C C . CYS A 1 430 ? 8.046 -13.604 -12.934 1.00 93.44 430 CYS A C 1
ATOM 3237 O O . CYS A 1 430 ? 8.192 -13.670 -11.714 1.00 93.44 430 CYS A O 1
ATOM 3239 N N . ASP A 1 431 ? 8.721 -14.412 -13.766 1.00 87.62 431 ASP A N 1
ATOM 3240 C CA . ASP A 1 431 ? 9.687 -15.465 -13.385 1.00 87.62 431 ASP A CA 1
ATOM 3241 C C . ASP A 1 431 ? 10.703 -15.019 -12.322 1.00 87.62 431 ASP A C 1
ATOM 3243 O O . ASP A 1 431 ? 11.231 -15.818 -11.543 1.00 87.62 431 ASP A O 1
ATOM 3247 N N . ASN A 1 432 ? 10.996 -13.717 -12.297 1.00 87.56 432 ASN A N 1
ATOM 3248 C CA . ASN A 1 432 ? 11.904 -13.102 -11.355 1.00 87.56 432 ASN A CA 1
ATOM 3249 C C . ASN A 1 432 ? 11.246 -12.059 -10.439 1.00 87.56 432 ASN A C 1
ATOM 3251 O O . ASN A 1 432 ? 11.945 -11.232 -9.843 1.00 87.56 432 ASN A O 1
ATOM 3255 N N . ASN A 1 433 ? 9.982 -12.234 -10.094 1.00 89.12 433 ASN A N 1
ATOM 3256 C CA . ASN A 1 433 ? 9.314 -11.405 -9.102 1.00 89.12 433 ASN A CA 1
ATOM 3257 C C . ASN A 1 433 ? 9.385 -12.020 -7.704 1.00 89.12 433 ASN A C 1
ATOM 3259 O O . ASN A 1 433 ? 8.519 -12.757 -7.265 1.00 89.12 433 ASN A O 1
ATOM 3263 N N . THR A 1 434 ? 10.448 -11.720 -6.969 1.00 88.38 434 THR A N 1
ATOM 3264 C CA . THR A 1 434 ? 10.637 -12.205 -5.585 1.00 88.38 434 THR A CA 1
ATOM 3265 C C . THR A 1 434 ? 10.995 -11.083 -4.625 1.00 88.38 434 THR A C 1
ATOM 3267 O O . THR A 1 434 ? 11.240 -11.336 -3.444 1.00 88.38 434 THR A O 1
ATOM 3270 N N . SER A 1 435 ? 11.079 -9.852 -5.125 1.00 91.31 435 SER A N 1
ATOM 3271 C CA . SER A 1 435 ? 11.027 -8.696 -4.252 1.00 91.31 435 SER A CA 1
ATOM 3272 C C . SER A 1 435 ? 9.559 -8.357 -4.050 1.00 91.31 435 SER A C 1
ATOM 3274 O O . SER A 1 435 ? 8.775 -8.400 -4.995 1.00 91.31 435 SER A O 1
ATOM 3276 N N . THR A 1 436 ? 9.190 -8.025 -2.821 1.00 93.25 436 THR A N 1
ATOM 3277 C CA . THR A 1 436 ? 7.865 -7.497 -2.522 1.00 93.25 436 THR A CA 1
ATOM 3278 C C . THR A 1 436 ? 8.021 -6.031 -2.169 1.00 93.25 436 THR A C 1
ATOM 3280 O O . THR A 1 436 ? 8.732 -5.686 -1.224 1.00 93.25 436 THR A O 1
ATOM 3283 N N . THR A 1 437 ? 7.340 -5.164 -2.905 1.00 94.25 437 THR A N 1
ATOM 3284 C CA . THR A 1 437 ? 7.150 -3.761 -2.533 1.00 94.25 437 THR A CA 1
ATOM 3285 C C . THR A 1 437 ? 5.681 -3.536 -2.235 1.00 94.25 437 THR A C 1
ATOM 3287 O O . THR A 1 437 ? 4.812 -4.187 -2.801 1.00 94.25 437 THR A O 1
ATOM 3290 N N . ARG A 1 438 ? 5.372 -2.648 -1.300 1.00 93.00 438 ARG A N 1
ATOM 3291 C CA . ARG A 1 438 ? 3.987 -2.370 -0.932 1.00 93.00 438 ARG A CA 1
ATOM 3292 C C . ARG A 1 438 ? 3.499 -1.154 -1.703 1.00 93.00 438 ARG A C 1
ATOM 3294 O O . ARG A 1 438 ? 4.249 -0.190 -1.832 1.00 93.00 438 ARG A O 1
ATOM 3301 N N . PHE A 1 439 ? 2.239 -1.168 -2.127 1.00 96.06 439 PHE A N 1
ATOM 3302 C CA . PHE A 1 439 ? 1.574 0.071 -2.508 1.00 96.06 439 PHE A CA 1
ATOM 3303 C C . PHE A 1 439 ? 1.464 1.004 -1.298 1.00 96.06 439 PHE A C 1
ATOM 3305 O O . PHE A 1 439 ? 0.807 0.667 -0.297 1.00 96.06 439 PHE A O 1
ATOM 3312 N N . TRP A 1 440 ? 2.109 2.165 -1.381 1.00 94.69 440 TRP A N 1
ATOM 3313 C CA . TRP A 1 440 ? 2.095 3.153 -0.311 1.00 94.69 440 TRP A CA 1
ATOM 3314 C C . TRP A 1 440 ? 0.783 3.944 -0.288 1.00 94.69 440 TRP A C 1
ATOM 3316 O O . TRP A 1 440 ? 0.494 4.749 -1.171 1.00 94.69 440 TRP A O 1
ATOM 3326 N N . VAL A 1 441 ? -0.005 3.737 0.768 1.00 94.81 441 VAL A N 1
ATOM 3327 C CA . VAL A 1 441 ? -1.204 4.533 1.053 1.00 94.81 441 VAL A CA 1
ATOM 3328 C C . VAL A 1 441 ? -0.821 5.660 1.989 1.00 94.81 441 VAL A C 1
ATOM 3330 O O . VAL A 1 441 ? -0.241 5.440 3.047 1.00 94.81 441 VAL A O 1
ATOM 3333 N N . SER A 1 442 ? -1.173 6.871 1.598 1.00 90.31 442 SER A N 1
ATOM 3334 C CA . SER A 1 442 ? -0.862 8.102 2.320 1.00 90.31 442 SER A CA 1
ATOM 3335 C C . SER A 1 442 ? -1.995 9.096 2.141 1.00 90.31 442 SER A C 1
ATOM 3337 O O . SER A 1 442 ? -2.594 9.114 1.063 1.00 90.31 442 SER A O 1
ATOM 3339 N N . THR A 1 443 ? -2.180 9.992 3.098 1.00 86.75 443 THR A N 1
ATOM 3340 C CA . THR A 1 443 ? -3.181 11.066 3.047 1.00 86.75 443 THR A CA 1
ATOM 3341 C C . THR A 1 443 ? -3.099 11.887 1.759 1.00 86.75 443 THR A C 1
ATOM 3343 O O . THR A 1 443 ? -4.080 11.987 1.033 1.00 86.75 443 THR A O 1
ATOM 3346 N N . ASP A 1 444 ? -1.902 12.344 1.385 1.00 83.50 444 ASP A N 1
ATOM 3347 C CA . ASP A 1 444 ? -1.706 13.232 0.225 1.00 83.50 444 ASP A CA 1
ATOM 3348 C C . ASP A 1 444 ? -1.823 12.505 -1.129 1.00 83.50 444 ASP A C 1
ATOM 3350 O O . ASP A 1 444 ? -1.677 13.112 -2.187 1.00 83.50 444 ASP A O 1
ATOM 3354 N N . GLY A 1 445 ? -2.022 11.185 -1.098 1.00 87.88 445 GLY A N 1
ATOM 3355 C CA . GLY A 1 445 ? -2.247 10.349 -2.276 1.00 87.88 445 GLY A CA 1
ATOM 3356 C C . GLY A 1 445 ? -3.726 10.074 -2.554 1.00 87.88 445 GLY A C 1
ATOM 3357 O O . GLY A 1 445 ? -4.010 9.381 -3.527 1.00 87.88 445 GLY A O 1
ATOM 3358 N N . ASN A 1 446 ? -4.652 10.566 -1.718 1.00 90.00 446 ASN A N 1
ATOM 3359 C CA . ASN A 1 446 ? -6.085 10.372 -1.931 1.00 90.00 446 ASN A CA 1
ATOM 3360 C C . ASN A 1 446 ? -6.569 11.248 -3.101 1.00 90.00 446 ASN A C 1
ATOM 3362 O O . ASN A 1 446 ? -6.624 12.475 -2.994 1.00 90.00 446 ASN A O 1
ATOM 3366 N N . LEU A 1 447 ? -6.922 10.629 -4.226 1.00 87.12 447 LEU A N 1
ATOM 3367 C CA . LEU A 1 447 ? -7.512 11.301 -5.384 1.00 87.12 447 LEU A CA 1
ATOM 3368 C C . LEU A 1 447 ? -8.952 11.756 -5.097 1.00 87.12 447 LEU A C 1
ATOM 3370 O O . LEU A 1 447 ? -9.404 12.713 -5.722 1.00 87.12 447 LEU A O 1
ATOM 3374 N N . GLY A 1 448 ? -9.647 11.105 -4.156 1.00 79.31 448 GLY A N 1
ATOM 3375 C CA . GLY A 1 448 ? -11.021 11.415 -3.758 1.00 79.31 448 GLY A CA 1
ATOM 3376 C C . GLY A 1 448 ? -11.182 12.833 -3.216 1.00 79.31 448 GLY A C 1
ATOM 3377 O O . GLY A 1 448 ? -12.087 13.541 -3.648 1.00 79.31 448 GLY A O 1
ATOM 3378 N N . GLN A 1 449 ? -10.236 13.310 -2.401 1.00 72.69 449 GLN A N 1
ATOM 3379 C CA . GLN A 1 449 ? -10.313 14.632 -1.769 1.00 72.69 449 GLN A CA 1
ATOM 3380 C C . GLN A 1 449 ? -10.637 15.753 -2.777 1.00 72.69 449 GLN A C 1
ATOM 3382 O O . GLN A 1 449 ? -9.932 15.923 -3.772 1.00 72.69 449 GLN A O 1
ATOM 3387 N N . LEU A 1 450 ? -11.675 16.564 -2.510 1.00 60.72 450 LEU A N 1
ATOM 3388 C CA . LEU A 1 450 ? -12.182 17.612 -3.423 1.00 60.72 450 LEU A CA 1
ATOM 3389 C C . LEU A 1 450 ? -11.096 18.562 -3.947 1.00 60.72 450 LEU A C 1
ATOM 3391 O O . LEU A 1 450 ? -11.158 19.003 -5.094 1.00 60.72 450 LEU A O 1
ATOM 3395 N N . ASN A 1 451 ? -10.070 18.840 -3.140 1.00 57.75 451 ASN A N 1
ATOM 3396 C CA . ASN A 1 451 ? -8.949 19.700 -3.526 1.00 57.75 451 ASN A CA 1
ATOM 3397 C C . ASN A 1 451 ? -8.081 19.096 -4.649 1.00 57.75 451 ASN A C 1
ATOM 3399 O O . ASN A 1 451 ? -7.392 19.834 -5.354 1.00 57.75 451 ASN A O 1
ATOM 3403 N N . ASN A 1 452 ? -8.147 17.777 -4.851 1.00 56.53 452 ASN A N 1
ATOM 3404 C CA . ASN A 1 452 ? -7.428 17.045 -5.891 1.00 56.53 452 ASN A CA 1
ATOM 3405 C C . ASN A 1 452 ? -8.258 16.825 -7.171 1.00 56.53 452 ASN A C 1
ATOM 3407 O O . ASN A 1 452 ? -7.665 16.504 -8.200 1.00 56.53 452 ASN A O 1
ATOM 3411 N N . ARG A 1 453 ? -9.585 17.046 -7.168 1.00 63.09 453 ARG A N 1
ATOM 3412 C CA . ARG A 1 453 ? -10.495 16.809 -8.318 1.00 63.09 453 ARG A CA 1
ATOM 3413 C C . ARG A 1 453 ? -10.660 18.009 -9.270 1.00 63.09 453 ARG A C 1
ATOM 3415 O O . ARG A 1 453 ? -11.747 18.257 -9.789 1.00 63.09 453 ARG A O 1
ATOM 3422 N N . THR A 1 454 ? -9.617 18.795 -9.531 1.00 55.94 454 THR A N 1
ATOM 3423 C CA . THR A 1 454 ? -9.733 19.898 -10.510 1.00 55.94 454 THR A CA 1
ATOM 3424 C C . THR A 1 454 ? -9.558 19.390 -11.948 1.00 55.94 454 THR A C 1
ATOM 3426 O O . THR A 1 454 ? -8.440 19.296 -12.455 1.00 55.94 454 THR A O 1
ATOM 3429 N N . TYR A 1 455 ? -10.686 19.108 -12.619 1.00 54.28 455 TYR A N 1
ATOM 3430 C CA . TYR A 1 455 ? -10.811 18.571 -13.993 1.00 54.28 455 TYR A CA 1
ATOM 3431 C C . TYR A 1 455 ? -10.024 19.315 -15.087 1.00 54.28 455 TYR A C 1
ATOM 3433 O O . TYR A 1 455 ? -9.792 18.770 -16.166 1.00 54.28 455 TYR A O 1
ATOM 3441 N N . SER A 1 456 ? -9.612 20.556 -14.839 1.00 54.53 456 SER A N 1
ATOM 3442 C CA . SER A 1 456 ? -8.936 21.411 -15.817 1.00 54.53 456 SER A CA 1
ATOM 3443 C C . SER A 1 456 ? -7.424 21.520 -15.614 1.00 54.53 456 SER A C 1
ATOM 3445 O O . SER A 1 456 ? -6.739 22.105 -16.456 1.00 54.53 456 SER A O 1
ATOM 3447 N N . SER A 1 457 ? -6.865 20.962 -14.532 1.00 63.53 457 SER A N 1
ATOM 3448 C CA . SER A 1 457 ? -5.476 21.240 -14.163 1.00 63.53 457 SER A CA 1
ATOM 3449 C C . SER A 1 457 ? -4.625 19.986 -13.962 1.00 63.53 457 SER A C 1
ATOM 3451 O O . SER A 1 457 ? -4.959 19.073 -13.213 1.00 63.53 457 SER A O 1
ATOM 3453 N N . CYS A 1 458 ? -3.472 19.959 -14.636 1.00 74.25 458 CYS A N 1
ATOM 3454 C CA . CYS A 1 458 ? -2.407 18.985 -14.406 1.00 74.25 458 CYS A CA 1
ATOM 3455 C C . CYS A 1 458 ? -1.698 19.334 -13.102 1.00 74.25 458 CYS A C 1
ATOM 3457 O O . CYS A 1 458 ? -0.625 19.938 -13.121 1.00 74.25 458 CYS A O 1
ATOM 3459 N N . ASN A 1 459 ? -2.355 19.061 -11.979 1.00 73.38 459 ASN A N 1
ATOM 3460 C CA . ASN A 1 459 ? -1.928 19.557 -10.680 1.00 73.38 459 ASN A CA 1
ATOM 3461 C C . ASN A 1 459 ? -1.565 18.477 -9.673 1.00 73.38 459 ASN A C 1
ATOM 3463 O O . ASN A 1 459 ? -1.140 18.832 -8.579 1.00 73.38 459 ASN A O 1
ATOM 3467 N N . VAL A 1 460 ? -1.636 17.202 -10.052 1.00 77.50 460 VAL A N 1
ATOM 3468 C CA . VAL A 1 460 ? -1.197 16.106 -9.189 1.00 77.50 460 VAL A CA 1
ATOM 3469 C C . VAL A 1 460 ? 0.339 16.091 -9.185 1.00 77.50 460 VAL A C 1
ATOM 3471 O O . VAL A 1 460 ? 0.924 15.824 -10.235 1.00 77.50 460 VAL A O 1
ATOM 3474 N N . PRO A 1 461 ? 1.018 16.458 -8.082 1.00 77.75 461 PRO A N 1
ATOM 3475 C CA . PRO A 1 461 ? 2.465 16.656 -8.071 1.00 77.75 461 PRO A CA 1
ATOM 3476 C C . PRO A 1 461 ? 3.217 15.336 -7.919 1.00 77.75 461 PRO A C 1
ATOM 3478 O O . PRO A 1 461 ? 2.768 14.456 -7.195 1.00 77.75 461 PRO A O 1
ATOM 3481 N N . SER A 1 462 ? 4.409 15.220 -8.509 1.00 81.56 462 SER A N 1
ATOM 3482 C CA . SER A 1 462 ? 5.225 14.024 -8.293 1.00 81.56 462 SER A CA 1
ATOM 3483 C C . SER A 1 462 ? 5.610 13.871 -6.824 1.00 81.56 462 SER A C 1
ATOM 3485 O O . SER A 1 462 ? 6.143 14.799 -6.208 1.00 81.56 462 SER A O 1
ATOM 3487 N N . ARG A 1 463 ? 5.414 12.675 -6.276 1.00 77.81 463 ARG A N 1
ATOM 3488 C CA . ARG A 1 463 ? 5.696 12.361 -4.864 1.00 77.81 463 ARG A CA 1
ATOM 3489 C C . ARG A 1 463 ? 7.158 11.995 -4.634 1.00 77.81 463 ARG A C 1
ATOM 3491 O O . ARG A 1 463 ? 7.669 12.127 -3.528 1.00 77.81 463 ARG A O 1
ATOM 3498 N N . SER A 1 464 ? 7.858 11.622 -5.699 1.00 76.31 464 SER A N 1
ATOM 3499 C CA . SER A 1 464 ? 9.295 11.345 -5.698 1.00 76.31 464 SER A CA 1
ATOM 3500 C C . SER A 1 464 ? 10.211 12.580 -5.663 1.00 76.31 464 SER A C 1
ATOM 3502 O O . SER A 1 464 ? 11.432 12.437 -5.722 1.00 76.31 464 SER A O 1
ATOM 3504 N N . GLY A 1 465 ? 9.649 13.786 -5.521 1.00 61.31 465 GLY A N 1
ATOM 3505 C CA . GLY A 1 465 ? 10.413 15.024 -5.357 1.00 61.31 465 GLY A CA 1
ATOM 3506 C C . GLY A 1 465 ? 10.834 15.644 -6.689 1.00 61.31 465 GLY A C 1
ATOM 3507 O O . GLY A 1 465 ? 11.995 15.583 -7.090 1.00 61.31 465 GLY A O 1
ATOM 3508 N N . GLY A 1 466 ? 9.886 16.298 -7.363 1.00 68.75 466 GLY A N 1
ATOM 3509 C CA . GLY A 1 466 ? 10.130 17.081 -8.574 1.00 68.75 466 GLY A CA 1
ATOM 3510 C C . GLY A 1 466 ? 9.013 18.092 -8.843 1.00 68.75 466 GLY A C 1
ATOM 3511 O O . GLY A 1 466 ? 7.926 17.991 -8.289 1.00 68.75 466 GLY A O 1
ATOM 3512 N N . SER A 1 467 ? 9.256 19.069 -9.723 1.00 73.38 467 SER A N 1
ATOM 3513 C CA . SER A 1 467 ? 8.250 20.071 -10.131 1.00 73.38 467 SER A CA 1
ATOM 3514 C C . SER A 1 467 ? 7.211 19.542 -11.128 1.00 73.38 467 SER A C 1
ATOM 3516 O O . SER A 1 467 ? 6.369 20.297 -11.617 1.00 73.38 467 SER A O 1
ATOM 3518 N N . ARG A 1 468 ? 7.296 18.255 -11.473 1.00 75.44 468 ARG A N 1
ATOM 3519 C CA . ARG A 1 468 ? 6.455 17.621 -12.487 1.00 75.44 468 ARG A CA 1
ATOM 3520 C C . ARG A 1 468 ? 5.073 17.346 -11.922 1.00 75.44 468 ARG A C 1
ATOM 3522 O O . ARG A 1 468 ? 4.935 17.005 -10.748 1.00 75.44 468 ARG A O 1
ATOM 3529 N N . ARG A 1 469 ? 4.070 17.511 -12.777 1.00 80.75 469 ARG A N 1
ATOM 3530 C CA . ARG A 1 469 ? 2.669 17.307 -12.441 1.00 80.75 469 ARG A CA 1
ATOM 3531 C C . ARG A 1 469 ? 1.997 16.453 -13.502 1.00 80.75 469 ARG A C 1
ATOM 3533 O O . ARG A 1 469 ? 2.315 16.597 -14.680 1.00 80.75 469 ARG A O 1
ATOM 3540 N N . GLU A 1 470 ? 1.066 15.619 -13.072 1.00 81.19 470 GLU A N 1
ATOM 3541 C CA . GLU A 1 470 ? 0.279 14.742 -13.932 1.00 81.19 470 GLU A CA 1
ATOM 3542 C C . GLU A 1 470 ? -1.198 15.127 -13.916 1.00 81.19 470 GLU A C 1
ATOM 3544 O O . GLU A 1 470 ? -1.689 15.830 -13.025 1.00 81.19 470 GLU A O 1
ATOM 3549 N N . CYS A 1 471 ? -1.902 14.697 -14.959 1.00 83.06 471 CYS A N 1
ATOM 3550 C CA . CYS A 1 471 ? -3.245 15.164 -15.283 1.00 83.06 471 CYS A CA 1
ATOM 3551 C C . CYS A 1 471 ? -4.305 14.069 -15.056 1.00 83.06 471 CYS A C 1
ATOM 3553 O O . CYS A 1 471 ? -5.091 13.786 -15.959 1.00 83.06 471 CYS A O 1
ATOM 3555 N N . TYR A 1 472 ? -4.323 13.459 -13.861 1.00 82.06 472 TYR A N 1
ATOM 3556 C CA . TYR A 1 472 ? -5.147 12.278 -13.537 1.00 82.06 472 TYR A CA 1
ATOM 3557 C C . TYR A 1 472 ? -6.636 12.443 -13.869 1.00 82.06 472 TYR A C 1
ATOM 3559 O O . TYR A 1 472 ? -7.247 11.519 -14.385 1.00 82.06 472 TYR A O 1
ATOM 3567 N N . TRP A 1 473 ? -7.204 13.628 -13.636 1.00 80.00 473 TRP A N 1
ATOM 3568 C CA . TRP A 1 473 ? -8.624 13.929 -13.868 1.00 80.00 473 TRP A CA 1
ATOM 3569 C C . TRP A 1 473 ? -8.927 14.532 -15.244 1.00 80.00 473 TRP A C 1
ATOM 3571 O O . TRP A 1 473 ? -10.022 15.034 -15.486 1.00 80.00 473 TRP A O 1
ATOM 3581 N N . THR A 1 474 ? -7.960 14.511 -16.160 1.00 80.88 474 THR A N 1
ATOM 3582 C CA . THR A 1 474 ? -8.101 15.074 -17.508 1.00 80.88 474 THR A CA 1
ATOM 3583 C C . THR A 1 474 ? -8.046 13.954 -18.553 1.00 80.88 474 THR A C 1
ATOM 3585 O O . THR A 1 474 ? -7.442 12.916 -18.296 1.00 80.88 474 THR A O 1
ATOM 3588 N N . PRO A 1 475 ? -8.582 14.150 -19.771 1.00 81.75 475 PRO A N 1
ATOM 3589 C CA . PRO A 1 475 ? -8.450 13.170 -20.856 1.00 81.75 475 PRO A CA 1
ATOM 3590 C C . PRO A 1 475 ? -7.033 13.128 -21.463 1.00 81.75 475 PRO A C 1
ATOM 3592 O O . PRO A 1 475 ? -6.815 12.537 -22.521 1.00 81.75 475 PRO A O 1
ATOM 3595 N N . ARG A 1 476 ? -6.055 13.818 -20.862 1.00 84.56 476 ARG A N 1
ATOM 3596 C CA . ARG A 1 476 ? -4.675 13.815 -21.347 1.00 84.56 476 ARG A CA 1
ATOM 3597 C C . ARG A 1 476 ? -4.008 12.508 -20.942 1.00 84.56 476 ARG A C 1
ATOM 3599 O O . ARG A 1 476 ? -4.135 12.073 -19.803 1.00 84.56 476 ARG A O 1
ATOM 3606 N N . ARG A 1 477 ? -3.267 11.926 -21.884 1.00 84.44 477 ARG A N 1
ATOM 3607 C CA . ARG A 1 477 ? -2.450 10.733 -21.653 1.00 84.44 477 ARG A CA 1
ATOM 3608 C C . ARG A 1 477 ? -1.513 10.932 -20.469 1.00 84.44 477 ARG A C 1
ATOM 3610 O O . ARG A 1 477 ? -0.952 12.017 -20.302 1.00 84.44 477 ARG A O 1
ATOM 3617 N N . PHE A 1 478 ? -1.329 9.870 -19.700 1.00 84.50 478 PHE A N 1
ATOM 3618 C CA . PHE A 1 478 ? -0.324 9.822 -18.652 1.00 84.50 478 PHE A CA 1
ATOM 3619 C C . PHE A 1 478 ? 1.060 9.664 -19.290 1.00 84.50 478 PHE A C 1
ATOM 3621 O O . PHE A 1 478 ? 1.272 8.755 -20.087 1.00 84.50 478 PHE A O 1
ATOM 3628 N N . HIS A 1 479 ? 1.999 10.557 -18.985 1.00 78.00 479 HIS A N 1
ATOM 3629 C CA . HIS A 1 479 ? 3.338 10.547 -19.598 1.00 78.00 479 HIS A CA 1
ATOM 3630 C C . HIS A 1 479 ? 4.444 10.130 -18.628 1.00 78.00 479 HIS A C 1
ATOM 3632 O O . HIS A 1 479 ? 5.632 10.231 -18.959 1.00 78.00 479 HIS A O 1
ATOM 3638 N N . GLY A 1 480 ? 4.065 9.688 -17.431 1.00 75.69 480 GLY A N 1
ATOM 3639 C CA . GLY A 1 480 ? 4.994 9.342 -16.379 1.00 75.69 480 GLY A CA 1
ATOM 3640 C C . GLY A 1 480 ? 5.826 10.522 -15.880 1.00 75.69 480 GLY A C 1
ATOM 3641 O O . GLY A 1 480 ? 6.054 11.561 -16.506 1.00 75.69 480 GLY A O 1
ATOM 3642 N N . TRP A 1 481 ? 6.431 10.308 -14.722 1.00 74.19 481 TRP A N 1
ATOM 3643 C CA . TRP A 1 481 ? 7.196 11.350 -14.045 1.00 74.19 481 TRP A CA 1
ATOM 3644 C C . TRP A 1 481 ? 8.574 11.596 -14.673 1.00 74.19 481 TRP A C 1
ATOM 3646 O O . TRP A 1 481 ? 9.255 12.549 -14.299 1.00 74.19 481 TRP A O 1
ATOM 3656 N N . ARG A 1 482 ? 8.990 10.807 -15.680 1.00 64.31 482 ARG A N 1
ATOM 3657 C CA . ARG A 1 482 ? 10.264 10.941 -16.418 1.00 64.31 482 ARG A CA 1
ATOM 3658 C C . ARG A 1 482 ? 10.103 11.208 -17.929 1.00 64.31 482 ARG A C 1
ATOM 3660 O O . ARG A 1 482 ? 10.932 10.776 -18.706 1.00 64.31 482 ARG A O 1
ATOM 3667 N N . ALA A 1 483 ? 9.110 12.014 -18.325 1.00 52.19 483 ALA A N 1
ATOM 3668 C CA . ALA A 1 483 ? 8.916 12.630 -19.652 1.00 52.19 483 ALA A CA 1
ATOM 3669 C C . ALA A 1 483 ? 10.079 12.527 -20.674 1.00 52.19 483 ALA A C 1
ATOM 3671 O O . ALA A 1 483 ? 11.067 13.265 -20.596 1.00 52.19 483 ALA A O 1
ATOM 3672 N N . ARG A 1 484 ? 9.873 11.703 -21.701 1.00 52.41 484 ARG A N 1
ATOM 3673 C CA . ARG A 1 484 ? 10.143 12.025 -23.109 1.00 52.41 484 ARG A CA 1
ATOM 3674 C C . ARG A 1 484 ? 8.787 12.290 -23.771 1.00 52.41 484 ARG A C 1
ATOM 3676 O O . ARG A 1 484 ? 7.786 11.665 -23.432 1.00 52.41 484 ARG A O 1
ATOM 3683 N N . THR A 1 485 ? 8.740 13.299 -24.625 1.00 54.34 485 THR A N 1
ATOM 3684 C CA . THR A 1 485 ? 7.524 14.000 -25.073 1.00 54.34 485 THR A CA 1
ATOM 3685 C C . THR A 1 485 ? 6.686 13.268 -26.129 1.00 54.34 485 THR A C 1
ATOM 3687 O O . THR A 1 485 ? 5.749 13.843 -26.670 1.00 54.34 485 THR A O 1
ATOM 3690 N N . ASP A 1 486 ? 7.029 12.035 -26.473 1.00 57.12 486 ASP A N 1
ATOM 3691 C CA . ASP A 1 486 ? 6.634 11.398 -27.729 1.00 57.12 486 ASP A CA 1
ATOM 3692 C C . ASP A 1 486 ? 5.716 10.172 -27.567 1.00 57.12 486 ASP A C 1
ATOM 3694 O O . ASP A 1 486 ? 5.126 9.715 -28.548 1.00 57.12 486 ASP A O 1
ATOM 3698 N N . SER A 1 487 ? 5.496 9.681 -26.341 1.00 65.81 487 SER A N 1
ATOM 3699 C CA . SER A 1 487 ? 4.474 8.664 -26.044 1.00 65.81 487 SER A CA 1
ATOM 3700 C C . SER A 1 487 ? 4.049 8.687 -24.571 1.00 65.81 487 SER A C 1
ATOM 3702 O O . SER A 1 487 ? 4.823 9.068 -23.695 1.00 65.81 487 SER A O 1
ATOM 3704 N N . GLY A 1 488 ? 2.786 8.356 -24.314 1.00 70.38 488 GLY A N 1
ATOM 3705 C CA . GLY A 1 488 ? 2.202 8.243 -22.979 1.00 70.38 488 GLY A CA 1
ATOM 3706 C C . GLY A 1 488 ? 1.119 7.170 -22.980 1.00 70.38 488 GLY A C 1
ATOM 3707 O O . GLY A 1 488 ? 0.553 6.884 -24.048 1.00 70.38 488 GLY A O 1
ATOM 3708 N N . ALA A 1 489 ? 0.877 6.610 -21.802 1.00 80.38 489 ALA A N 1
ATOM 3709 C CA . ALA A 1 489 ? -0.116 5.588 -21.514 1.00 80.38 489 ALA A CA 1
ATOM 3710 C C . ALA A 1 489 ? -1.550 6.152 -21.544 1.00 80.38 489 ALA A C 1
ATOM 3712 O O . ALA A 1 489 ? -1.785 7.320 -21.899 1.00 80.38 489 ALA A O 1
ATOM 3713 N N . GLY A 1 490 ? -2.522 5.305 -21.210 1.00 81.19 490 GLY A N 1
ATOM 3714 C CA . GLY A 1 490 ? -3.924 5.689 -21.090 1.00 81.19 490 GLY A CA 1
ATOM 3715 C C . GLY A 1 490 ? -4.130 6.872 -20.128 1.00 81.19 490 GLY A C 1
ATOM 3716 O O . GLY A 1 490 ? -3.347 7.097 -19.202 1.00 81.19 490 GLY A O 1
ATOM 3717 N N . PRO A 1 491 ? -5.140 7.722 -20.358 1.00 85.38 491 PRO A N 1
ATOM 3718 C CA . PRO A 1 491 ? -5.514 8.737 -19.382 1.00 85.38 491 PRO A CA 1
ATOM 3719 C C . PRO A 1 491 ? -6.207 8.083 -18.174 1.00 85.38 491 PRO A C 1
ATOM 3721 O O . PRO A 1 491 ? -7.239 7.430 -18.320 1.00 85.38 491 PRO A O 1
ATOM 3724 N N . TYR A 1 492 ? -5.705 8.336 -16.961 1.00 88.12 492 TYR A N 1
ATOM 3725 C CA . TYR A 1 492 ? -6.325 7.841 -15.721 1.00 88.12 492 TYR A CA 1
ATOM 3726 C C . TYR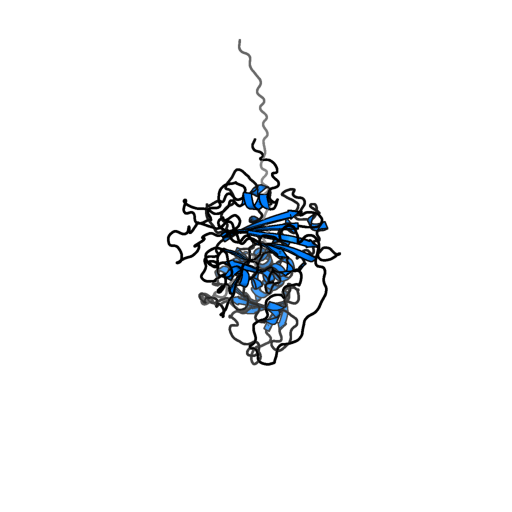 A 1 492 ? -7.794 8.233 -15.571 1.00 88.12 492 TYR A C 1
ATOM 3728 O O . TYR A 1 492 ? -8.568 7.463 -15.008 1.00 88.12 492 TYR A O 1
ATOM 3736 N N . ARG A 1 493 ? -8.198 9.391 -16.103 1.00 86.12 493 ARG A N 1
ATOM 3737 C CA . ARG A 1 493 ? -9.592 9.835 -16.082 1.00 86.12 493 ARG A CA 1
ATOM 3738 C C . ARG A 1 493 ? -10.514 8.807 -16.719 1.00 86.12 493 ARG A C 1
ATOM 3740 O O . ARG A 1 493 ? -11.566 8.526 -16.159 1.00 86.12 493 ARG A O 1
ATOM 3747 N N . ASP A 1 494 ? -10.127 8.250 -17.861 1.00 84.12 494 ASP A N 1
ATOM 3748 C CA . ASP A 1 494 ? -10.981 7.308 -18.580 1.00 84.12 494 ASP A CA 1
ATOM 3749 C C . ASP A 1 494 ? -11.132 6.016 -17.768 1.00 84.12 494 ASP A C 1
ATOM 3751 O O . ASP A 1 494 ? -12.231 5.474 -17.681 1.00 84.12 494 ASP A O 1
ATOM 3755 N N . HIS A 1 495 ? -10.070 5.577 -17.083 1.00 88.38 495 HIS A N 1
ATOM 3756 C CA . HIS A 1 495 ? -10.118 4.438 -16.163 1.00 88.38 495 HIS A CA 1
ATOM 3757 C C . HIS A 1 495 ? -11.000 4.735 -14.940 1.00 88.38 495 HIS A C 1
ATOM 3759 O O . HIS A 1 495 ? -11.893 3.957 -14.611 1.00 88.38 495 HIS A O 1
ATOM 3765 N N . LEU A 1 496 ? -10.819 5.890 -14.296 1.00 88.38 496 LEU A N 1
ATOM 3766 C CA . LEU A 1 496 ? -11.628 6.320 -13.151 1.00 88.38 496 LEU A CA 1
ATOM 3767 C C . LEU A 1 496 ? -13.111 6.428 -13.530 1.00 88.38 496 LEU A C 1
ATOM 3769 O O . LEU A 1 496 ? -13.967 5.927 -12.804 1.00 88.38 496 LEU A O 1
ATOM 3773 N N . ALA A 1 497 ? -13.425 7.007 -14.689 1.00 83.94 497 ALA A N 1
ATOM 3774 C CA . ALA A 1 497 ? -14.784 7.087 -15.214 1.00 83.94 497 ALA A CA 1
ATOM 3775 C C . ALA A 1 497 ? -15.366 5.710 -15.550 1.00 83.94 497 ALA A C 1
ATOM 3777 O O . ALA A 1 497 ? -16.518 5.441 -15.210 1.00 83.94 497 ALA A O 1
ATOM 3778 N N . TYR A 1 498 ? -14.575 4.815 -16.150 1.00 82.62 498 TYR A N 1
ATOM 3779 C CA . TYR A 1 498 ? -15.001 3.452 -16.474 1.00 82.62 498 TYR A CA 1
ATOM 3780 C C . TYR A 1 498 ? -15.463 2.676 -15.230 1.00 82.62 498 TYR A C 1
ATOM 3782 O O . TYR A 1 498 ? -16.467 1.967 -15.286 1.00 82.62 498 TYR A O 1
ATOM 3790 N N . PHE A 1 499 ? -14.785 2.856 -14.091 1.00 85.56 499 PHE A N 1
ATOM 3791 C CA . PHE A 1 499 ? -15.161 2.230 -12.816 1.00 85.56 499 PHE A CA 1
ATOM 3792 C C . PHE A 1 499 ? -16.084 3.091 -11.935 1.00 85.56 499 PHE A C 1
ATOM 3794 O O . PHE A 1 499 ? -16.378 2.713 -10.803 1.00 85.56 499 PHE A O 1
ATOM 3801 N N . GLY A 1 500 ? -16.568 4.228 -12.444 1.00 83.56 500 GLY A N 1
ATOM 3802 C CA . GLY A 1 500 ? -17.528 5.097 -11.758 1.00 83.56 500 GLY A CA 1
ATOM 3803 C C . GLY A 1 500 ? -16.938 6.036 -10.701 1.00 83.56 500 GLY A C 1
ATOM 3804 O O . GLY A 1 500 ? -17.709 6.721 -10.037 1.00 83.56 500 GLY A O 1
ATOM 3805 N N . PHE A 1 501 ? -15.608 6.103 -10.564 1.00 84.38 501 PHE A N 1
ATOM 3806 C CA . PHE A 1 501 ? -14.891 7.031 -9.673 1.00 84.38 501 PHE A CA 1
ATOM 3807 C C . PHE A 1 501 ? -14.958 8.489 -10.121 1.00 84.38 501 PHE A C 1
ATOM 3809 O O . PHE A 1 501 ? -14.922 9.406 -9.298 1.00 84.38 501 PHE A O 1
ATOM 3816 N N . ASP A 1 502 ? -15.133 8.714 -11.420 1.00 77.31 502 ASP A N 1
ATOM 3817 C CA . ASP A 1 502 ? -15.515 10.019 -11.949 1.00 77.31 502 ASP A CA 1
ATOM 3818 C C . ASP A 1 502 ? -17.047 10.153 -11.900 1.00 77.31 502 ASP A C 1
ATOM 3820 O O . ASP A 1 502 ? -17.766 9.726 -12.803 1.00 77.31 502 ASP A O 1
ATOM 3824 N N . THR A 1 503 ? -17.566 10.736 -10.816 1.00 63.72 503 THR A N 1
ATOM 3825 C CA . THR A 1 503 ? -19.011 10.997 -10.666 1.00 63.72 503 THR A CA 1
ATOM 3826 C C . THR A 1 503 ? -19.496 12.185 -11.498 1.00 63.72 503 THR A C 1
ATOM 3828 O O . THR A 1 503 ? -20.672 12.546 -11.414 1.00 63.72 503 THR A O 1
ATOM 3831 N N . GLY A 1 504 ? -18.619 12.829 -12.281 1.00 56.44 504 GLY A N 1
ATOM 3832 C CA . GLY A 1 504 ? -18.989 13.947 -13.141 1.00 56.44 504 GLY A CA 1
ATOM 3833 C C . GLY A 1 504 ? -19.632 15.112 -12.388 1.00 56.44 504 GLY A C 1
ATOM 3834 O O . GLY A 1 504 ? -20.361 15.890 -13.009 1.00 56.44 504 GLY A O 1
ATOM 3835 N N . ARG A 1 505 ? -19.409 15.239 -11.063 1.00 53.91 505 ARG A N 1
ATOM 3836 C CA . ARG A 1 505 ? -19.830 16.425 -10.300 1.00 53.91 505 ARG A CA 1
ATOM 3837 C C . ARG A 1 505 ? -19.239 17.629 -11.021 1.00 53.91 505 ARG A C 1
ATOM 3839 O O . ARG A 1 505 ? -18.021 17.751 -11.122 1.00 53.91 505 ARG A O 1
ATOM 3846 N N . ALA A 1 506 ? -20.156 18.397 -11.603 1.00 41.62 506 ALA A N 1
ATOM 3847 C CA . ALA A 1 506 ? -19.935 19.320 -12.696 1.00 41.62 506 ALA A CA 1
ATOM 3848 C C . ALA A 1 506 ? -18.661 20.142 -12.524 1.00 41.62 506 ALA A C 1
ATOM 3850 O O . ALA A 1 506 ? -18.381 20.646 -11.435 1.00 41.62 506 ALA A O 1
ATOM 3851 N N . SER A 1 507 ? -17.947 20.324 -13.634 1.00 40.16 507 SER A N 1
ATOM 3852 C CA . SER A 1 507 ? -17.033 21.441 -13.798 1.00 40.16 507 SER A CA 1
ATOM 3853 C C . SER A 1 507 ? -17.685 22.689 -13.199 1.00 40.16 507 SER A C 1
ATOM 3855 O O . SER A 1 507 ? -18.666 23.208 -13.738 1.00 40.16 507 SER A O 1
ATOM 3857 N N . ILE A 1 508 ? -17.138 23.188 -12.092 1.00 40.34 508 ILE A N 1
ATOM 3858 C CA . ILE A 1 508 ? -17.286 24.596 -11.732 1.00 40.34 508 ILE A CA 1
ATOM 3859 C C . ILE A 1 508 ? -16.367 25.358 -12.698 1.00 40.34 508 ILE A C 1
ATOM 3861 O O . ILE A 1 508 ? -15.387 25.973 -12.298 1.00 40.34 508 ILE A O 1
ATOM 3865 N N . ASP A 1 509 ? -16.643 25.234 -13.995 1.00 37.25 509 ASP A N 1
ATOM 3866 C CA . ASP A 1 509 ? -16.146 26.150 -15.005 1.00 37.25 509 ASP A CA 1
ATOM 3867 C C . ASP A 1 509 ? -17.176 27.281 -15.027 1.00 37.25 509 ASP A C 1
ATOM 3869 O O . ASP A 1 509 ? -18.194 27.224 -15.722 1.00 37.25 509 ASP A O 1
ATOM 3873 N N . GLY A 1 510 ? -16.948 28.241 -14.128 1.00 35.38 510 GLY A N 1
ATOM 3874 C CA . GLY A 1 510 ? -17.434 29.609 -14.269 1.00 35.38 510 GLY A CA 1
ATOM 3875 C C . GLY A 1 510 ? -16.535 30.390 -15.212 1.00 35.38 510 GLY A C 1
ATOM 3876 O O . GLY A 1 510 ? -15.308 30.133 -15.194 1.00 35.38 510 GLY A O 1
#